Protein AF-A0A965RN92-F1 (afdb_monomer_lite)

Radius of gyration: 45.6 Å; chains: 1; bounding box: 106×62×120 Å

Foldseek 3Di:
DPQLAAADQCALFADPPDDPDGDSQPQFDDPFFPLCRSFFNYKAKEFAFVCVPPVVDDGFADDKFWFKKALSFDAAADDDDDDACDNIWTWMAGPVRHTGDTLSQFPDWDKDDPPQFKIWIWTHDPGMIMITITTSYDYPPDDDDTHHRMDGTPGGTGDPVRYDYDDDDDQWDDDDPDIDGDDDDDDAAAEQWDWDWDWDDDDPDIDIDIDIDRHAQPGNHHDDPPDPDDPQCQDDPNDGAPPVNHDDDADDDQKGKDQDWDFPDVVVTDTHRPVVVDPDPDDDVVCPPDWDPCVPVDCPTPPRDPDPPDDRMDIDGPDDPPDDPVVVVVVVVVVVVVVVVVVVVVVVVVVVVVVVVVVVVVVVLVVVVCQVAQWFWDWFDDAPPKIKIKIKGWAADQAKFFWKKKKKFKDKPDFWKDWDAQQKWKWAAQDPHPPGRDTDTDTDDWPDGPRMTMDTDGIHHHRTMIMMMIMIHTDCQAHPPDDPPDDLVPDDFIKMKMKIFMDTPNHFDWDQDDPPDPPNDTDGNMYMDMATHRVRDDPVSRDDDDRDCPPDPDPDDPDD

Sequence (560 aa):
MPSPDGIHPYGRVGINHAQPEVGIDYPLVGVPSSDIAQLLADLCLDYEDPADYDSTLSPYELPFHIHWIAGFGTGPATGSPSAPTHDADIVIYDANNTVVFNSNAATVLLNRAWGPRLWIYEWVSDTAHLTVIRHAAWSPAATPITYSYAFNPAHAVLHARTVRRLPKRLKQVSALLTTLVAVPFDLTAQYNMEIAAATTTRGARNITQITFNAIPGAGLGVYPDCEEELQVITKINNIAPTASGHFFISADDCYFVRQPVLVVSEDPRRTYPSVLMYPYNEIDESLLIGPDPLAGTTINATGWPDGKEYAHLYMGNDCVPCCDCADYVNAAQFIIREASEFKKLAKEAHAAAREYEAVRARFINDKDCRTRFPIRVALQPQACPTIDVLVQFCNQTDTCLTALVLNLELDANGGTGEELAGYTQVKGAHFGNPGNLKPLLERAQLNGAWPNYSMTWEYVPPHASVYFRARFSFDNCGGTQVDPLVPTSELEPYVITAIATATVNDQTLMLPPRENSNNEGEEQASASAVAALRCPATQEDVAPKNFCVIPVSLPDPIGG

Secondary structure (DSSP, 8-state):
---TTEE-TTTT----SS-S---TTTTEESS--TTTTTTEEEEEEEE--GGGT-TTSPPP-SPPEEEEEESS--BPP---SS--SSSSEEEEE-TTS-EEEEGGG-SEEEEEEETTTEEEEEEE-SSEEEEEEEE-EE-TTSPPPPPBSEE--SS-EEPTTSEEEPPP---EEEETTEEEESS-------EEEEEEEEEEEETTEEEEEEEEEEEEEEET-SPPPSS--------BTTBPPPTTSPPP----TTEEEE--EEEEEETTEEEEEGGG--TTSS--GGG-SPPPTTBTTBTTSBTB-SSS---S-EEEE-PPPSS-HHHHHHHHHHHHHHHHHHHHHHHHHHHHHHHHHHHHHHHHHHHHHHHH-SEEEEEEE-STTEEEEEEEEE--SSS-EEEEEEEEEEEESSS-EEE-TT--EEEETTSSSTT--S-EEEE---EEETTEEEEEEEEE-TT-EEEEEEEEEETTTT-TT--TTS-TTSSPPEEEEEEEEEEETTEE-EEPPPTT-S--SPEE-EEEEEEEE-SSPPGGGGSPPPS------PPP----

Structure (mmCIF, N/CA/C/O backbone):
data_AF-A0A965RN92-F1
#
_entry.id   AF-A0A965RN92-F1
#
loop_
_atom_site.group_PDB
_atom_site.id
_atom_site.type_symbol
_atom_site.label_atom_id
_atom_site.label_alt_id
_atom_site.label_comp_id
_atom_site.label_asym_id
_atom_site.label_entity_id
_atom_site.label_seq_id
_atom_site.pdbx_PDB_ins_code
_atom_site.Cartn_x
_atom_site.Cartn_y
_atom_site.Cartn_z
_atom_site.occupancy
_atom_site.B_iso_or_equiv
_atom_site.auth_seq_id
_atom_site.auth_comp_id
_atom_site.auth_asym_id
_atom_site.auth_atom_id
_atom_site.pdbx_PDB_model_num
ATOM 1 N N . MET A 1 1 ? 12.947 28.910 -0.923 1.00 45.41 1 MET A N 1
ATOM 2 C CA . MET A 1 1 ? 12.205 27.653 -0.679 1.00 45.41 1 MET A CA 1
ATOM 3 C C . MET A 1 1 ? 10.830 28.014 -0.130 1.00 45.41 1 MET A C 1
ATOM 5 O O . MET A 1 1 ? 10.781 28.945 0.669 1.00 45.41 1 MET A O 1
ATOM 9 N N . PRO A 1 2 ? 9.726 27.383 -0.568 1.00 40.59 2 PRO A N 1
ATOM 10 C CA . PRO A 1 2 ? 8.435 27.575 0.092 1.00 40.59 2 PRO A CA 1
ATOM 11 C C . PRO A 1 2 ? 8.543 27.136 1.560 1.00 40.59 2 PRO A C 1
ATOM 13 O O . PRO A 1 2 ? 9.303 26.218 1.867 1.00 40.59 2 PRO A O 1
ATOM 16 N N . SER A 1 3 ? 7.839 27.836 2.453 1.00 45.75 3 SER A N 1
ATOM 17 C CA . SER A 1 3 ? 7.838 27.555 3.894 1.00 45.75 3 SER A CA 1
ATOM 18 C C . SER A 1 3 ? 7.516 26.070 4.144 1.00 45.75 3 SER A C 1
ATOM 20 O O . SER A 1 3 ? 6.464 25.624 3.682 1.00 45.75 3 SER A O 1
ATOM 22 N N . PRO A 1 4 ? 8.382 25.304 4.833 1.00 53.31 4 PRO A N 1
ATOM 23 C CA . PRO A 1 4 ? 8.249 23.850 4.991 1.00 53.31 4 PRO A CA 1
ATOM 24 C C . PRO A 1 4 ? 7.098 23.391 5.904 1.00 53.31 4 PRO A C 1
ATOM 26 O O . PRO A 1 4 ? 6.978 22.202 6.184 1.00 53.31 4 PRO A O 1
ATOM 29 N N . ASP A 1 5 ? 6.218 24.305 6.313 1.00 61.31 5 ASP A N 1
ATOM 30 C CA . ASP A 1 5 ? 5.155 24.055 7.286 1.00 61.31 5 ASP A CA 1
ATOM 31 C C . ASP A 1 5 ? 3.784 24.526 6.780 1.00 61.31 5 ASP A C 1
ATOM 33 O O . ASP A 1 5 ? 2.965 25.070 7.521 1.00 61.31 5 ASP A O 1
ATOM 37 N N . GLY A 1 6 ? 3.517 24.339 5.485 1.00 72.75 6 GLY A N 1
ATOM 38 C CA . GLY A 1 6 ? 2.169 24.524 4.953 1.00 72.75 6 GLY A CA 1
ATOM 39 C C . GLY A 1 6 ? 1.184 23.552 5.609 1.00 72.75 6 GLY A C 1
ATOM 40 O O . GLY A 1 6 ? 1.502 22.382 5.825 1.00 72.75 6 GLY A O 1
ATOM 41 N N . ILE A 1 7 ? -0.032 24.010 5.906 1.00 82.44 7 ILE A N 1
ATOM 42 C CA . ILE A 1 7 ? -1.130 23.114 6.286 1.00 82.44 7 ILE A CA 1
ATOM 43 C C . ILE A 1 7 ? -1.761 22.583 4.998 1.00 82.44 7 ILE A C 1
ATOM 45 O O . ILE A 1 7 ? -2.173 23.354 4.132 1.00 82.44 7 ILE A O 1
ATOM 49 N N . HIS A 1 8 ? -1.849 21.263 4.863 1.00 87.12 8 HIS A N 1
ATOM 50 C CA . HIS A 1 8 ? -2.467 20.598 3.722 1.00 87.12 8 HIS A CA 1
ATOM 51 C C . HIS A 1 8 ? -3.327 19.427 4.208 1.00 87.12 8 HIS A C 1
ATOM 53 O O . HIS A 1 8 ? -2.828 18.639 5.005 1.00 87.12 8 HIS A O 1
ATOM 59 N N . PRO A 1 9 ? -4.562 19.217 3.709 1.00 84.81 9 PRO A N 1
ATOM 60 C CA . PRO A 1 9 ? -5.471 18.174 4.211 1.00 84.81 9 PRO A CA 1
ATOM 61 C C . PRO A 1 9 ? -4.861 16.769 4.299 1.00 84.81 9 PRO A C 1
ATOM 63 O O . PRO A 1 9 ? -5.208 15.992 5.179 1.00 84.81 9 PRO A O 1
ATOM 66 N N . TYR A 1 10 ? -3.911 16.468 3.413 1.00 81.62 10 TYR A N 1
ATOM 67 C CA . TYR A 1 10 ? -3.218 15.181 3.361 1.00 81.62 10 TYR A CA 1
ATOM 68 C C . TYR A 1 10 ? -1.776 15.203 3.902 1.00 81.62 10 TYR A C 1
ATOM 70 O O . TYR A 1 10 ? -1.010 14.291 3.609 1.00 81.62 10 TYR A O 1
ATOM 78 N N . GLY A 1 11 ? -1.343 16.253 4.603 1.00 80.12 11 GLY A N 1
ATOM 79 C CA . GLY A 1 11 ? 0.035 16.366 5.092 1.00 80.12 11 GLY A CA 1
ATOM 80 C C . GLY A 1 11 ? 0.471 15.145 5.911 1.00 80.12 11 GLY A C 1
ATOM 81 O O . GLY A 1 11 ? -0.281 14.660 6.750 1.00 80.12 11 GLY A O 1
ATOM 82 N N . ARG A 1 12 ? 1.667 14.625 5.613 1.00 79.50 12 ARG A N 1
ATOM 83 C CA . ARG A 1 12 ? 2.292 13.453 6.264 1.00 79.50 12 ARG A CA 1
ATOM 84 C C . ARG A 1 12 ? 1.478 12.152 6.321 1.00 79.50 12 ARG A C 1
ATOM 86 O O . ARG A 1 12 ? 1.724 11.299 7.162 1.00 79.50 12 ARG A O 1
ATOM 93 N N . VAL A 1 13 ? 0.530 11.975 5.400 1.00 80.56 13 VAL A N 1
ATOM 94 C CA . VAL A 1 13 ? -0.071 10.660 5.103 1.00 80.56 13 VAL A CA 1
ATOM 95 C C . VAL A 1 13 ? 0.859 9.891 4.148 1.00 80.56 13 VAL A C 1
ATOM 97 O O . VAL A 1 13 ? 1.550 10.524 3.351 1.00 80.56 13 VAL A O 1
ATOM 100 N N . GLY A 1 14 ? 0.873 8.557 4.153 1.00 75.31 14 GLY A N 1
ATOM 101 C CA . GLY A 1 14 ? 1.599 7.782 3.133 1.00 75.31 14 GLY A CA 1
ATOM 102 C C . GLY A 1 14 ? 1.149 8.133 1.704 1.00 75.31 14 GLY A C 1
ATOM 103 O O . GLY A 1 14 ? 0.011 8.570 1.483 1.00 75.31 14 GLY A O 1
ATOM 104 N N . ILE A 1 15 ? 2.041 7.995 0.719 1.00 78.44 15 ILE A N 1
ATOM 105 C CA . ILE A 1 15 ? 1.710 8.198 -0.700 1.00 78.44 15 ILE A CA 1
ATOM 106 C C . ILE A 1 15 ? 1.599 6.853 -1.414 1.00 78.44 15 ILE A C 1
ATOM 108 O O . ILE A 1 15 ? 2.529 6.061 -1.452 1.00 78.44 15 ILE A O 1
ATOM 112 N N . ASN A 1 16 ? 0.433 6.599 -2.001 1.00 63.34 16 ASN A N 1
ATOM 113 C CA . ASN A 1 16 ? 0.101 5.325 -2.638 1.00 63.34 16 ASN A CA 1
ATOM 114 C C . ASN A 1 16 ? 0.492 5.334 -4.129 1.00 63.34 16 ASN A C 1
ATOM 116 O O . ASN A 1 16 ? -0.335 5.073 -4.998 1.00 63.34 16 ASN A O 1
ATOM 120 N N . HIS A 1 17 ? 1.722 5.746 -4.459 1.00 54.78 17 HIS A N 1
ATOM 121 C CA . HIS A 1 17 ? 2.101 5.931 -5.866 1.00 54.78 17 HIS A CA 1
ATOM 122 C C . HIS A 1 17 ? 2.544 4.624 -6.549 1.00 54.78 17 HIS A C 1
ATOM 124 O O . HIS A 1 17 ? 2.346 4.487 -7.754 1.00 54.78 17 HIS A O 1
ATOM 130 N N . ALA A 1 18 ? 3.125 3.655 -5.826 1.00 44.56 18 ALA A N 1
ATOM 131 C CA . ALA A 1 18 ? 3.665 2.447 -6.467 1.00 44.56 18 ALA A CA 1
ATOM 132 C C . ALA A 1 18 ? 3.589 1.132 -5.666 1.00 44.56 18 ALA A C 1
ATOM 134 O O . ALA A 1 18 ? 3.952 0.097 -6.225 1.00 44.56 18 ALA A O 1
ATOM 135 N N . GLN A 1 19 ? 3.142 1.116 -4.400 1.00 51.78 19 GLN A N 1
ATOM 136 C CA . GLN A 1 19 ? 3.146 -0.115 -3.591 1.00 51.78 19 GLN A CA 1
ATOM 137 C C . GLN A 1 19 ? 1.869 -0.260 -2.733 1.00 51.78 19 GLN A C 1
ATOM 139 O O . GLN A 1 19 ? 1.511 0.683 -2.037 1.00 51.78 19 GLN A O 1
ATOM 144 N N . PRO A 1 20 ? 1.184 -1.424 -2.764 1.00 47.69 20 PRO A N 1
ATOM 145 C CA . PRO A 1 20 ? -0.155 -1.630 -2.186 1.00 47.69 20 PRO A CA 1
ATOM 146 C C . PRO A 1 20 ? -0.226 -1.702 -0.645 1.00 47.69 20 PRO A C 1
ATOM 148 O O . PRO A 1 20 ? -1.300 -1.939 -0.101 1.00 47.69 20 PRO A O 1
ATOM 151 N N . GLU A 1 21 ? 0.877 -1.494 0.080 1.00 56.00 21 GLU A N 1
ATOM 152 C CA . GLU A 1 21 ? 0.914 -1.532 1.550 1.00 56.00 21 GLU A CA 1
ATOM 153 C C . GLU A 1 21 ? 1.503 -0.225 2.095 1.00 56.00 21 GLU A C 1
ATOM 155 O O . GLU A 1 21 ? 2.698 -0.125 2.382 1.00 56.00 21 GLU A O 1
ATOM 160 N N . VAL A 1 22 ? 0.650 0.791 2.216 1.00 57.66 22 VAL A N 1
ATOM 161 C CA . VAL A 1 22 ? 0.972 2.078 2.842 1.00 57.66 22 VAL A CA 1
ATOM 162 C C . VAL A 1 22 ? 0.836 1.980 4.360 1.00 57.66 22 VAL A C 1
ATOM 164 O O . VAL A 1 22 ? -0.264 2.034 4.908 1.00 57.66 22 VAL A O 1
ATOM 167 N N . GLY A 1 23 ? 1.970 1.847 5.046 1.00 66.44 23 GLY A N 1
ATOM 168 C CA . GLY A 1 23 ? 2.077 2.124 6.479 1.00 66.44 23 GLY A CA 1
ATOM 169 C C . GLY A 1 23 ? 2.360 3.606 6.732 1.00 66.44 23 GLY A C 1
ATOM 170 O O . GLY A 1 23 ? 2.937 4.277 5.880 1.00 66.44 23 GLY A O 1
ATOM 171 N N . ILE A 1 24 ? 1.996 4.112 7.914 1.00 74.69 24 ILE A N 1
ATOM 172 C CA . ILE A 1 24 ? 2.352 5.476 8.361 1.00 74.69 24 ILE A CA 1
ATOM 173 C C . ILE A 1 24 ? 3.870 5.700 8.450 1.00 74.69 24 ILE A C 1
ATOM 175 O O . ILE A 1 24 ? 4.326 6.835 8.355 1.00 74.69 24 ILE A O 1
ATOM 179 N N . ASP A 1 25 ? 4.625 4.612 8.606 1.00 85.38 25 ASP A N 1
ATOM 180 C CA . ASP A 1 25 ? 6.076 4.626 8.779 1.00 85.38 25 ASP A CA 1
ATOM 181 C C . ASP A 1 25 ? 6.836 4.258 7.500 1.00 85.38 25 ASP A C 1
ATOM 183 O O . ASP A 1 25 ? 8.059 4.361 7.470 1.00 85.38 25 ASP A O 1
ATOM 187 N N . TYR A 1 26 ? 6.142 3.854 6.429 1.00 88.75 26 TYR A N 1
ATOM 188 C CA . TYR A 1 26 ? 6.784 3.591 5.141 1.00 88.75 26 TYR A CA 1
ATOM 189 C C . TYR A 1 26 ? 7.448 4.887 4.629 1.00 88.75 26 TYR A C 1
ATOM 191 O O . TYR A 1 26 ? 6.804 5.936 4.689 1.00 88.75 26 TYR A O 1
ATOM 199 N N . PRO A 1 27 ? 8.704 4.871 4.130 1.00 93.75 27 PRO A N 1
ATOM 200 C CA . PRO A 1 27 ? 9.513 3.736 3.649 1.00 93.75 27 PRO A CA 1
ATOM 201 C C . PRO A 1 27 ? 10.336 2.975 4.710 1.00 93.75 27 PRO A C 1
ATOM 203 O O . PRO A 1 27 ? 11.165 2.132 4.351 1.00 93.75 27 PRO A O 1
ATOM 206 N N . LEU A 1 28 ? 10.152 3.268 5.997 1.00 95.12 28 LEU A N 1
ATOM 207 C CA . LEU A 1 28 ? 10.897 2.673 7.108 1.00 95.12 28 LEU A CA 1
ATOM 208 C C . LEU A 1 28 ? 10.167 1.453 7.702 1.00 95.12 28 LEU A C 1
ATOM 210 O O . LEU A 1 28 ? 8.952 1.300 7.564 1.00 95.12 28 LEU A O 1
ATOM 214 N N . VAL A 1 29 ? 10.921 0.560 8.348 1.00 93.19 29 VAL A N 1
ATOM 215 C CA . VAL A 1 29 ? 10.415 -0.629 9.057 1.00 93.19 29 VAL A CA 1
ATOM 216 C C . VAL A 1 29 ? 10.941 -0.689 10.481 1.00 93.19 29 VAL A C 1
ATOM 218 O O . VAL A 1 29 ? 12.068 -0.282 10.752 1.00 93.19 29 VAL A O 1
ATOM 221 N N . GLY A 1 30 ? 10.123 -1.246 11.380 1.00 85.38 30 GLY A N 1
ATOM 222 C CA . GLY A 1 30 ? 10.339 -1.138 12.822 1.00 85.38 30 GLY A CA 1
ATOM 223 C C . GLY A 1 30 ? 10.161 0.317 13.255 1.00 85.38 30 GLY A C 1
ATOM 224 O O . GLY A 1 30 ? 10.738 1.206 12.643 1.00 85.38 30 GLY A O 1
ATOM 225 N N . VAL A 1 31 ? 9.318 0.560 14.261 1.00 91.19 31 VAL A N 1
ATOM 226 C CA . VAL A 1 31 ? 8.903 1.907 14.705 1.00 91.19 31 VAL A CA 1
ATOM 227 C C . VAL A 1 31 ? 10.063 2.916 14.572 1.00 91.19 31 VAL A C 1
ATOM 229 O O . VAL A 1 31 ? 11.051 2.784 15.301 1.00 91.19 31 VAL A O 1
ATOM 232 N N . PRO A 1 32 ? 10.019 3.848 13.596 1.00 94.88 32 PRO A N 1
ATOM 233 C CA . PRO A 1 32 ? 11.141 4.733 13.328 1.00 94.88 32 PRO A CA 1
ATOM 234 C C . PRO A 1 32 ? 11.344 5.683 14.503 1.00 94.88 32 PRO A C 1
ATOM 236 O O . PRO A 1 32 ? 10.402 6.025 15.223 1.00 94.88 32 PRO A O 1
ATOM 239 N N . SER A 1 33 ? 12.579 6.131 14.703 1.00 96.62 33 SER A N 1
ATOM 240 C CA . SER A 1 33 ? 12.862 7.122 15.735 1.00 96.62 33 SER A CA 1
ATOM 241 C C . SER A 1 33 ? 12.145 8.440 15.430 1.00 96.62 33 SER A C 1
ATOM 243 O O . SER A 1 33 ? 11.918 8.806 14.276 1.00 96.62 33 SER A O 1
ATOM 245 N N . SER A 1 34 ? 11.752 9.167 16.476 1.00 95.31 34 SER A N 1
ATOM 246 C CA . SER A 1 34 ? 10.928 10.379 16.353 1.00 95.31 34 SER A CA 1
ATOM 247 C C . SER A 1 34 ? 11.591 11.512 15.561 1.00 95.31 34 SER A C 1
ATOM 249 O O . SER A 1 34 ? 10.900 12.388 15.048 1.00 95.31 34 SER A O 1
ATOM 251 N N . ASP A 1 35 ? 12.915 11.484 15.434 1.00 95.31 35 ASP A N 1
ATOM 252 C CA . ASP A 1 35 ? 13.718 12.403 14.628 1.00 95.31 35 ASP A CA 1
ATOM 253 C C . ASP A 1 35 ? 13.610 12.156 13.114 1.00 95.31 35 ASP A C 1
ATOM 255 O O . ASP A 1 35 ? 14.014 13.015 12.342 1.00 95.31 35 ASP A O 1
ATOM 259 N N . ILE A 1 36 ? 13.039 11.037 12.661 1.00 95.69 36 ILE A N 1
ATOM 260 C CA . ILE A 1 36 ? 12.794 10.767 11.234 1.00 95.69 36 ILE A CA 1
ATOM 261 C C . ILE A 1 36 ? 11.368 10.292 10.938 1.00 95.69 36 ILE A C 1
ATOM 263 O O . ILE A 1 36 ? 10.921 10.359 9.790 1.00 95.69 36 ILE A O 1
ATOM 267 N N . ALA A 1 37 ? 10.628 9.844 11.954 1.00 93.44 37 ALA A N 1
ATOM 268 C CA . ALA A 1 37 ? 9.240 9.426 11.821 1.00 93.44 37 ALA A CA 1
ATOM 269 C C . ALA A 1 37 ? 8.425 10.499 11.087 1.00 93.44 37 ALA A C 1
ATOM 271 O O . ALA A 1 37 ? 8.519 11.683 11.409 1.00 93.44 37 ALA A O 1
ATOM 272 N N . GLN A 1 38 ? 7.639 10.087 10.088 1.00 91.56 38 GLN A N 1
ATOM 273 C CA . GLN A 1 38 ? 6.820 10.957 9.232 1.00 91.56 38 GLN A CA 1
ATOM 274 C C . GLN A 1 38 ? 7.597 11.950 8.345 1.00 91.56 38 GLN A C 1
ATOM 276 O O . GLN A 1 38 ? 6.970 12.773 7.677 1.00 91.56 38 GLN A O 1
ATOM 281 N N . LEU A 1 39 ? 8.934 11.940 8.310 1.00 94.31 39 LEU A N 1
ATOM 282 C CA . LEU A 1 39 ? 9.723 12.833 7.447 1.00 94.31 39 LEU A CA 1
ATOM 283 C C . LEU A 1 39 ? 9.646 12.441 5.974 1.00 94.31 39 LEU A C 1
ATOM 285 O O . LEU A 1 39 ? 9.468 13.292 5.094 1.00 94.31 39 LEU A O 1
ATOM 289 N N . LEU A 1 40 ? 9.772 11.144 5.724 1.00 94.94 40 LEU A N 1
ATOM 290 C CA . LEU A 1 40 ? 9.837 10.566 4.393 1.00 94.94 40 LEU A CA 1
ATOM 291 C C . LEU A 1 40 ? 8.466 10.018 4.006 1.00 94.94 40 LEU A C 1
ATOM 293 O O . LEU A 1 40 ? 7.815 9.351 4.799 1.00 94.94 40 LEU A O 1
ATOM 297 N N . ALA A 1 41 ? 8.046 10.327 2.786 1.00 92.88 41 ALA A N 1
ATOM 298 C CA . ALA A 1 41 ? 6.819 9.828 2.184 1.00 92.88 41 ALA A CA 1
ATOM 299 C C . ALA A 1 41 ? 7.074 8.550 1.367 1.00 92.88 41 ALA A C 1
ATOM 301 O O . ALA A 1 41 ? 6.206 7.685 1.291 1.00 92.88 41 ALA A O 1
ATOM 302 N N . ASP A 1 42 ? 8.243 8.468 0.722 1.00 93.69 42 ASP A N 1
ATOM 303 C CA . ASP A 1 42 ? 8.699 7.326 -0.076 1.00 93.69 42 ASP A CA 1
ATOM 304 C C . ASP A 1 42 ? 10.220 7.413 -0.302 1.00 93.69 42 ASP A C 1
ATOM 306 O O . ASP A 1 42 ? 10.825 8.485 -0.168 1.00 93.69 42 ASP A O 1
ATOM 310 N N . LEU A 1 43 ? 10.837 6.285 -0.647 1.00 95.50 43 LEU A N 1
ATOM 311 C CA . LEU A 1 43 ? 12.252 6.162 -0.977 1.00 95.50 43 LEU A CA 1
ATOM 312 C C . LEU A 1 43 ? 12.457 4.998 -1.955 1.00 95.50 43 LEU A C 1
ATOM 314 O O . LEU A 1 43 ? 11.890 3.923 -1.777 1.00 95.50 43 LEU A O 1
ATOM 318 N N . CYS A 1 44 ? 13.310 5.194 -2.958 1.00 96.81 44 CYS A N 1
ATOM 319 C CA . CYS A 1 44 ? 13.749 4.145 -3.873 1.00 96.81 44 CYS A CA 1
ATOM 320 C C . CYS A 1 44 ? 15.257 4.261 -4.124 1.00 96.81 44 CYS A C 1
ATOM 322 O O . CYS A 1 44 ? 15.716 5.272 -4.654 1.00 96.81 44 CYS A O 1
ATOM 324 N N . LEU A 1 45 ? 16.016 3.234 -3.750 1.00 98.00 45 LEU A N 1
ATOM 325 C CA . LEU A 1 45 ? 17.452 3.105 -3.966 1.00 98.00 45 LEU A CA 1
ATOM 326 C C . LEU A 1 45 ? 17.728 2.000 -4.984 1.00 98.00 45 LEU A C 1
ATOM 328 O O . LEU A 1 45 ? 17.583 0.815 -4.684 1.00 98.00 45 LEU A O 1
ATOM 332 N N . ASP A 1 46 ? 18.219 2.392 -6.149 1.00 97.62 46 ASP A N 1
ATOM 333 C CA . ASP A 1 46 ? 18.876 1.509 -7.099 1.00 97.62 46 ASP A CA 1
ATOM 334 C C . ASP A 1 46 ? 20.383 1.522 -6.835 1.00 97.62 46 ASP A C 1
ATOM 336 O O . ASP A 1 46 ? 20.999 2.584 -6.885 1.00 97.62 46 ASP A O 1
ATOM 340 N N . TYR A 1 47 ? 20.999 0.369 -6.579 1.00 97.25 47 TYR A N 1
ATOM 341 C CA . TYR A 1 47 ? 22.432 0.299 -6.265 1.00 97.25 47 TYR A CA 1
ATOM 342 C C . TYR A 1 47 ? 23.135 -0.856 -6.973 1.00 97.25 47 TYR A C 1
ATOM 344 O O . TYR A 1 47 ? 22.561 -1.916 -7.215 1.00 97.25 47 TYR A O 1
ATOM 352 N N . GLU A 1 48 ? 24.402 -0.656 -7.295 1.00 95.50 48 GLU A N 1
ATOM 353 C CA . GLU A 1 48 ? 25.316 -1.681 -7.774 1.00 95.50 48 GLU A CA 1
ATOM 354 C C . GLU A 1 48 ? 26.109 -2.270 -6.599 1.00 95.50 48 GLU A C 1
ATOM 356 O O . GLU A 1 48 ? 26.631 -1.527 -5.774 1.00 95.50 48 GLU A O 1
ATOM 361 N N . ASP A 1 49 ? 26.198 -3.600 -6.511 1.00 96.12 49 ASP A N 1
ATOM 362 C CA . ASP A 1 49 ? 26.970 -4.284 -5.467 1.00 96.12 49 ASP A CA 1
ATOM 363 C C . ASP A 1 49 ? 28.398 -4.568 -5.979 1.00 96.12 49 ASP A C 1
ATOM 365 O O . ASP A 1 49 ? 28.550 -5.322 -6.944 1.00 96.12 49 ASP A O 1
ATOM 369 N N . PRO A 1 50 ? 29.457 -3.999 -5.374 1.00 94.25 50 PRO A N 1
ATOM 370 C CA . PRO A 1 50 ? 30.839 -4.223 -5.801 1.00 94.25 50 PRO A CA 1
ATOM 371 C C . PRO A 1 50 ? 31.259 -5.698 -5.821 1.00 94.25 50 PRO A C 1
ATOM 373 O O . PRO A 1 50 ? 32.034 -6.100 -6.694 1.00 94.25 50 PRO A O 1
ATOM 376 N N . ALA A 1 51 ? 30.702 -6.527 -4.931 1.00 94.62 51 ALA A N 1
ATOM 377 C CA . ALA A 1 51 ? 30.984 -7.961 -4.889 1.00 94.62 51 ALA A CA 1
ATOM 378 C C . ALA A 1 51 ? 30.487 -8.703 -6.143 1.00 94.62 51 ALA A C 1
ATOM 380 O O . ALA A 1 51 ? 30.862 -9.850 -6.392 1.00 94.62 51 ALA A O 1
ATOM 381 N N . ASP A 1 52 ? 29.660 -8.063 -6.984 1.00 90.75 52 ASP A N 1
ATOM 382 C CA . ASP A 1 52 ? 29.304 -8.615 -8.289 1.00 90.75 52 ASP A CA 1
ATOM 383 C C . ASP A 1 52 ? 30.463 -8.671 -9.280 1.00 90.75 52 ASP A C 1
ATOM 385 O O . ASP A 1 52 ? 30.373 -9.470 -10.225 1.00 90.75 52 ASP A O 1
ATOM 389 N N . TYR A 1 53 ? 31.497 -7.853 -9.070 1.00 88.12 53 TYR A N 1
ATOM 390 C CA . TYR A 1 53 ? 32.640 -7.677 -9.969 1.00 88.12 53 TYR A CA 1
ATOM 391 C C . TYR A 1 53 ? 33.972 -8.058 -9.334 1.00 88.12 53 TYR A C 1
ATOM 393 O O . TYR A 1 53 ? 34.905 -8.387 -10.062 1.00 88.12 53 TYR A O 1
ATOM 401 N N . ASP A 1 54 ? 34.054 -8.041 -8.006 1.00 90.38 54 ASP A N 1
ATOM 402 C CA . ASP A 1 54 ? 35.248 -8.411 -7.260 1.00 90.38 54 ASP A CA 1
ATOM 403 C C . ASP A 1 54 ? 34.896 -9.427 -6.169 1.00 90.38 54 ASP A C 1
ATOM 405 O O . ASP A 1 54 ? 34.271 -9.100 -5.163 1.00 90.38 54 ASP A O 1
ATOM 409 N N . SER A 1 55 ? 35.324 -10.676 -6.358 1.00 92.19 55 SER A N 1
ATOM 410 C CA . SER A 1 55 ? 35.071 -11.765 -5.409 1.00 92.19 55 SER A CA 1
ATOM 411 C C . SER A 1 55 ? 35.821 -11.627 -4.080 1.00 92.19 55 SER A C 1
ATOM 413 O O . SER A 1 55 ? 35.627 -12.458 -3.196 1.00 92.19 55 SER A O 1
ATOM 415 N N . THR A 1 56 ? 36.720 -10.647 -3.945 1.00 96.19 56 THR A N 1
ATOM 416 C CA . THR A 1 56 ? 37.399 -10.343 -2.677 1.00 96.19 56 THR A CA 1
ATOM 417 C C . THR A 1 56 ? 36.570 -9.439 -1.765 1.00 96.19 56 THR A C 1
ATOM 419 O O . THR A 1 56 ? 36.861 -9.353 -0.572 1.00 96.19 56 THR A O 1
ATOM 422 N N . LEU A 1 57 ? 35.527 -8.797 -2.302 1.00 95.56 57 LEU A N 1
ATOM 423 C CA . LEU A 1 57 ? 34.600 -7.962 -1.548 1.00 95.56 57 LEU A CA 1
ATOM 424 C C . LEU A 1 57 ? 33.395 -8.786 -1.084 1.00 95.56 57 LEU A C 1
ATOM 426 O O . LEU A 1 57 ? 32.886 -9.645 -1.806 1.00 95.56 57 LEU A O 1
ATOM 430 N N . SER A 1 58 ? 32.920 -8.507 0.127 1.00 96.38 58 SER A N 1
ATOM 431 C CA . SER A 1 58 ? 31.678 -9.091 0.635 1.00 96.38 58 SER A CA 1
ATOM 432 C C . SER A 1 58 ? 30.468 -8.401 -0.005 1.00 96.38 58 SER A C 1
ATOM 434 O O . SER A 1 58 ? 30.475 -7.172 -0.104 1.00 96.38 58 SER A O 1
ATOM 436 N N . PRO A 1 59 ? 29.423 -9.149 -0.411 1.00 97.06 59 PRO A N 1
ATOM 437 C CA . PRO A 1 59 ? 28.158 -8.557 -0.837 1.00 97.06 59 PRO A CA 1
ATOM 438 C C . PRO A 1 59 ? 27.545 -7.691 0.263 1.00 97.06 59 PRO A C 1
ATOM 440 O O . PRO A 1 59 ? 27.692 -8.011 1.445 1.00 97.06 59 PRO A O 1
ATOM 443 N N . TYR A 1 60 ? 26.813 -6.646 -0.124 1.00 98.00 60 TYR A N 1
ATOM 444 C CA . TYR A 1 60 ? 26.082 -5.822 0.840 1.00 98.00 60 TYR A CA 1
ATOM 445 C C . TYR A 1 60 ? 25.027 -6.643 1.591 1.00 98.00 60 TYR A C 1
ATOM 447 O O . TYR A 1 60 ? 24.292 -7.431 0.985 1.00 98.00 60 TYR A O 1
ATOM 455 N N . GLU A 1 61 ? 24.911 -6.426 2.902 1.00 98.06 61 GLU A N 1
ATOM 456 C CA . GLU A 1 61 ? 24.022 -7.207 3.767 1.00 98.06 61 GLU A CA 1
ATOM 457 C C . GLU A 1 61 ? 22.765 -6.424 4.184 1.00 98.06 61 GLU A C 1
ATOM 459 O O . GLU A 1 61 ? 22.826 -5.290 4.655 1.00 98.06 61 GLU A O 1
ATOM 464 N N . LEU A 1 62 ? 21.588 -7.028 4.010 1.00 96.69 62 LEU A N 1
ATOM 465 C CA . LEU A 1 62 ? 20.317 -6.442 4.448 1.00 96.69 62 LEU A CA 1
ATOM 466 C C . LEU A 1 62 ? 20.111 -6.629 5.969 1.00 96.69 62 LEU A C 1
ATOM 468 O O . LEU A 1 62 ? 20.566 -7.629 6.519 1.00 96.69 62 LEU A O 1
ATOM 472 N N . PRO A 1 63 ? 19.346 -5.748 6.643 1.00 97.75 63 PRO A N 1
ATOM 473 C CA . PRO A 1 63 ? 18.636 -4.603 6.081 1.00 97.75 63 PRO A CA 1
ATOM 474 C C . PRO A 1 63 ? 19.525 -3.361 5.941 1.00 97.75 63 PRO A C 1
ATOM 476 O O . PRO A 1 63 ? 20.471 -3.154 6.696 1.00 97.75 63 PRO A O 1
ATOM 479 N N . PHE A 1 64 ? 19.177 -2.502 4.985 1.00 98.50 64 PHE A N 1
ATOM 480 C CA . PHE A 1 64 ? 19.811 -1.191 4.855 1.00 98.50 64 PHE A CA 1
ATOM 481 C C . PHE A 1 64 ? 19.158 -0.187 5.799 1.00 98.50 64 PHE A C 1
ATOM 483 O O . PHE A 1 64 ? 17.980 -0.318 6.134 1.00 98.50 64 PHE A O 1
ATOM 490 N N . HIS A 1 65 ? 19.896 0.837 6.208 1.00 98.19 65 HIS A N 1
ATOM 491 C CA . HIS A 1 65 ? 19.389 1.883 7.087 1.00 98.19 65 HIS A CA 1
ATOM 492 C C . HIS A 1 65 ? 19.972 3.252 6.738 1.00 98.19 65 HIS A C 1
ATOM 494 O O . HIS A 1 65 ? 21.079 3.368 6.207 1.00 98.19 65 HIS A O 1
ATOM 500 N N . ILE A 1 66 ? 19.212 4.306 7.034 1.00 97.88 66 ILE A N 1
ATOM 501 C CA . ILE A 1 66 ? 19.669 5.687 6.863 1.00 97.88 66 ILE A CA 1
ATOM 502 C C . ILE A 1 66 ? 20.590 6.022 8.032 1.00 97.88 66 ILE A C 1
ATOM 504 O O . ILE A 1 66 ? 20.145 6.113 9.173 1.00 97.88 66 ILE A O 1
ATOM 508 N N . HIS A 1 67 ? 21.872 6.209 7.740 1.00 97.19 67 HIS A N 1
ATOM 509 C CA . HIS A 1 67 ? 22.879 6.525 8.746 1.00 97.19 67 HIS A CA 1
ATOM 510 C C . HIS A 1 67 ? 22.937 8.027 9.050 1.00 97.19 67 HIS A C 1
ATOM 512 O O . HIS A 1 67 ? 23.146 8.432 10.194 1.00 97.19 67 HIS A O 1
ATOM 518 N N . TRP A 1 68 ? 22.761 8.862 8.026 1.00 96.81 68 TRP A N 1
ATOM 519 C CA . TRP A 1 68 ? 22.831 10.318 8.139 1.00 96.81 68 TRP A CA 1
ATOM 520 C C . TRP A 1 68 ? 21.979 10.989 7.065 1.00 96.81 68 TRP A C 1
ATOM 522 O O . TRP A 1 68 ? 21.856 10.470 5.953 1.00 96.81 68 TRP A O 1
ATOM 532 N N . ILE A 1 69 ? 21.402 12.141 7.399 1.00 96.56 69 ILE A N 1
ATOM 533 C CA . ILE A 1 69 ? 20.559 12.929 6.502 1.00 96.56 69 ILE A CA 1
ATOM 534 C C . ILE A 1 69 ? 20.741 14.431 6.772 1.00 96.56 69 ILE A C 1
ATOM 536 O O . ILE A 1 69 ? 20.894 14.843 7.924 1.00 96.56 69 ILE A O 1
ATOM 540 N N . ALA A 1 70 ? 20.719 15.254 5.723 1.00 96.00 70 ALA A N 1
ATOM 541 C CA . ALA A 1 70 ? 20.850 16.709 5.788 1.00 96.00 70 ALA A CA 1
ATOM 542 C C . ALA A 1 70 ? 19.983 17.422 4.739 1.00 96.00 70 ALA A C 1
ATOM 544 O O . ALA A 1 70 ? 19.768 16.897 3.652 1.00 96.00 70 ALA A O 1
ATOM 545 N N . GLY A 1 71 ? 19.481 18.621 5.049 1.00 94.50 71 GLY A N 1
ATOM 546 C CA . GLY A 1 71 ? 18.673 19.445 4.133 1.00 94.50 71 GLY A CA 1
ATOM 547 C C . GLY A 1 71 ? 17.168 19.145 4.125 1.00 94.50 71 GLY A C 1
ATOM 548 O O . GLY A 1 71 ? 16.401 19.747 3.368 1.00 94.50 71 GLY A O 1
ATOM 549 N N . PHE A 1 72 ? 16.715 18.229 4.987 1.00 94.50 72 PHE A N 1
ATOM 550 C CA . PHE A 1 72 ? 15.308 17.821 5.070 1.00 94.50 72 PHE A CA 1
ATOM 551 C C . PHE A 1 72 ? 14.523 18.556 6.161 1.00 94.50 72 PHE A C 1
ATOM 553 O O . PHE A 1 72 ? 13.308 18.694 6.026 1.00 94.50 72 PHE A O 1
ATOM 560 N N . GLY A 1 73 ? 15.207 19.039 7.202 1.00 93.00 73 GLY A N 1
ATOM 561 C CA . GLY A 1 73 ? 14.640 19.832 8.293 1.00 93.00 73 GLY A CA 1
ATOM 562 C C . GLY A 1 73 ? 15.084 21.297 8.273 1.00 93.00 73 GLY A C 1
ATOM 563 O O . GLY A 1 73 ? 15.881 21.716 7.435 1.00 93.00 73 GLY A O 1
ATOM 564 N N . THR A 1 74 ? 14.571 22.080 9.220 1.00 92.50 74 THR A N 1
ATOM 565 C CA . THR A 1 74 ? 14.883 23.514 9.394 1.00 92.50 74 THR A CA 1
ATOM 566 C C . THR A 1 74 ? 15.469 23.854 10.760 1.00 92.50 74 THR A C 1
ATOM 568 O O . THR A 1 74 ? 15.941 24.971 10.963 1.00 92.50 74 THR A O 1
ATOM 571 N N . GLY A 1 75 ? 15.439 22.913 11.704 1.00 92.06 75 GLY A N 1
ATOM 572 C CA . GLY A 1 75 ? 16.025 23.080 13.026 1.00 92.06 75 GLY A CA 1
ATOM 573 C C . GLY A 1 75 ? 17.557 23.116 12.988 1.00 92.06 75 GLY A C 1
ATOM 574 O O . GLY A 1 75 ? 18.170 22.811 11.963 1.00 92.06 75 GLY A O 1
ATOM 575 N N . PRO A 1 76 ? 18.213 23.440 14.112 1.00 92.69 76 PRO A N 1
ATOM 576 C CA . PRO A 1 76 ? 19.666 23.364 14.207 1.00 92.69 76 PRO A CA 1
ATOM 577 C C . PRO A 1 76 ? 20.157 21.936 13.929 1.00 92.69 76 PRO A C 1
ATOM 579 O O . PRO A 1 76 ? 19.501 20.959 14.302 1.00 92.69 76 PRO A O 1
ATOM 582 N N . ALA A 1 77 ? 21.307 21.812 13.264 1.00 91.88 77 ALA A N 1
ATOM 583 C CA . ALA A 1 77 ? 21.956 20.524 13.046 1.00 91.88 77 ALA A CA 1
ATOM 584 C C . ALA A 1 77 ? 22.392 19.905 14.386 1.00 91.88 77 ALA A C 1
ATOM 586 O O . ALA A 1 77 ? 22.945 20.598 15.241 1.00 91.88 77 ALA A O 1
ATOM 587 N N . THR A 1 78 ? 22.139 18.611 14.564 1.00 89.50 78 THR A N 1
ATOM 588 C CA . THR A 1 78 ? 22.397 17.858 15.806 1.00 89.50 78 THR A CA 1
ATOM 589 C C . THR A 1 78 ? 23.328 16.659 15.599 1.00 89.50 78 THR A C 1
ATOM 591 O O . THR A 1 78 ? 23.711 16.021 16.575 1.00 89.50 78 THR A O 1
ATOM 594 N N . GLY A 1 79 ? 23.759 16.388 14.361 1.00 70.94 79 GLY A N 1
ATOM 595 C CA . GLY A 1 79 ? 24.744 15.354 14.020 1.00 70.94 79 GLY A CA 1
ATOM 596 C C . GLY A 1 79 ? 25.713 15.804 12.921 1.00 70.94 79 GLY A C 1
ATOM 597 O O . GLY A 1 79 ? 25.417 16.722 12.156 1.00 70.94 79 GLY A O 1
ATOM 598 N N . SER A 1 80 ? 26.887 15.173 12.849 1.00 67.12 80 SER A N 1
ATOM 599 C CA . SER A 1 80 ? 27.890 15.375 11.792 1.00 67.12 80 SER A CA 1
ATOM 600 C C . SER A 1 80 ? 28.671 14.078 11.565 1.00 67.12 80 SER A C 1
ATOM 602 O O . SER A 1 80 ? 28.893 13.325 12.518 1.00 67.12 80 SER A O 1
ATOM 604 N N . PRO A 1 81 ? 29.154 13.847 10.334 1.00 55.34 81 PRO A N 1
ATOM 605 C CA . PRO A 1 81 ? 30.607 13.982 10.220 1.00 55.34 81 PRO A CA 1
ATOM 606 C C . PRO A 1 81 ? 31.095 14.896 9.082 1.00 55.34 81 PRO A C 1
ATOM 608 O O . PRO A 1 81 ? 32.266 15.267 9.083 1.00 55.34 81 PRO A O 1
ATOM 611 N N . SER A 1 82 ? 30.242 15.316 8.145 1.00 66.44 82 SER A N 1
ATOM 612 C CA . SER A 1 82 ? 30.639 16.137 6.991 1.00 66.44 82 SER A CA 1
ATOM 613 C C . SER A 1 82 ? 29.585 17.188 6.655 1.00 66.44 82 SER A C 1
ATOM 615 O O . SER A 1 82 ? 28.387 16.921 6.742 1.00 66.44 82 SER A O 1
ATOM 617 N N . ALA A 1 83 ? 30.026 18.385 6.260 1.00 83.50 83 ALA A N 1
ATOM 618 C CA . ALA A 1 83 ? 29.124 19.385 5.699 1.00 83.50 83 ALA A CA 1
ATOM 619 C C . ALA A 1 83 ? 28.438 18.799 4.448 1.00 83.50 83 ALA A C 1
ATOM 621 O O . ALA A 1 83 ? 29.132 18.156 3.655 1.00 83.50 83 ALA A O 1
ATOM 622 N N . PRO A 1 84 ? 27.114 18.978 4.277 1.00 92.19 84 PRO A N 1
ATOM 623 C CA . PRO A 1 84 ? 26.433 18.534 3.068 1.00 92.19 84 PRO A CA 1
ATOM 624 C C . PRO A 1 84 ? 27.060 19.210 1.849 1.00 92.19 84 PRO A C 1
ATOM 626 O O . PRO A 1 84 ? 27.413 20.392 1.889 1.00 92.19 84 PRO A O 1
ATOM 629 N N . THR A 1 85 ? 27.223 18.438 0.783 1.00 95.06 85 THR A N 1
ATOM 630 C CA . THR A 1 85 ? 27.764 18.911 -0.497 1.00 95.06 85 THR A CA 1
ATOM 631 C C . THR A 1 85 ? 26.671 19.570 -1.337 1.00 95.06 85 THR A C 1
ATOM 633 O O . THR A 1 85 ? 26.952 20.461 -2.138 1.00 95.06 85 THR A O 1
ATOM 636 N N . HIS A 1 86 ? 25.418 19.173 -1.120 1.00 95.00 86 HIS A N 1
ATOM 637 C CA . HIS A 1 86 ? 24.248 19.654 -1.835 1.00 95.00 86 HIS A CA 1
ATOM 638 C C . HIS A 1 86 ? 23.205 20.275 -0.888 1.00 95.00 86 HIS A C 1
ATOM 640 O O . HIS A 1 86 ? 23.325 20.231 0.335 1.00 95.00 86 HIS A O 1
ATOM 646 N N . ASP A 1 87 ? 22.124 20.819 -1.460 1.00 93.88 87 ASP A N 1
ATOM 647 C CA . ASP A 1 87 ? 20.981 21.355 -0.696 1.00 93.88 87 ASP A CA 1
ATOM 648 C C . ASP A 1 87 ? 20.296 20.303 0.190 1.00 93.88 87 ASP A C 1
ATOM 650 O O . ASP A 1 87 ? 19.608 20.643 1.153 1.00 93.88 87 ASP A O 1
ATOM 654 N N . ALA A 1 88 ? 20.439 19.029 -0.169 1.00 96.06 88 ALA A N 1
ATOM 655 C CA . ALA A 1 88 ? 20.061 17.898 0.652 1.00 96.06 88 ALA A CA 1
ATOM 656 C C . ALA A 1 88 ? 21.008 16.732 0.376 1.00 96.06 88 ALA A C 1
ATOM 658 O O . ALA A 1 88 ? 21.390 16.497 -0.771 1.00 96.06 88 ALA A O 1
ATOM 659 N N . ASP A 1 89 ? 21.329 15.978 1.419 1.00 97.25 89 ASP A N 1
ATOM 660 C CA . ASP A 1 89 ? 22.194 14.811 1.341 1.00 97.25 89 ASP A CA 1
ATOM 661 C C . ASP A 1 89 ? 21.727 13.701 2.291 1.00 97.25 89 ASP A C 1
ATOM 663 O O . ASP A 1 89 ? 21.025 13.937 3.275 1.00 97.25 89 ASP A O 1
ATOM 667 N N . ILE A 1 90 ? 22.100 12.465 1.976 1.00 97.44 90 ILE A N 1
ATOM 668 C CA . ILE A 1 90 ? 21.733 11.248 2.686 1.00 97.44 90 ILE A CA 1
ATOM 669 C C . ILE A 1 90 ? 22.817 10.180 2.501 1.00 97.44 90 ILE A C 1
ATOM 671 O O . ILE A 1 90 ? 23.396 10.012 1.424 1.00 97.44 90 ILE A O 1
ATOM 675 N N . VAL A 1 91 ? 23.081 9.438 3.573 1.00 97.44 91 VAL A N 1
ATOM 676 C CA . VAL A 1 91 ? 24.021 8.315 3.597 1.00 97.44 91 VAL A CA 1
ATOM 677 C C . VAL A 1 91 ? 23.288 7.067 4.080 1.00 97.44 91 VAL A C 1
ATOM 679 O O . VAL A 1 91 ? 22.641 7.089 5.129 1.00 97.44 91 VAL A O 1
ATOM 682 N N . ILE A 1 92 ? 23.391 5.982 3.312 1.00 98.25 92 ILE A N 1
ATOM 683 C CA . ILE A 1 92 ? 22.725 4.699 3.566 1.00 98.25 92 ILE A CA 1
ATOM 684 C C . ILE A 1 92 ? 23.784 3.624 3.788 1.00 98.25 92 ILE A C 1
ATOM 686 O O . ILE A 1 92 ? 24.686 3.453 2.962 1.00 98.25 92 ILE A O 1
ATOM 690 N N . TYR A 1 93 ? 23.659 2.910 4.904 1.00 98.25 93 TYR A N 1
ATOM 691 C CA . TYR A 1 93 ? 24.542 1.818 5.304 1.00 98.25 93 TYR A CA 1
ATOM 692 C C . TYR A 1 93 ? 23.823 0.473 5.207 1.00 98.25 93 TYR A C 1
ATOM 694 O O . TYR A 1 93 ? 22.594 0.400 5.293 1.00 98.25 93 TYR A O 1
ATOM 702 N N . ASP A 1 94 ? 24.605 -0.586 5.039 1.00 98.50 94 ASP A N 1
ATOM 703 C CA . ASP A 1 94 ? 24.151 -1.969 5.148 1.00 98.50 94 ASP A CA 1
ATOM 704 C C . ASP A 1 94 ? 24.185 -2.464 6.612 1.00 98.50 94 ASP A C 1
ATOM 706 O O . ASP A 1 94 ? 24.537 -1.714 7.529 1.00 98.50 94 ASP A O 1
ATOM 710 N N . ALA A 1 95 ? 23.810 -3.722 6.858 1.00 97.69 95 ALA A N 1
ATOM 711 C CA . ALA A 1 95 ? 23.792 -4.306 8.204 1.00 97.69 95 ALA A CA 1
ATOM 712 C C . ALA A 1 95 ? 25.188 -4.412 8.855 1.00 97.69 95 ALA A C 1
ATOM 714 O O . ALA A 1 95 ? 25.293 -4.463 10.081 1.00 97.69 95 ALA A O 1
ATOM 715 N N . ASN A 1 96 ? 26.256 -4.384 8.053 1.00 97.88 96 ASN A N 1
ATOM 716 C CA . ASN A 1 96 ? 27.649 -4.420 8.496 1.00 97.88 96 ASN A CA 1
ATOM 717 C C . ASN A 1 96 ? 28.282 -3.024 8.611 1.00 97.88 96 ASN A C 1
ATOM 719 O O . ASN A 1 96 ? 29.489 -2.915 8.831 1.00 97.88 96 ASN A O 1
ATOM 723 N N . ASN A 1 97 ? 27.487 -1.952 8.508 1.00 97.06 97 ASN A N 1
ATOM 724 C CA . ASN A 1 97 ? 27.943 -0.557 8.489 1.00 97.06 97 ASN A CA 1
ATOM 725 C C . ASN A 1 97 ? 28.850 -0.210 7.297 1.00 97.06 97 ASN A C 1
ATOM 727 O O . ASN A 1 97 ? 29.682 0.697 7.375 1.00 97.06 97 ASN A O 1
ATOM 731 N N . THR A 1 98 ? 28.685 -0.916 6.183 1.00 97.44 98 THR A N 1
ATOM 732 C CA . THR A 1 98 ? 29.321 -0.581 4.912 1.00 97.44 98 THR A CA 1
ATOM 733 C C . THR A 1 98 ? 28.472 0.455 4.188 1.00 97.44 98 THR A C 1
ATOM 735 O O . THR A 1 98 ? 27.249 0.334 4.115 1.00 97.44 98 THR A O 1
ATOM 738 N N . VAL A 1 99 ? 29.113 1.477 3.618 1.00 97.31 99 VAL A N 1
ATOM 739 C CA . VAL A 1 99 ? 28.415 2.496 2.827 1.00 97.31 99 VAL A CA 1
ATOM 740 C C . VAL A 1 99 ? 27.875 1.871 1.541 1.00 97.31 99 VAL A C 1
ATOM 742 O O . VAL A 1 99 ? 28.648 1.452 0.678 1.00 97.31 99 VAL A O 1
ATOM 745 N N . VAL A 1 100 ? 26.550 1.846 1.402 1.00 97.62 100 VAL A N 1
ATOM 746 C CA . VAL A 1 100 ? 25.863 1.436 0.166 1.00 97.62 100 VAL A CA 1
ATOM 747 C C . VAL A 1 100 ? 25.690 2.638 -0.752 1.00 97.62 100 VAL A C 1
ATOM 749 O O . VAL A 1 100 ? 25.907 2.556 -1.957 1.00 97.62 100 VAL A O 1
ATOM 752 N N . PHE A 1 101 ? 25.308 3.777 -0.175 1.00 97.88 101 PHE A N 1
ATOM 753 C CA . PHE A 1 101 ? 25.099 5.015 -0.910 1.00 97.88 101 PHE A CA 1
ATOM 754 C C . PHE A 1 101 ? 25.532 6.226 -0.085 1.00 97.88 101 PHE A C 1
ATOM 756 O O . PHE A 1 101 ? 25.213 6.325 1.099 1.00 97.88 101 PHE A O 1
ATOM 763 N N . ASN A 1 102 ? 26.226 7.165 -0.726 1.00 97.06 102 ASN A N 1
ATOM 764 C CA . ASN A 1 102 ? 26.601 8.448 -0.141 1.00 97.06 102 ASN A CA 1
ATOM 765 C C . ASN A 1 102 ? 26.335 9.555 -1.157 1.00 97.06 102 ASN A C 1
ATOM 767 O O . ASN A 1 102 ? 27.068 9.691 -2.140 1.00 97.06 102 ASN A O 1
ATOM 771 N N . SER A 1 103 ? 25.304 10.358 -0.910 1.00 97.12 103 SER A N 1
ATOM 772 C CA . SER A 1 103 ? 24.923 11.432 -1.822 1.00 97.12 103 SER A CA 1
ATOM 773 C C . SER A 1 103 ? 25.970 12.541 -1.936 1.00 97.12 103 SER A C 1
ATOM 775 O O . SER A 1 103 ? 25.981 13.227 -2.948 1.00 97.12 103 SER A O 1
ATOM 777 N N . ASN A 1 104 ? 26.891 12.692 -0.973 1.00 95.31 104 ASN A N 1
ATOM 778 C CA . ASN A 1 104 ? 27.985 13.667 -1.087 1.00 95.31 104 ASN A CA 1
ATOM 779 C C . ASN A 1 104 ? 28.916 13.355 -2.269 1.00 95.31 104 ASN A C 1
ATOM 781 O O . ASN A 1 104 ? 29.599 14.240 -2.771 1.00 95.31 104 ASN A O 1
ATOM 785 N N . ALA A 1 105 ? 28.954 12.091 -2.702 1.00 95.19 105 ALA A N 1
ATOM 786 C CA . ALA A 1 105 ? 29.711 11.644 -3.866 1.00 95.19 105 ALA A CA 1
ATOM 787 C C . ALA A 1 105 ? 28.850 11.552 -5.141 1.00 95.19 105 ALA A C 1
ATOM 789 O O . ALA A 1 105 ? 29.340 11.100 -6.176 1.00 95.19 105 ALA A O 1
ATOM 790 N N . ALA A 1 106 ? 27.569 11.932 -5.081 1.00 96.38 106 ALA A N 1
ATOM 791 C CA . ALA A 1 106 ? 26.713 11.972 -6.259 1.00 96.38 106 ALA A CA 1
ATOM 792 C C . ALA A 1 106 ? 27.162 13.096 -7.201 1.00 96.38 106 ALA A C 1
ATOM 794 O O . ALA A 1 106 ? 27.551 14.176 -6.764 1.00 96.38 106 ALA A O 1
ATOM 795 N N . THR A 1 107 ? 27.097 12.841 -8.505 1.00 95.88 107 THR A N 1
ATOM 796 C CA . THR A 1 107 ? 27.481 13.816 -9.534 1.00 95.88 107 THR A CA 1
ATOM 797 C C . THR A 1 107 ? 26.334 14.753 -9.891 1.00 95.88 107 THR A C 1
ATOM 799 O O . THR A 1 107 ? 26.564 15.855 -10.388 1.00 95.88 107 THR A O 1
ATOM 802 N N . VAL A 1 108 ? 25.095 14.326 -9.640 1.00 95.94 108 VAL A N 1
ATOM 803 C CA . VAL A 1 108 ? 23.884 15.091 -9.935 1.00 95.94 108 VAL A CA 1
ATOM 804 C C . VAL A 1 108 ? 22.935 15.021 -8.746 1.00 95.94 108 VAL A C 1
ATOM 806 O O . VAL A 1 108 ? 22.596 13.926 -8.297 1.00 95.94 108 VAL A O 1
ATOM 809 N N . LEU A 1 109 ? 22.450 16.186 -8.308 1.00 97.31 109 LEU A N 1
ATOM 810 C CA . LEU A 1 109 ? 21.231 16.326 -7.515 1.00 97.31 109 LEU A CA 1
ATOM 811 C C . LEU A 1 109 ? 20.166 17.032 -8.362 1.00 97.31 109 LEU A C 1
ATOM 813 O O . LEU A 1 109 ? 20.362 18.164 -8.805 1.00 97.31 109 LEU A O 1
ATOM 817 N N . LEU A 1 110 ? 19.008 16.398 -8.517 1.00 97.25 110 LEU A N 1
ATOM 818 C CA . LEU A 1 110 ? 17.787 17.043 -8.983 1.00 97.25 110 LEU A CA 1
ATOM 819 C C . LEU A 1 110 ? 16.829 17.172 -7.808 1.00 97.25 110 LEU A C 1
ATOM 821 O O . LEU A 1 110 ? 16.623 16.232 -7.043 1.00 97.25 110 LEU A O 1
ATOM 825 N N . ASN A 1 111 ? 16.212 18.338 -7.664 1.00 95.94 111 ASN A N 1
ATOM 826 C CA . ASN A 1 111 ? 15.169 18.527 -6.673 1.00 95.94 111 ASN A CA 1
ATOM 827 C C . ASN A 1 111 ? 14.005 19.325 -7.267 1.00 95.94 111 ASN A C 1
ATOM 829 O O . ASN A 1 111 ? 14.199 20.219 -8.092 1.00 95.94 111 ASN A O 1
ATOM 833 N N . ARG A 1 112 ? 12.774 18.951 -6.910 1.00 96.12 112 ARG A N 1
ATOM 834 C CA . ARG A 1 112 ? 11.564 19.625 -7.396 1.00 96.12 112 ARG A CA 1
ATOM 835 C C . ARG A 1 112 ? 10.405 19.483 -6.423 1.00 96.12 112 ARG A C 1
ATOM 837 O O . ARG A 1 112 ? 10.225 18.444 -5.788 1.00 96.12 112 ARG A O 1
ATOM 844 N N . ALA A 1 113 ? 9.575 20.519 -6.359 1.00 94.88 113 ALA A N 1
ATOM 845 C CA . ALA A 1 113 ? 8.288 20.436 -5.682 1.00 94.88 113 ALA A CA 1
ATOM 846 C C . ALA A 1 113 ? 7.366 19.461 -6.426 1.00 94.88 113 ALA A C 1
ATOM 848 O O . ALA A 1 113 ? 7.280 19.494 -7.656 1.00 94.88 113 ALA A O 1
ATOM 849 N N . TRP A 1 114 ? 6.626 18.641 -5.684 1.00 93.00 114 TRP A N 1
ATOM 850 C CA . TRP A 1 114 ? 5.549 17.818 -6.220 1.00 93.00 114 TRP A CA 1
ATOM 851 C C . TRP A 1 114 ? 4.233 18.219 -5.560 1.00 93.00 114 TRP A C 1
ATOM 853 O O . TRP A 1 114 ? 3.747 17.628 -4.594 1.00 93.00 114 TRP A O 1
ATOM 863 N N . GLY A 1 115 ? 3.687 19.317 -6.079 1.00 91.81 115 GLY A N 1
ATOM 864 C CA . GLY A 1 115 ? 2.575 20.014 -5.449 1.00 91.81 115 GLY A CA 1
ATOM 865 C C . GLY A 1 115 ? 2.976 20.689 -4.127 1.00 91.81 115 GLY A C 1
ATOM 866 O O . GLY A 1 115 ? 4.161 20.839 -3.832 1.00 91.81 115 GLY A O 1
ATOM 867 N N . PRO A 1 116 ? 1.992 21.118 -3.319 1.00 89.12 116 PRO A N 1
ATOM 868 C CA . PRO A 1 116 ? 2.238 21.852 -2.074 1.00 89.12 116 PRO A CA 1
ATOM 869 C C . PRO A 1 116 ? 2.643 20.955 -0.893 1.00 89.12 116 PRO A C 1
ATOM 871 O O . PRO A 1 116 ? 3.040 21.459 0.150 1.00 89.12 116 PRO A O 1
ATOM 874 N N . ARG A 1 117 ? 2.499 19.631 -1.027 1.00 90.44 117 ARG A N 1
ATOM 875 C CA . ARG A 1 117 ? 2.656 18.667 0.074 1.00 90.44 117 ARG A CA 1
ATOM 876 C C . ARG A 1 117 ? 3.979 17.913 0.048 1.00 90.44 117 ARG A C 1
ATOM 878 O O . ARG A 1 117 ? 4.395 17.421 1.094 1.00 90.44 117 ARG A O 1
ATOM 885 N N . LEU A 1 118 ? 4.586 17.738 -1.121 1.00 93.81 118 LEU A N 1
ATOM 886 C CA . LEU A 1 118 ? 5.697 16.810 -1.313 1.00 93.81 118 LEU A CA 1
ATOM 887 C C . LEU A 1 118 ? 6.855 17.499 -2.018 1.00 93.81 118 LEU A C 1
ATOM 889 O O . LEU A 1 118 ? 6.672 18.420 -2.815 1.00 93.81 118 LEU A O 1
ATOM 893 N N . TRP A 1 119 ? 8.053 17.003 -1.750 1.00 95.25 119 TRP A N 1
ATOM 894 C CA . TRP A 1 119 ? 9.260 17.416 -2.444 1.00 95.25 119 TRP A CA 1
ATOM 895 C C . TRP A 1 119 ? 10.061 16.184 -2.830 1.00 95.25 119 TRP A C 1
ATOM 897 O O . TRP A 1 119 ? 10.221 15.276 -2.015 1.00 95.25 119 TRP A O 1
ATOM 907 N N . ILE A 1 120 ? 10.541 16.159 -4.066 1.00 96.62 120 ILE A N 1
ATOM 908 C CA . ILE A 1 120 ? 11.305 15.050 -4.624 1.00 96.62 120 ILE A CA 1
ATOM 909 C C . ILE A 1 120 ? 12.770 15.462 -4.678 1.00 96.62 120 ILE A C 1
ATOM 911 O O . ILE A 1 120 ? 13.084 16.565 -5.136 1.00 96.62 120 ILE A O 1
ATOM 915 N N . TYR A 1 121 ? 13.635 14.557 -4.241 1.00 98.00 121 TYR A N 1
ATOM 916 C CA . TYR A 1 121 ? 15.076 14.613 -4.422 1.00 98.00 121 TYR A CA 1
ATOM 917 C C . TYR A 1 121 ? 15.543 13.371 -5.172 1.00 98.00 121 TYR A C 1
ATOM 919 O O . TYR A 1 121 ? 15.132 12.260 -4.842 1.00 98.00 121 TYR A O 1
ATOM 927 N N . GLU A 1 122 ? 16.392 13.560 -6.171 1.00 98.25 122 GLU A N 1
ATOM 928 C CA . GLU A 1 122 ? 16.973 12.504 -6.995 1.00 98.25 122 GLU A CA 1
ATOM 929 C C . GLU A 1 122 ? 18.492 12.718 -7.033 1.00 98.25 122 GLU A C 1
ATOM 931 O O . GLU A 1 122 ? 18.956 13.763 -7.491 1.00 98.25 122 GLU A O 1
ATOM 936 N N . TRP A 1 123 ? 19.264 11.743 -6.554 1.00 98.44 123 TRP A N 1
ATOM 937 C CA . TRP A 1 123 ? 20.724 11.735 -6.643 1.00 98.44 123 TRP A CA 1
ATOM 938 C C . TRP A 1 123 ? 21.185 10.638 -7.588 1.00 98.44 123 TRP A C 1
ATOM 940 O O . TRP A 1 123 ? 20.755 9.489 -7.467 1.00 98.44 123 TRP A O 1
ATOM 950 N N . VAL A 1 124 ? 22.104 10.979 -8.486 1.00 96.94 124 VAL A N 1
ATOM 951 C CA . VAL A 1 124 ? 22.709 10.036 -9.432 1.00 96.94 124 VAL A CA 1
ATOM 952 C C . VAL A 1 124 ? 24.213 9.974 -9.190 1.00 96.94 124 VAL A C 1
ATOM 954 O O . VAL A 1 124 ? 24.883 11.005 -9.124 1.00 96.94 124 VAL A O 1
ATOM 957 N N . SER A 1 125 ? 24.743 8.761 -9.074 1.00 94.88 125 SER A N 1
ATOM 958 C CA . SER A 1 125 ? 26.173 8.457 -9.120 1.00 94.88 125 SER A CA 1
ATOM 959 C C . SER A 1 125 ? 26.455 7.413 -10.206 1.00 94.88 125 SER A C 1
ATOM 961 O O . SER A 1 125 ? 25.539 6.890 -10.844 1.00 94.88 125 SER A O 1
ATOM 963 N N . ASP A 1 126 ? 27.728 7.073 -10.404 1.00 89.88 126 ASP A N 1
ATOM 964 C CA . ASP A 1 126 ? 28.132 6.054 -11.383 1.00 89.88 126 ASP A CA 1
ATOM 965 C C . ASP A 1 126 ? 27.608 4.647 -11.041 1.00 89.88 126 ASP A C 1
ATOM 967 O O . ASP A 1 126 ? 27.449 3.797 -11.924 1.00 89.88 126 ASP A O 1
ATOM 971 N N . THR A 1 127 ? 27.344 4.396 -9.757 1.00 93.00 127 THR A N 1
ATOM 972 C CA . THR A 1 127 ? 26.999 3.076 -9.211 1.00 93.00 127 THR A CA 1
ATOM 973 C C . THR A 1 127 ? 25.593 3.009 -8.621 1.00 93.00 127 THR A C 1
ATOM 975 O O . THR A 1 127 ? 25.117 1.917 -8.315 1.00 93.00 127 THR A O 1
ATOM 978 N N . ALA A 1 128 ? 24.900 4.136 -8.455 1.00 96.25 128 ALA A N 1
ATOM 979 C CA . ALA A 1 128 ? 23.608 4.157 -7.785 1.00 96.25 128 ALA A CA 1
ATOM 980 C C . ALA A 1 128 ? 22.718 5.329 -8.215 1.00 96.25 128 ALA A C 1
ATOM 982 O O . ALA A 1 128 ? 23.179 6.379 -8.662 1.00 96.25 128 ALA A O 1
ATOM 983 N N . HIS A 1 129 ? 21.415 5.143 -8.038 1.00 97.62 129 HIS A N 1
ATOM 984 C CA . HIS A 1 129 ? 20.399 6.170 -8.200 1.00 97.62 129 HIS A CA 1
ATOM 985 C C . HIS A 1 129 ? 19.458 6.116 -6.998 1.00 97.62 129 HIS A C 1
ATOM 987 O O . HIS A 1 129 ? 18.873 5.075 -6.704 1.00 97.62 129 HIS A O 1
ATOM 993 N N . LEU A 1 130 ? 19.326 7.235 -6.293 1.00 98.25 130 LEU A N 1
ATOM 994 C CA . LEU A 1 130 ? 18.465 7.350 -5.125 1.00 98.25 130 LEU A CA 1
ATOM 995 C C . LEU A 1 130 ? 17.393 8.404 -5.378 1.00 98.25 130 LEU A C 1
ATOM 997 O O . LEU A 1 130 ? 17.708 9.557 -5.655 1.00 98.25 130 LEU A O 1
ATOM 1001 N N . THR A 1 131 ? 16.134 8.028 -5.195 1.00 98.06 131 THR A N 1
ATOM 1002 C CA . THR A 1 131 ? 15.000 8.951 -5.154 1.00 98.06 131 THR A CA 1
ATOM 1003 C C . THR A 1 131 ? 14.417 8.973 -3.747 1.00 98.06 131 THR A C 1
ATOM 1005 O O . THR A 1 131 ? 14.089 7.926 -3.191 1.00 98.06 131 THR A O 1
ATOM 1008 N N . VAL A 1 132 ? 14.252 10.161 -3.171 1.00 97.25 132 VAL A N 1
ATOM 1009 C CA . VAL A 1 132 ? 13.609 10.364 -1.867 1.00 97.25 132 VAL A CA 1
ATOM 1010 C C . VAL A 1 132 ? 12.482 11.369 -2.013 1.00 97.25 132 VAL A C 1
ATOM 1012 O O . VAL A 1 132 ? 12.656 12.449 -2.580 1.00 97.25 132 VAL A O 1
ATOM 1015 N N . ILE A 1 133 ? 11.323 11.033 -1.457 1.00 95.81 133 ILE A N 1
ATOM 1016 C CA . ILE A 1 133 ? 10.171 11.924 -1.407 1.00 95.81 133 ILE A CA 1
ATOM 1017 C C . ILE A 1 133 ? 9.972 12.332 0.043 1.00 95.81 133 ILE A C 1
ATOM 1019 O O . ILE A 1 133 ? 9.692 11.492 0.894 1.00 95.81 133 ILE A O 1
ATOM 1023 N N . ARG A 1 134 ? 10.105 13.626 0.339 1.00 94.38 134 ARG A N 1
ATOM 1024 C CA . ARG A 1 134 ? 9.826 14.167 1.675 1.00 94.38 134 ARG A CA 1
ATOM 1025 C C . ARG A 1 134 ? 8.437 14.772 1.751 1.00 94.38 134 ARG A C 1
ATOM 1027 O O . ARG A 1 134 ? 7.923 15.326 0.772 1.00 94.38 134 ARG A O 1
ATOM 1034 N N . HIS A 1 135 ? 7.877 14.761 2.950 1.00 93.12 135 HIS A N 1
ATOM 1035 C CA . HIS A 1 135 ? 6.747 15.617 3.264 1.00 93.12 135 HIS A CA 1
ATOM 1036 C C . HIS A 1 135 ? 7.188 17.072 3.471 1.00 93.12 135 HIS A C 1
ATOM 1038 O O . HIS A 1 135 ? 8.178 17.348 4.140 1.00 93.12 135 HIS A O 1
ATOM 1044 N N . ALA A 1 136 ? 6.421 17.998 2.900 1.00 92.31 136 ALA A N 1
ATOM 1045 C CA . ALA A 1 136 ? 6.605 19.449 2.974 1.00 92.31 136 ALA A CA 1
ATOM 1046 C C . ALA A 1 136 ? 5.393 20.179 3.594 1.00 92.31 136 ALA A C 1
ATOM 1048 O O . ALA A 1 136 ? 5.349 21.405 3.602 1.00 92.31 136 ALA A O 1
ATOM 1049 N N . ALA A 1 137 ? 4.390 19.434 4.071 1.00 91.06 137 ALA A N 1
ATOM 1050 C CA . ALA A 1 137 ? 3.188 19.984 4.687 1.00 91.06 137 ALA A CA 1
ATOM 1051 C C . ALA A 1 137 ? 2.637 19.063 5.783 1.00 91.06 137 ALA A C 1
ATOM 1053 O O . ALA A 1 137 ? 2.741 17.835 5.680 1.00 91.06 137 ALA A O 1
ATOM 1054 N N . TRP A 1 138 ? 1.991 19.663 6.782 1.00 89.44 138 TRP A N 1
ATOM 1055 C CA . TRP A 1 138 ? 1.321 18.993 7.901 1.00 89.44 138 TRP A CA 1
ATOM 1056 C C . TRP A 1 138 ? -0.182 18.884 7.669 1.00 89.44 138 TRP A C 1
ATOM 1058 O O . TRP A 1 138 ? -0.776 19.743 7.013 1.00 89.44 138 TRP A O 1
ATOM 1068 N N . SER A 1 139 ? -0.809 17.822 8.181 1.00 87.50 139 SER A N 1
ATOM 1069 C CA . SER A 1 139 ? -2.271 17.759 8.189 1.00 87.50 139 SER A CA 1
ATOM 1070 C C . SER A 1 139 ? -2.835 18.770 9.195 1.00 87.50 139 SER A C 1
ATOM 1072 O O . SER A 1 139 ? -2.173 19.057 10.192 1.00 87.50 139 SER A O 1
ATOM 1074 N N . PRO A 1 140 ? -4.056 19.301 8.987 1.00 86.31 140 PRO A N 1
ATOM 1075 C CA . PRO A 1 140 ? -4.665 20.245 9.928 1.00 86.31 140 PRO A CA 1
ATOM 1076 C C . PRO A 1 140 ? -4.818 19.694 11.354 1.00 86.31 140 PRO A C 1
ATOM 1078 O O . PRO A 1 140 ? -4.929 20.466 12.298 1.00 86.31 140 PRO A O 1
ATOM 1081 N N . ALA A 1 141 ? -4.854 18.366 11.499 1.00 85.19 141 ALA A N 1
ATOM 1082 C CA . ALA A 1 141 ? -5.027 17.678 12.773 1.00 85.19 141 ALA A CA 1
ATOM 1083 C C . ALA A 1 141 ? -3.700 17.268 13.440 1.00 85.19 141 ALA A C 1
ATOM 1085 O O . ALA A 1 141 ? -3.716 16.821 14.584 1.00 85.19 141 ALA A O 1
ATOM 1086 N N . ALA A 1 142 ? -2.565 17.375 12.741 1.00 84.50 142 ALA A N 1
ATOM 1087 C CA . ALA A 1 142 ? -1.265 16.974 13.267 1.00 84.50 142 ALA A CA 1
ATOM 1088 C C . ALA A 1 142 ? -0.528 18.161 13.894 1.00 84.50 142 ALA A C 1
ATOM 1090 O O . ALA A 1 142 ? -0.510 19.258 13.339 1.00 84.50 142 ALA A O 1
ATOM 1091 N N . THR A 1 143 ? 0.140 17.919 15.022 1.00 87.12 143 THR A N 1
ATOM 1092 C CA . THR A 1 143 ? 1.078 18.878 15.616 1.00 87.12 143 THR A CA 1
ATOM 1093 C C . THR A 1 143 ? 2.365 18.903 14.787 1.00 87.12 143 THR A C 1
ATOM 1095 O O . THR A 1 143 ? 3.012 17.858 14.686 1.00 87.12 143 THR A O 1
ATOM 1098 N N . PRO A 1 144 ? 2.770 20.054 14.213 1.00 88.94 144 PRO A N 1
ATOM 1099 C CA . PRO A 1 144 ? 4.010 20.141 13.455 1.00 88.94 144 PRO A CA 1
ATOM 1100 C C . PRO A 1 144 ? 5.242 19.785 14.292 1.00 88.94 144 PRO A C 1
ATOM 1102 O O . PRO A 1 144 ? 5.441 20.317 15.383 1.00 88.94 144 PRO A O 1
ATOM 1105 N N . ILE A 1 145 ? 6.078 18.899 13.757 1.00 89.69 145 ILE A N 1
ATOM 1106 C CA . ILE A 1 145 ? 7.389 18.531 14.299 1.00 89.69 145 ILE A CA 1
ATOM 1107 C C . ILE A 1 145 ? 8.472 19.261 13.504 1.00 89.69 145 ILE A C 1
ATOM 1109 O O . ILE A 1 145 ? 8.546 19.161 12.278 1.00 89.69 145 ILE A O 1
ATOM 1113 N N . THR A 1 146 ? 9.358 19.961 14.203 1.00 91.88 146 THR A N 1
ATOM 1114 C CA . THR A 1 146 ? 10.543 20.559 13.584 1.00 91.88 146 THR A CA 1
ATOM 1115 C C . THR A 1 146 ? 11.687 19.555 13.593 1.00 91.88 146 THR A C 1
ATOM 1117 O O . THR A 1 146 ? 12.177 19.175 14.653 1.00 91.88 146 THR A O 1
ATOM 1120 N N . TYR A 1 147 ? 12.144 19.159 12.408 1.00 93.94 147 TYR A N 1
ATOM 1121 C CA . TYR A 1 147 ? 13.308 18.288 12.248 1.00 93.94 147 TYR A CA 1
ATOM 1122 C C . TYR A 1 147 ? 14.593 19.110 12.205 1.00 93.94 147 TYR A C 1
ATOM 1124 O O . TYR A 1 147 ? 14.615 20.202 11.628 1.00 93.94 147 TYR A O 1
ATOM 1132 N N . SER A 1 148 ? 15.674 18.576 12.770 1.00 95.50 148 SER A N 1
ATOM 1133 C CA . SER A 1 148 ? 17.015 19.146 12.622 1.00 95.50 148 SER A CA 1
ATOM 1134 C C . SER A 1 148 ? 17.431 19.205 11.152 1.00 95.50 148 SER A C 1
ATOM 1136 O O . SER A 1 148 ? 17.092 18.325 10.364 1.00 95.50 148 SER A O 1
ATOM 1138 N N . TYR A 1 149 ? 18.182 20.241 10.773 1.00 94.56 149 TYR A N 1
ATOM 1139 C CA . TYR A 1 149 ? 18.681 20.396 9.406 1.00 94.56 149 TYR A CA 1
ATOM 1140 C C . TYR A 1 149 ? 19.564 19.219 8.986 1.00 94.56 149 TYR A C 1
ATOM 1142 O O . TYR A 1 149 ? 19.423 18.742 7.865 1.00 94.56 149 TYR A O 1
ATOM 1150 N N . ALA A 1 150 ? 20.433 18.746 9.885 1.00 95.44 150 ALA A N 1
ATOM 1151 C CA . ALA A 1 150 ? 21.270 17.566 9.693 1.00 95.44 150 ALA A CA 1
ATOM 1152 C C . ALA A 1 150 ? 21.367 16.747 10.987 1.00 95.44 150 ALA A C 1
ATOM 1154 O O . ALA A 1 150 ? 21.542 17.326 12.064 1.00 95.44 150 ALA A O 1
ATOM 1155 N N . PHE A 1 151 ? 21.232 15.424 10.886 1.00 95.88 151 PHE A N 1
ATOM 1156 C CA . PHE A 1 151 ? 21.229 14.505 12.028 1.00 95.88 151 PHE A CA 1
ATOM 1157 C C . PHE A 1 151 ? 21.469 13.044 11.602 1.00 95.88 151 PHE A C 1
ATOM 1159 O O . PHE A 1 151 ? 21.410 12.700 10.420 1.00 95.88 151 PHE A O 1
ATOM 1166 N N . ASN A 1 152 ? 21.743 12.189 12.589 1.00 96.44 152 ASN A N 1
ATOM 1167 C CA . ASN A 1 152 ? 21.874 10.741 12.442 1.00 96.44 152 ASN A CA 1
ATOM 1168 C C . ASN A 1 152 ? 20.649 10.086 13.097 1.00 96.44 152 ASN A C 1
ATOM 1170 O O . ASN A 1 152 ? 20.567 10.121 14.326 1.00 96.44 152 ASN A O 1
ATOM 1174 N N . PRO A 1 153 ? 19.698 9.535 12.320 1.00 96.19 153 PRO A N 1
ATOM 1175 C CA . PRO A 1 153 ? 18.499 8.927 12.884 1.00 96.19 153 PRO A CA 1
ATOM 1176 C C . PRO A 1 153 ? 18.844 7.796 13.856 1.00 96.19 153 PRO A C 1
ATOM 1178 O O . PRO A 1 153 ? 19.646 6.923 13.524 1.00 96.19 153 PRO A O 1
ATOM 1181 N N . ALA A 1 154 ? 18.216 7.767 15.033 1.00 96.38 154 ALA A N 1
ATOM 1182 C CA . ALA A 1 154 ? 18.455 6.685 15.994 1.00 96.38 154 ALA A CA 1
ATOM 1183 C C . ALA A 1 154 ? 17.942 5.316 15.496 1.00 96.38 154 ALA A C 1
ATOM 1185 O O . ALA A 1 154 ? 18.528 4.284 15.818 1.00 96.38 154 ALA A O 1
ATOM 1186 N N . HIS A 1 155 ? 16.856 5.294 14.715 1.00 97.25 155 HIS A N 1
ATOM 1187 C CA . HIS A 1 155 ? 16.282 4.087 14.123 1.00 97.25 155 HIS A CA 1
ATOM 1188 C C . HIS A 1 155 ? 15.583 4.399 12.785 1.00 97.25 155 HIS A C 1
ATOM 1190 O O . HIS A 1 155 ? 14.472 4.929 12.757 1.00 97.25 155 HIS A O 1
ATOM 1196 N N . ALA A 1 156 ? 16.232 4.052 11.667 1.00 97.50 156 ALA A N 1
ATOM 1197 C CA . ALA A 1 156 ? 15.753 4.329 10.306 1.00 97.50 156 ALA A CA 1
ATOM 1198 C C . ALA A 1 156 ? 16.049 3.178 9.329 1.00 97.50 156 ALA A C 1
ATOM 1200 O O . ALA A 1 156 ? 16.726 3.357 8.313 1.00 97.50 156 ALA A O 1
ATOM 1201 N N . VAL A 1 157 ? 15.569 1.978 9.653 1.00 98.12 157 VAL A N 1
ATOM 1202 C CA . VAL A 1 157 ? 15.749 0.790 8.808 1.00 98.12 157 VAL A CA 1
ATOM 1203 C C . VAL A 1 157 ? 14.829 0.877 7.592 1.00 98.12 157 VAL A C 1
ATOM 1205 O O . VAL A 1 157 ? 13.634 1.126 7.729 1.00 98.12 157 VAL A O 1
ATOM 1208 N N . LEU A 1 158 ? 15.376 0.676 6.396 1.00 97.06 158 LEU A N 1
ATOM 1209 C CA . LEU A 1 158 ? 14.639 0.727 5.138 1.00 97.06 158 LEU A CA 1
ATOM 1210 C C . LEU A 1 158 ? 13.850 -0.563 4.909 1.00 97.06 158 LEU A C 1
ATOM 1212 O O . LEU A 1 158 ? 14.340 -1.672 5.134 1.00 97.06 158 LEU A O 1
ATOM 1216 N N . HIS A 1 159 ? 12.637 -0.429 4.381 1.00 95.31 159 HIS A N 1
ATOM 1217 C CA . HIS A 1 159 ? 11.873 -1.578 3.916 1.00 95.31 159 HIS A CA 1
ATOM 1218 C C . HIS A 1 159 ? 12.586 -2.268 2.744 1.00 95.31 159 HIS A C 1
ATOM 1220 O O . HIS A 1 159 ? 12.996 -1.620 1.792 1.00 95.31 159 HIS A O 1
ATOM 1226 N N . ALA A 1 160 ? 12.611 -3.603 2.693 1.00 93.25 160 ALA A N 1
ATOM 1227 C CA . ALA A 1 160 ? 13.254 -4.349 1.597 1.00 93.25 160 ALA A CA 1
ATOM 1228 C C . ALA A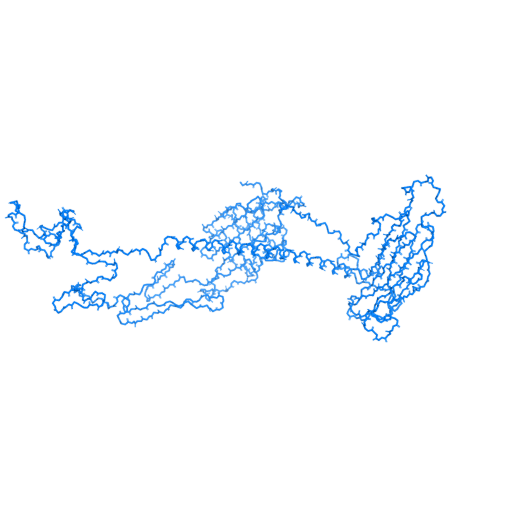 1 160 ? 12.717 -4.047 0.174 1.00 93.25 160 ALA A C 1
ATOM 1230 O O . ALA A 1 160 ? 13.307 -4.475 -0.810 1.00 93.25 160 ALA A O 1
ATOM 1231 N N . ARG A 1 161 ? 11.592 -3.327 0.053 1.00 91.25 161 ARG A N 1
ATOM 1232 C CA . ARG A 1 161 ? 10.968 -2.956 -1.228 1.00 91.25 161 ARG A CA 1
ATOM 1233 C C . ARG A 1 161 ? 11.433 -1.601 -1.754 1.00 91.25 161 ARG A C 1
ATOM 1235 O O . ARG A 1 161 ? 11.136 -1.272 -2.897 1.00 91.25 161 ARG A O 1
ATOM 1242 N N . THR A 1 162 ? 12.111 -0.817 -0.921 1.00 93.38 162 THR A N 1
ATOM 1243 C CA . THR A 1 162 ? 12.645 0.501 -1.279 1.00 93.38 162 THR A CA 1
ATOM 1244 C C . THR A 1 162 ? 14.049 0.380 -1.859 1.00 93.38 162 THR A C 1
ATOM 1246 O O . THR A 1 162 ? 14.621 1.375 -2.280 1.00 93.38 162 THR A O 1
ATOM 1249 N N . VAL A 1 163 ? 14.620 -0.827 -1.890 1.00 96.06 163 VAL A N 1
ATOM 1250 C CA . VAL A 1 163 ? 15.981 -1.087 -2.353 1.00 96.06 163 VAL A CA 1
ATOM 1251 C C . VAL A 1 163 ? 15.955 -2.100 -3.492 1.00 96.06 163 VAL A C 1
ATOM 1253 O O . VAL A 1 163 ? 15.296 -3.138 -3.416 1.00 96.06 163 VAL A O 1
ATOM 1256 N N . ARG A 1 164 ? 16.684 -1.813 -4.567 1.00 96.06 164 ARG A N 1
ATOM 1257 C CA . ARG A 1 164 ? 16.807 -2.676 -5.738 1.00 96.06 164 ARG A CA 1
ATOM 1258 C C . ARG A 1 164 ? 18.268 -2.752 -6.164 1.00 96.06 164 ARG A C 1
ATOM 1260 O O . ARG A 1 164 ? 18.872 -1.772 -6.588 1.00 96.06 164 ARG A O 1
ATOM 1267 N N . ARG A 1 165 ? 18.830 -3.958 -6.094 1.00 95.31 165 ARG A N 1
ATOM 1268 C CA . ARG A 1 165 ? 20.146 -4.250 -6.669 1.00 95.31 165 ARG A CA 1
ATOM 1269 C C . ARG A 1 165 ? 20.042 -4.200 -8.192 1.00 95.31 165 ARG A C 1
ATOM 1271 O O . ARG A 1 165 ? 19.226 -4.907 -8.787 1.00 95.31 165 ARG A O 1
ATOM 1278 N N . LEU A 1 166 ? 20.859 -3.369 -8.821 1.00 91.75 166 LEU A N 1
ATOM 1279 C CA . LEU A 1 166 ? 20.966 -3.266 -10.267 1.00 91.75 166 LEU A CA 1
ATOM 1280 C C . LEU A 1 166 ? 21.571 -4.556 -10.844 1.00 91.75 166 LEU A C 1
ATOM 1282 O O . LEU A 1 166 ? 22.439 -5.173 -10.226 1.00 91.75 166 LEU A O 1
ATOM 1286 N N . PRO A 1 167 ? 21.136 -4.990 -12.038 1.00 85.75 167 PRO A N 1
ATOM 1287 C CA . PRO A 1 167 ? 21.743 -6.136 -12.698 1.00 85.75 167 PRO A CA 1
ATOM 1288 C C . PRO A 1 167 ? 23.202 -5.841 -13.060 1.00 85.75 167 PRO A C 1
ATOM 1290 O O . PRO A 1 167 ? 23.544 -4.703 -13.386 1.00 85.75 167 PRO A O 1
ATOM 1293 N N . LYS A 1 168 ? 24.033 -6.892 -13.080 1.00 84.50 168 LYS A N 1
ATOM 1294 C CA . LYS A 1 168 ? 25.442 -6.795 -13.484 1.00 84.50 168 LYS A CA 1
ATOM 1295 C C . LYS A 1 168 ? 25.578 -6.125 -14.851 1.00 84.50 168 LYS A C 1
ATOM 1297 O O . LYS A 1 168 ? 24.916 -6.531 -15.809 1.00 84.50 168 LYS A O 1
ATOM 1302 N N . ARG A 1 169 ? 26.472 -5.148 -14.944 1.00 78.31 169 ARG A N 1
ATOM 1303 C CA . ARG A 1 169 ? 26.804 -4.395 -16.154 1.00 78.31 169 ARG A CA 1
ATOM 1304 C C . ARG A 1 169 ? 28.206 -4.758 -16.615 1.00 78.31 169 ARG A C 1
ATOM 1306 O O . ARG A 1 169 ? 29.076 -5.085 -15.816 1.00 78.31 169 ARG A O 1
ATOM 1313 N N . LEU A 1 170 ? 28.441 -4.692 -17.916 1.00 79.00 170 LEU A N 1
ATOM 1314 C CA . LEU A 1 170 ? 29.778 -4.888 -18.454 1.00 79.00 170 LEU A CA 1
ATOM 1315 C C . LEU A 1 170 ? 30.629 -3.646 -18.162 1.00 79.00 170 LEU A C 1
ATOM 1317 O O . LEU A 1 170 ? 30.309 -2.562 -18.642 1.00 79.00 170 LEU A O 1
ATOM 1321 N N . LYS A 1 171 ? 31.684 -3.797 -17.354 1.00 78.19 171 LYS A N 1
ATOM 1322 C CA . LYS A 1 171 ? 32.580 -2.690 -16.967 1.00 78.19 171 LYS A CA 1
ATOM 1323 C C . LYS A 1 171 ? 33.796 -2.560 -17.879 1.00 78.19 171 LYS A C 1
ATOM 1325 O O . LYS A 1 171 ? 34.266 -1.454 -18.137 1.00 78.19 171 LYS A O 1
ATOM 1330 N N . GLN A 1 172 ? 34.287 -3.698 -18.359 1.00 80.50 172 GLN A N 1
ATOM 1331 C CA . GLN A 1 172 ? 35.524 -3.795 -19.113 1.00 80.50 172 GLN A CA 1
ATOM 1332 C C . GLN A 1 172 ? 35.461 -4.982 -20.072 1.00 80.50 172 GLN A C 1
ATOM 1334 O O . GLN A 1 172 ? 34.936 -6.042 -19.725 1.00 80.50 172 GLN A O 1
ATOM 1339 N N . VAL A 1 173 ? 36.040 -4.808 -21.256 1.00 77.19 173 VAL A N 1
ATOM 1340 C CA . VAL A 1 173 ? 36.348 -5.895 -22.190 1.00 77.19 173 VAL A CA 1
ATOM 1341 C C . VAL A 1 173 ? 37.840 -5.859 -22.473 1.00 77.19 173 VAL A C 1
ATOM 1343 O O . VAL A 1 173 ? 38.379 -4.819 -22.843 1.00 77.19 173 VAL A O 1
ATOM 1346 N N . SER A 1 174 ? 38.510 -6.996 -22.318 1.00 79.75 174 SER A N 1
ATOM 1347 C CA . SER A 1 174 ? 39.926 -7.137 -22.656 1.00 79.75 174 SER A CA 1
ATOM 1348 C C . SER A 1 174 ? 40.083 -8.190 -23.744 1.00 79.75 174 SER A C 1
ATOM 1350 O O . SER A 1 174 ? 39.565 -9.299 -23.621 1.00 79.75 174 SER A O 1
ATOM 1352 N N . ALA A 1 175 ? 40.803 -7.837 -24.805 1.00 74.38 175 ALA A N 1
ATOM 1353 C CA . ALA A 1 175 ? 41.150 -8.722 -25.906 1.00 74.38 175 ALA A CA 1
ATOM 1354 C C . ALA A 1 175 ? 42.640 -8.552 -26.236 1.00 74.38 175 ALA A C 1
ATOM 1356 O O . ALA A 1 175 ? 43.086 -7.465 -26.603 1.00 74.38 175 ALA A O 1
ATOM 1357 N N . LEU A 1 176 ? 43.412 -9.638 -26.107 1.00 82.06 176 LEU A N 1
ATOM 1358 C CA . LEU A 1 176 ? 44.873 -9.640 -26.260 1.00 82.06 176 LEU A CA 1
ATOM 1359 C C . LEU A 1 176 ? 45.549 -8.569 -25.381 1.00 82.06 176 LEU A C 1
ATOM 1361 O O . LEU A 1 176 ? 45.560 -8.695 -24.160 1.00 82.06 176 LEU A O 1
ATOM 1365 N N . LEU A 1 177 ? 46.117 -7.533 -26.005 1.00 84.69 177 LEU A N 1
ATOM 1366 C CA . LEU A 1 177 ? 46.840 -6.438 -25.354 1.00 84.69 177 LEU A CA 1
ATOM 1367 C C . LEU A 1 177 ? 45.981 -5.176 -25.189 1.00 84.69 177 LEU A C 1
ATOM 1369 O O . LEU A 1 177 ? 46.444 -4.189 -24.620 1.00 84.69 177 LEU A O 1
ATOM 1373 N N . THR A 1 178 ? 44.745 -5.188 -25.690 1.00 75.69 178 THR A N 1
ATOM 1374 C CA . THR A 1 178 ? 43.838 -4.045 -25.629 1.00 75.69 178 THR A CA 1
ATOM 1375 C C . THR A 1 178 ? 42.799 -4.274 -24.548 1.00 75.69 178 THR A C 1
ATOM 1377 O O . THR A 1 178 ? 42.113 -5.295 -24.512 1.00 75.69 178 THR A O 1
ATOM 1380 N N . THR A 1 179 ? 42.663 -3.285 -23.676 1.00 80.88 179 THR A N 1
ATOM 1381 C CA . THR A 1 179 ? 41.620 -3.239 -22.660 1.00 80.88 179 THR A CA 1
ATOM 1382 C C . THR A 1 179 ? 40.759 -2.017 -22.924 1.00 80.88 179 THR A C 1
ATOM 1384 O O . THR A 1 179 ? 41.257 -0.894 -22.923 1.00 80.88 179 THR A O 1
ATOM 1387 N N . LEU A 1 180 ? 39.472 -2.249 -23.154 1.00 76.88 180 LEU A N 1
ATOM 1388 C CA . LEU A 1 180 ? 38.455 -1.218 -23.288 1.00 76.88 180 LEU A CA 1
ATOM 1389 C C . LEU A 1 180 ? 37.743 -1.078 -21.940 1.00 76.88 180 LEU A C 1
ATOM 1391 O O . LEU A 1 180 ? 37.115 -2.026 -21.462 1.00 76.88 180 LEU A O 1
ATOM 1395 N N . VAL A 1 181 ? 37.872 0.096 -21.325 1.00 77.31 181 VAL A N 1
ATOM 1396 C CA . VAL A 1 181 ? 37.199 0.478 -20.075 1.00 77.31 181 VAL A CA 1
ATOM 1397 C C . VAL A 1 181 ? 36.179 1.566 -20.407 1.00 77.31 181 VAL A C 1
ATOM 1399 O O . VAL A 1 181 ? 36.515 2.494 -21.135 1.00 77.31 181 VAL A O 1
ATOM 1402 N N . ALA A 1 182 ? 34.977 1.458 -19.831 1.00 57.09 182 ALA A N 1
ATOM 1403 C CA . ALA A 1 182 ? 33.820 2.345 -20.023 1.00 57.09 182 ALA A CA 1
ATOM 1404 C C . ALA A 1 182 ? 33.065 2.190 -21.368 1.00 57.09 182 ALA A C 1
ATOM 1406 O O . ALA A 1 182 ? 33.640 2.120 -22.448 1.00 57.09 182 ALA A O 1
ATOM 1407 N N . VAL A 1 183 ? 31.735 2.098 -21.257 1.00 59.16 183 VAL A N 1
ATOM 1408 C CA . VAL A 1 183 ? 30.727 1.831 -22.308 1.00 59.16 183 VAL A CA 1
ATOM 1409 C C . VAL A 1 183 ? 29.983 3.133 -22.664 1.00 59.16 183 VAL A C 1
ATOM 1411 O O . VAL A 1 183 ? 29.914 4.016 -21.806 1.00 59.16 183 VAL A O 1
ATOM 1414 N N . PRO A 1 184 ? 29.351 3.254 -23.852 1.00 61.56 184 PRO A N 1
ATOM 1415 C CA . PRO A 1 184 ? 29.061 2.198 -24.834 1.00 61.56 184 PRO A CA 1
ATOM 1416 C C . PRO A 1 184 ? 30.231 1.874 -25.784 1.00 61.56 184 PRO A C 1
ATOM 1418 O O . PRO A 1 184 ? 31.015 2.753 -26.124 1.00 61.56 184 PRO A O 1
ATOM 1421 N N . PHE A 1 185 ? 30.324 0.616 -26.234 1.00 68.44 185 PHE A N 1
ATOM 1422 C CA . PHE A 1 185 ? 31.195 0.195 -27.338 1.00 68.44 185 PHE A CA 1
ATOM 1423 C C . PHE A 1 185 ? 30.378 -0.585 -28.371 1.00 68.44 185 PHE A C 1
ATOM 1425 O O . PHE A 1 185 ? 29.488 -1.357 -28.006 1.00 68.44 185 PHE A O 1
ATOM 1432 N N . ASP A 1 186 ? 30.718 -0.411 -29.646 1.00 73.88 186 ASP A N 1
ATOM 1433 C CA . ASP A 1 186 ? 30.090 -1.129 -30.750 1.00 73.88 186 ASP A CA 1
ATOM 1434 C C . ASP A 1 186 ? 30.942 -2.333 -31.151 1.00 73.88 186 ASP A C 1
ATOM 1436 O O . ASP A 1 186 ? 32.137 -2.216 -31.433 1.00 73.88 186 ASP A O 1
ATOM 1440 N N . LEU A 1 187 ? 30.318 -3.509 -31.193 1.00 78.81 187 LEU A N 1
ATOM 1441 C CA . LEU A 1 187 ? 30.933 -4.706 -31.755 1.00 78.81 187 LEU A CA 1
ATOM 1442 C C . LEU A 1 187 ? 30.587 -4.781 -33.236 1.00 78.81 187 LEU A C 1
ATOM 1444 O O . LEU A 1 187 ? 29.434 -5.006 -33.599 1.00 78.81 187 LEU A O 1
ATOM 1448 N N . THR A 1 188 ? 31.595 -4.622 -34.089 1.00 81.00 188 THR A N 1
ATOM 1449 C CA . THR A 1 188 ? 31.443 -4.768 -35.538 1.00 81.00 188 THR A CA 1
ATOM 1450 C C . THR A 1 188 ? 32.170 -6.016 -36.018 1.00 81.00 188 THR A C 1
ATOM 1452 O O . THR A 1 188 ? 33.330 -6.255 -35.680 1.00 81.00 188 THR A O 1
ATOM 1455 N N . ALA A 1 189 ? 31.469 -6.840 -36.797 1.00 83.38 189 ALA A N 1
ATOM 1456 C CA . ALA A 1 189 ? 32.071 -7.984 -37.463 1.00 83.38 189 ALA A CA 1
ATOM 1457 C C . ALA A 1 189 ? 32.938 -7.471 -38.622 1.00 83.38 189 ALA A C 1
ATOM 1459 O O . ALA A 1 189 ? 32.426 -6.860 -39.558 1.00 83.38 189 ALA A O 1
ATOM 1460 N N . GLN A 1 190 ? 34.250 -7.677 -38.529 1.00 83.56 190 GLN A N 1
ATOM 1461 C CA . GLN A 1 190 ? 35.208 -7.310 -39.575 1.00 83.56 190 GLN A CA 1
ATOM 1462 C C . GLN A 1 190 ? 35.452 -8.515 -40.503 1.00 83.56 190 GLN A C 1
ATOM 1464 O O . GLN A 1 190 ? 34.566 -9.341 -40.701 1.00 83.56 190 GLN A O 1
ATOM 1469 N N . TYR A 1 191 ? 36.624 -8.621 -41.119 1.00 82.38 191 TYR A N 1
ATOM 1470 C CA . TYR A 1 191 ? 36.949 -9.696 -42.059 1.00 82.38 191 TYR A CA 1
ATOM 1471 C C . TYR A 1 191 ? 36.890 -11.093 -41.429 1.00 82.38 191 TYR A C 1
ATOM 1473 O O . TYR A 1 191 ? 37.403 -11.304 -40.332 1.00 82.38 191 TYR A O 1
ATOM 1481 N N . ASN A 1 192 ? 36.320 -12.053 -42.162 1.00 82.88 192 ASN A N 1
ATOM 1482 C CA . ASN A 1 192 ? 36.195 -13.468 -41.797 1.00 82.88 192 ASN A CA 1
ATOM 1483 C C . ASN A 1 192 ? 35.493 -13.735 -40.454 1.00 82.88 192 ASN A C 1
ATOM 1485 O O . ASN A 1 192 ? 35.720 -14.775 -39.832 1.00 82.88 192 ASN A O 1
ATOM 1489 N N . MET A 1 193 ? 34.648 -12.808 -39.999 1.00 86.12 193 MET A N 1
ATOM 1490 C CA . MET A 1 193 ? 33.934 -12.916 -38.731 1.00 86.12 193 MET A CA 1
ATOM 1491 C C . MET A 1 193 ? 32.437 -12.707 -38.938 1.00 86.12 193 MET A C 1
ATOM 1493 O O . MET A 1 193 ? 32.011 -11.827 -39.678 1.00 86.12 193 MET A O 1
ATOM 1497 N N . GLU A 1 194 ? 31.632 -13.475 -38.219 1.00 88.81 194 GLU A N 1
ATOM 1498 C CA . GLU A 1 194 ? 30.214 -13.217 -37.997 1.00 88.81 194 GLU A CA 1
ATOM 1499 C C . GLU A 1 194 ? 29.997 -13.005 -36.496 1.00 88.81 194 GLU A C 1
ATOM 1501 O O . GLU A 1 194 ? 30.528 -13.750 -35.665 1.00 88.81 194 GLU A O 1
ATOM 1506 N N . ILE A 1 195 ? 29.226 -11.976 -36.147 1.00 88.50 195 ILE A N 1
ATOM 1507 C CA . ILE A 1 195 ? 28.800 -11.720 -34.771 1.00 88.50 195 ILE A CA 1
ATOM 1508 C C . ILE A 1 195 ? 27.289 -11.899 -34.724 1.00 88.50 195 ILE A C 1
ATOM 1510 O O . ILE A 1 195 ? 26.553 -11.174 -35.389 1.00 88.50 195 ILE A O 1
ATOM 1514 N N . ALA A 1 196 ? 26.835 -12.847 -33.914 1.00 88.56 196 ALA A N 1
ATOM 1515 C CA . ALA A 1 196 ? 25.423 -13.067 -33.644 1.00 88.56 196 ALA A CA 1
ATOM 1516 C C . ALA A 1 196 ? 25.128 -12.756 -32.175 1.00 88.56 196 ALA A C 1
ATOM 1518 O O . ALA A 1 196 ? 25.899 -13.124 -31.288 1.00 88.56 196 ALA A O 1
ATOM 1519 N N . ALA A 1 197 ? 24.001 -12.100 -31.906 1.00 87.25 197 ALA A N 1
ATOM 1520 C CA . ALA A 1 197 ? 23.516 -11.864 -30.553 1.00 87.25 197 ALA A CA 1
ATOM 1521 C C . ALA A 1 197 ? 22.152 -12.534 -30.373 1.00 87.25 197 ALA A C 1
ATOM 1523 O O . ALA A 1 197 ? 21.239 -12.328 -31.170 1.00 87.25 197 ALA A O 1
ATOM 1524 N N . ALA A 1 198 ? 22.010 -13.324 -29.314 1.00 87.69 198 ALA A N 1
ATOM 1525 C CA . ALA A 1 198 ? 20.762 -13.971 -28.942 1.00 87.69 198 ALA A CA 1
ATOM 1526 C C . ALA A 1 198 ? 20.424 -13.626 -27.492 1.00 87.69 198 ALA A C 1
ATOM 1528 O O . ALA A 1 198 ? 21.176 -13.940 -26.568 1.00 87.69 198 ALA A O 1
ATOM 1529 N N . THR A 1 199 ? 19.278 -12.984 -27.279 1.00 83.94 199 THR A N 1
ATOM 1530 C CA . THR A 1 199 ? 18.783 -12.695 -25.932 1.00 83.94 199 THR A CA 1
ATOM 1531 C C . THR A 1 199 ? 17.904 -13.844 -25.469 1.00 83.94 199 THR A C 1
ATOM 1533 O O . THR A 1 199 ? 16.911 -14.177 -26.110 1.00 83.94 199 THR A O 1
ATOM 1536 N N . THR A 1 200 ? 18.253 -14.440 -24.335 1.00 81.69 200 THR A N 1
ATOM 1537 C CA . THR A 1 200 ? 17.426 -15.439 -23.658 1.00 81.69 200 THR A CA 1
ATOM 1538 C C . THR A 1 200 ? 17.001 -14.909 -22.298 1.00 81.69 200 THR A C 1
ATOM 1540 O O . THR A 1 200 ? 17.764 -14.237 -21.602 1.00 81.69 200 THR A O 1
ATOM 1543 N N . THR A 1 201 ? 15.768 -15.200 -21.904 1.00 73.94 201 THR A N 1
ATOM 1544 C CA . THR A 1 201 ? 15.248 -14.826 -20.588 1.00 73.94 201 THR A CA 1
ATOM 1545 C C . THR A 1 201 ? 15.298 -16.057 -19.691 1.00 73.94 201 THR A C 1
ATOM 1547 O O . THR A 1 201 ? 14.626 -17.053 -19.957 1.00 73.94 201 THR A O 1
ATOM 1550 N N . ARG A 1 202 ? 16.117 -16.021 -18.633 1.00 61.03 202 ARG A N 1
ATOM 1551 C CA . ARG A 1 202 ? 16.193 -17.095 -17.631 1.00 61.03 202 ARG A CA 1
ATOM 1552 C C . ARG A 1 202 ? 15.727 -16.544 -16.287 1.00 61.03 202 ARG A C 1
ATOM 1554 O O . ARG A 1 202 ? 16.466 -15.835 -15.606 1.00 61.03 202 ARG A O 1
ATOM 1561 N N . GLY A 1 203 ? 14.481 -16.842 -15.923 1.00 75.88 203 GLY A N 1
ATOM 1562 C CA . GLY A 1 203 ? 13.814 -16.191 -14.790 1.00 75.88 203 GLY A CA 1
ATOM 1563 C C . GLY A 1 203 ? 13.528 -14.715 -15.093 1.00 75.88 203 GLY A C 1
ATOM 1564 O O . GLY A 1 203 ? 13.063 -14.400 -16.181 1.00 75.88 203 GLY A O 1
ATOM 1565 N N . ALA A 1 204 ? 13.838 -13.808 -14.161 1.00 55.34 204 ALA A N 1
ATOM 1566 C CA . ALA A 1 204 ? 13.688 -12.356 -14.350 1.00 55.34 204 ALA A CA 1
ATOM 1567 C C . ALA A 1 204 ? 14.899 -11.681 -15.035 1.00 55.34 204 ALA A C 1
ATOM 1569 O O . ALA A 1 204 ? 14.932 -10.459 -15.173 1.00 55.34 204 ALA A O 1
ATOM 1570 N N . ARG A 1 205 ? 15.923 -12.452 -15.432 1.00 59.56 205 ARG A N 1
ATOM 1571 C CA . ARG A 1 205 ? 17.175 -11.925 -15.988 1.00 59.56 205 ARG A CA 1
ATOM 1572 C C . ARG A 1 205 ? 17.241 -12.150 -17.495 1.00 59.56 205 ARG A C 1
ATOM 1574 O O . ARG A 1 205 ? 17.211 -13.292 -17.957 1.00 59.56 205 ARG A O 1
ATOM 1581 N N . ASN A 1 206 ? 17.421 -11.061 -18.239 1.00 69.69 206 ASN A N 1
ATOM 1582 C CA . ASN A 1 206 ? 17.823 -11.125 -19.640 1.00 69.69 206 ASN A CA 1
ATOM 1583 C C . ASN A 1 206 ? 19.317 -11.443 -19.718 1.00 69.69 206 ASN A C 1
ATOM 1585 O O . ASN A 1 206 ? 20.143 -10.790 -19.076 1.00 69.69 206 ASN A O 1
ATOM 1589 N N . ILE A 1 207 ? 19.651 -12.472 -20.483 1.00 77.19 207 ILE A N 1
ATOM 1590 C CA . ILE A 1 207 ? 21.014 -12.891 -20.777 1.00 77.19 207 ILE A CA 1
ATOM 1591 C C . ILE A 1 207 ? 21.199 -12.732 -22.280 1.00 77.19 207 ILE A C 1
ATOM 1593 O O . ILE A 1 207 ? 20.587 -13.459 -23.061 1.00 77.19 207 ILE A O 1
ATOM 1597 N N . THR A 1 208 ? 22.043 -11.787 -22.682 1.00 79.19 208 THR A N 1
ATOM 1598 C CA . THR A 1 208 ? 22.452 -11.641 -24.080 1.00 79.19 208 THR A CA 1
ATOM 1599 C C . THR A 1 208 ? 23.689 -12.492 -24.309 1.00 79.19 208 THR A C 1
ATOM 1601 O O . THR A 1 208 ? 24.769 -12.182 -23.810 1.00 79.19 208 THR A O 1
ATOM 1604 N N . GLN A 1 209 ? 23.528 -13.588 -25.040 1.00 82.62 209 GLN A N 1
ATOM 1605 C CA . GLN A 1 209 ? 24.640 -14.382 -25.534 1.00 82.62 209 GLN A CA 1
ATOM 1606 C C . GLN A 1 209 ? 25.158 -13.739 -26.820 1.00 82.62 209 GLN A C 1
ATOM 1608 O O . GLN A 1 209 ? 24.392 -13.540 -27.758 1.00 82.62 209 GLN A O 1
ATOM 1613 N N . ILE A 1 210 ? 26.451 -13.423 -26.856 1.00 83.50 210 ILE A N 1
ATOM 1614 C CA . ILE A 1 210 ? 27.137 -12.944 -28.058 1.00 83.50 210 ILE A CA 1
ATOM 1615 C C . ILE A 1 210 ? 28.039 -14.073 -28.549 1.00 83.50 210 ILE A C 1
ATOM 1617 O O . ILE A 1 210 ? 28.877 -14.573 -27.796 1.00 83.50 210 ILE A O 1
ATOM 1621 N N . THR A 1 211 ? 27.853 -14.484 -29.796 1.00 86.50 211 THR A N 1
ATOM 1622 C CA . THR A 1 211 ? 28.626 -15.535 -30.453 1.00 86.50 211 THR A CA 1
ATOM 1623 C C . THR A 1 211 ? 29.497 -14.913 -31.534 1.00 86.50 211 THR A C 1
ATOM 1625 O O . THR A 1 211 ? 28.998 -14.203 -32.404 1.00 86.50 211 THR A O 1
ATOM 1628 N N . PHE A 1 212 ? 30.795 -15.208 -31.475 1.00 85.94 212 PHE A N 1
ATOM 1629 C CA . PHE A 1 212 ? 31.778 -14.827 -32.484 1.00 85.94 212 PHE A CA 1
ATOM 1630 C C . PHE A 1 212 ? 32.141 -16.072 -33.293 1.00 85.94 212 PHE A C 1
ATOM 1632 O O . PHE A 1 212 ? 32.739 -17.000 -32.747 1.00 85.94 212 PHE A O 1
ATOM 1639 N N . ASN A 1 213 ? 31.789 -16.096 -34.576 1.00 86.94 213 ASN A N 1
ATOM 1640 C CA . ASN A 1 213 ? 32.127 -17.194 -35.475 1.00 86.94 213 ASN A CA 1
ATOM 1641 C C . ASN A 1 213 ? 33.183 -16.726 -36.476 1.00 86.94 213 ASN A C 1
ATOM 1643 O O . ASN A 1 213 ? 32.959 -15.765 -37.207 1.00 86.94 213 ASN A O 1
ATOM 1647 N N . ALA A 1 214 ? 34.314 -17.427 -36.539 1.00 86.44 214 ALA A N 1
ATOM 1648 C CA . ALA A 1 214 ? 35.285 -17.238 -37.609 1.00 86.44 214 ALA A CA 1
ATOM 1649 C C . ALA A 1 214 ? 34.810 -18.014 -38.846 1.00 86.44 214 ALA A C 1
ATOM 1651 O O . ALA A 1 214 ? 34.999 -19.229 -38.936 1.00 86.44 214 ALA A O 1
ATOM 1652 N N . ILE A 1 215 ? 34.139 -17.326 -39.769 1.00 85.94 215 ILE A N 1
ATOM 1653 C CA . ILE A 1 215 ? 33.584 -17.915 -40.992 1.00 85.94 215 ILE A CA 1
ATOM 1654 C C . ILE A 1 215 ? 34.325 -17.299 -42.182 1.00 85.94 215 ILE A C 1
ATOM 1656 O O . ILE A 1 215 ? 34.211 -16.090 -42.399 1.00 85.94 215 ILE A O 1
ATOM 1660 N N . PRO A 1 216 ? 35.078 -18.094 -42.966 1.00 82.12 216 PRO A N 1
ATOM 1661 C CA . PRO A 1 216 ? 35.763 -17.594 -44.153 1.00 82.12 216 PRO A CA 1
ATOM 1662 C C . PRO A 1 216 ? 34.799 -16.860 -45.092 1.00 82.12 216 PRO A C 1
ATOM 1664 O O . PRO A 1 216 ? 33.779 -17.415 -45.498 1.00 82.12 216 PRO A O 1
ATOM 1667 N N . GLY A 1 217 ? 35.118 -15.609 -45.426 1.00 77.62 217 GLY A N 1
ATOM 1668 C CA . GLY A 1 217 ? 34.291 -14.763 -46.290 1.00 77.62 217 GLY A CA 1
ATOM 1669 C C . GLY A 1 217 ? 33.086 -14.086 -45.619 1.00 77.62 217 GLY A C 1
ATOM 1670 O O . GLY A 1 217 ? 32.379 -13.352 -46.303 1.00 77.62 217 GLY A O 1
ATOM 1671 N N . ALA A 1 218 ? 32.847 -14.283 -44.317 1.00 79.25 218 ALA A N 1
ATOM 1672 C CA . ALA A 1 218 ? 31.842 -13.523 -43.567 1.00 79.25 218 ALA A CA 1
ATOM 1673 C C . ALA A 1 218 ? 32.334 -12.112 -43.182 1.00 79.25 218 ALA A C 1
ATOM 1675 O O . ALA A 1 218 ? 33.513 -11.776 -43.334 1.00 79.25 218 ALA A O 1
ATOM 1676 N N . GLY A 1 219 ? 31.415 -11.281 -42.682 1.00 81.44 219 GLY A N 1
ATOM 1677 C CA . GLY A 1 219 ? 31.691 -9.895 -42.298 1.00 81.44 219 GLY A CA 1
ATOM 1678 C C . GLY A 1 219 ? 32.077 -9.040 -43.505 1.00 81.44 219 GLY A C 1
ATOM 1679 O O . GLY A 1 219 ? 31.349 -9.021 -44.495 1.00 81.44 219 GLY A O 1
ATOM 1680 N N . LEU A 1 220 ? 33.225 -8.354 -43.452 1.00 76.12 220 LEU A N 1
ATOM 1681 C CA . LEU A 1 220 ? 33.752 -7.591 -44.600 1.00 76.12 220 LEU A CA 1
ATOM 1682 C C . LEU A 1 220 ? 34.453 -8.465 -45.663 1.00 76.12 220 LEU A C 1
ATOM 1684 O O . LEU A 1 220 ? 34.977 -7.939 -46.642 1.00 76.12 220 LEU A O 1
ATOM 1688 N N . GLY A 1 221 ? 34.459 -9.793 -45.500 1.00 74.38 221 GLY A N 1
ATOM 1689 C CA . GLY A 1 221 ? 35.062 -10.732 -46.448 1.00 74.38 221 GLY A CA 1
ATOM 1690 C C . GLY A 1 221 ? 36.498 -11.115 -46.087 1.00 74.38 221 GLY A C 1
ATOM 1691 O O . GLY A 1 221 ? 36.825 -11.279 -44.913 1.00 74.38 221 GLY A O 1
ATOM 1692 N N . VAL A 1 222 ? 37.354 -11.290 -47.096 1.00 69.38 222 VAL A N 1
ATOM 1693 C CA . VAL A 1 222 ? 38.770 -11.663 -46.925 1.00 69.38 222 VAL A CA 1
ATOM 1694 C C . VAL A 1 222 ? 39.595 -10.417 -46.595 1.00 69.38 222 VAL A C 1
ATOM 1696 O O . VAL A 1 222 ? 39.401 -9.375 -47.216 1.00 69.38 222 VAL A O 1
ATOM 1699 N N . TYR A 1 223 ? 40.498 -10.522 -45.616 1.00 65.00 223 TYR A N 1
ATOM 1700 C CA . TYR A 1 223 ? 41.421 -9.440 -45.265 1.00 65.00 223 TYR A CA 1
ATOM 1701 C C . TYR A 1 223 ? 42.268 -9.072 -46.498 1.00 65.00 223 TYR A C 1
ATOM 1703 O O . TYR A 1 223 ? 42.837 -9.986 -47.096 1.00 65.00 223 TYR A O 1
ATOM 1711 N N . PRO A 1 224 ? 42.340 -7.793 -46.907 1.00 60.41 224 PRO A N 1
ATOM 1712 C CA . PRO A 1 224 ? 43.168 -7.399 -48.040 1.00 60.41 224 PRO A CA 1
ATOM 1713 C C . PRO A 1 224 ? 44.641 -7.658 -47.702 1.00 60.41 224 PRO A C 1
ATOM 1715 O O . PRO A 1 224 ? 45.128 -7.192 -46.670 1.00 60.41 224 PRO A O 1
ATOM 1718 N N . ASP A 1 225 ? 45.330 -8.436 -48.538 1.00 55.81 225 ASP A N 1
ATOM 1719 C CA . ASP A 1 225 ? 46.773 -8.651 -48.406 1.00 55.81 225 ASP A CA 1
ATOM 1720 C C . ASP A 1 225 ? 47.524 -7.313 -48.521 1.00 55.81 225 ASP A C 1
ATOM 1722 O O . ASP A 1 225 ? 47.047 -6.365 -49.141 1.00 55.81 225 ASP A O 1
ATOM 1726 N N . CYS A 1 226 ? 48.708 -7.225 -47.908 1.00 56.41 226 CYS A N 1
ATOM 1727 C CA . CYS A 1 226 ? 49.518 -6.000 -47.815 1.00 56.41 226 CYS A CA 1
ATOM 1728 C C . CYS A 1 226 ? 50.074 -5.467 -49.156 1.00 56.41 226 CYS A C 1
ATOM 1730 O O . CYS A 1 226 ? 50.934 -4.586 -49.135 1.00 56.41 226 CYS A O 1
ATOM 1732 N N . GLU A 1 227 ? 49.633 -5.982 -50.302 1.00 57.56 227 GLU A N 1
ATOM 1733 C CA . GLU A 1 227 ? 49.984 -5.433 -51.611 1.00 57.56 227 GLU A CA 1
ATOM 1734 C C . GLU A 1 227 ? 48.840 -4.560 -52.133 1.00 57.56 227 GLU A C 1
ATOM 1736 O O . GLU A 1 227 ? 47.672 -4.944 -52.082 1.00 57.56 227 GLU A O 1
ATOM 1741 N N . GLU A 1 228 ? 49.178 -3.361 -52.621 1.00 54.09 228 GLU A N 1
ATOM 1742 C CA . GLU A 1 228 ? 48.250 -2.456 -53.307 1.00 54.09 228 GLU A CA 1
ATOM 1743 C C . GLU A 1 228 ? 47.795 -3.079 -54.637 1.00 54.09 228 GLU A C 1
ATOM 1745 O O . GLU A 1 228 ? 48.209 -2.668 -55.722 1.00 54.09 228 GLU A O 1
ATOM 1750 N N . GLU A 1 229 ? 46.937 -4.094 -54.584 1.00 53.94 229 GLU A N 1
ATOM 1751 C CA . GLU A 1 229 ? 46.215 -4.529 -55.767 1.00 53.94 229 GLU A CA 1
ATOM 1752 C C . GLU A 1 229 ? 45.096 -3.531 -56.061 1.00 53.94 229 GLU A C 1
ATOM 1754 O O . GLU A 1 229 ? 44.285 -3.170 -55.202 1.00 53.94 229 GLU A O 1
ATOM 1759 N N . LEU A 1 230 ? 45.074 -3.073 -57.315 1.00 51.38 230 LEU A N 1
ATOM 1760 C CA . LEU A 1 230 ? 44.004 -2.265 -57.885 1.00 51.38 230 LEU A CA 1
ATOM 1761 C C . LEU A 1 230 ? 42.661 -2.877 -57.482 1.00 51.38 230 LEU A C 1
ATOM 1763 O O . LEU A 1 230 ? 42.354 -4.001 -57.881 1.00 51.38 230 LEU A O 1
ATOM 1767 N N . GLN A 1 231 ? 41.860 -2.139 -56.708 1.00 49.09 231 GLN A N 1
ATOM 1768 C CA . GLN A 1 231 ? 40.501 -2.552 -56.373 1.00 49.09 231 GLN A CA 1
ATOM 1769 C C . GLN A 1 231 ? 39.660 -2.605 -57.651 1.00 49.09 231 GLN A C 1
ATOM 1771 O O . GLN A 1 231 ? 39.009 -1.641 -58.050 1.00 49.09 231 GLN A O 1
ATOM 1776 N N . VAL A 1 232 ? 39.693 -3.752 -58.320 1.00 66.69 232 VAL A N 1
ATOM 1777 C CA . VAL A 1 232 ? 38.823 -4.061 -59.442 1.00 66.69 232 VAL A CA 1
ATOM 1778 C C . VAL A 1 232 ? 37.510 -4.582 -58.881 1.00 66.69 232 VAL A C 1
ATOM 1780 O O . VAL A 1 232 ? 37.469 -5.519 -58.084 1.00 66.69 232 VAL A O 1
ATOM 1783 N N . ILE A 1 233 ? 36.406 -3.960 -59.285 1.00 68.44 233 ILE A N 1
ATOM 1784 C CA . ILE A 1 233 ? 35.070 -4.444 -58.942 1.00 68.44 233 ILE A CA 1
ATOM 1785 C C . ILE A 1 233 ? 34.888 -5.795 -59.643 1.00 68.44 233 ILE A C 1
ATOM 1787 O O . ILE A 1 233 ? 34.671 -5.855 -60.851 1.00 68.44 233 ILE A O 1
ATOM 1791 N N . THR A 1 234 ? 35.003 -6.892 -58.892 1.00 74.75 234 THR A N 1
ATOM 1792 C CA . THR A 1 234 ? 34.873 -8.255 -59.435 1.00 74.75 234 THR A CA 1
ATOM 1793 C C . THR A 1 234 ? 33.429 -8.740 -59.464 1.00 74.75 234 THR A C 1
ATOM 1795 O O . THR A 1 234 ? 33.106 -9.642 -60.237 1.00 74.75 234 THR A O 1
ATOM 1798 N N . LYS A 1 235 ? 32.549 -8.151 -58.641 1.00 74.62 235 LYS A N 1
ATOM 1799 C CA . LYS A 1 235 ? 31.110 -8.445 -58.588 1.00 74.62 235 LYS A CA 1
ATOM 1800 C C . LYS A 1 235 ? 30.308 -7.220 -58.146 1.00 74.62 235 LYS A C 1
ATOM 1802 O O . LYS A 1 235 ? 30.772 -6.444 -57.317 1.00 74.62 235 LYS A O 1
ATOM 1807 N N . ILE A 1 236 ? 29.071 -7.114 -58.627 1.00 77.25 236 ILE A N 1
ATOM 1808 C CA . ILE A 1 236 ? 28.039 -6.206 -58.104 1.00 77.25 236 ILE A CA 1
ATOM 1809 C C . ILE A 1 236 ? 26.817 -7.069 -57.787 1.00 77.25 236 ILE A C 1
ATOM 1811 O O . ILE A 1 236 ? 26.348 -7.805 -58.652 1.00 77.25 236 ILE A O 1
ATOM 1815 N N . ASN A 1 237 ? 26.336 -7.033 -56.540 1.00 73.00 237 ASN A N 1
ATOM 1816 C CA . ASN A 1 237 ? 25.230 -7.879 -56.063 1.00 73.00 237 ASN A CA 1
ATOM 1817 C C . ASN A 1 237 ? 25.414 -9.380 -56.403 1.00 73.00 237 ASN A C 1
ATOM 1819 O O . ASN A 1 237 ? 24.513 -10.037 -56.916 1.00 73.00 237 ASN A O 1
ATOM 1823 N N . ASN A 1 238 ? 26.623 -9.910 -56.179 1.00 74.94 238 ASN A N 1
ATOM 1824 C CA . ASN A 1 238 ? 27.044 -11.280 -56.519 1.00 74.94 238 ASN A CA 1
ATOM 1825 C C . ASN A 1 238 ? 27.038 -11.668 -58.010 1.00 74.94 238 ASN A C 1
ATOM 1827 O O . ASN A 1 238 ? 27.427 -12.793 -58.333 1.00 74.94 238 ASN A O 1
ATOM 1831 N N . ILE A 1 239 ? 26.696 -10.760 -58.923 1.00 74.31 239 ILE A N 1
ATOM 1832 C CA . ILE A 1 239 ? 26.779 -10.997 -60.365 1.00 74.31 239 ILE A CA 1
ATOM 1833 C C . ILE A 1 239 ? 28.183 -10.616 -60.839 1.00 74.31 239 ILE A C 1
ATOM 1835 O O . ILE A 1 239 ? 28.657 -9.514 -60.566 1.00 74.31 239 ILE A O 1
ATOM 1839 N N . ALA A 1 240 ? 28.861 -11.547 -61.512 1.00 79.44 240 ALA A N 1
ATOM 1840 C CA . ALA A 1 240 ? 30.170 -11.313 -62.119 1.00 79.44 240 ALA A CA 1
ATOM 1841 C C . ALA A 1 240 ? 30.026 -10.534 -63.440 1.00 79.44 240 ALA A C 1
ATOM 1843 O O . ALA A 1 240 ? 28.999 -10.669 -64.114 1.00 79.44 240 ALA A O 1
ATOM 1844 N N . PRO A 1 241 ? 31.036 -9.744 -63.845 1.00 80.25 241 PRO A N 1
ATOM 1845 C CA . PRO A 1 241 ? 31.027 -9.122 -65.156 1.00 80.25 241 PRO A CA 1
ATOM 1846 C C . PRO A 1 241 ? 31.113 -10.191 -66.253 1.00 80.25 241 PRO A C 1
ATOM 1848 O O . PRO A 1 241 ? 31.468 -11.349 -66.025 1.00 80.25 241 PRO A O 1
ATOM 1851 N N . THR A 1 242 ? 30.819 -9.785 -67.481 1.00 74.56 242 THR A N 1
ATOM 1852 C CA . THR A 1 242 ? 31.124 -10.589 -68.671 1.00 74.56 242 THR A CA 1
ATOM 1853 C C . THR A 1 242 ? 32.619 -10.908 -68.774 1.00 74.56 242 THR A C 1
ATOM 1855 O O . THR A 1 242 ? 33.451 -10.259 -68.143 1.00 74.56 242 THR A O 1
ATOM 1858 N N . ALA A 1 243 ? 32.985 -11.853 -69.649 1.00 71.19 243 ALA A N 1
ATOM 1859 C CA . ALA A 1 243 ? 34.386 -12.185 -69.935 1.00 71.19 243 ALA A CA 1
ATOM 1860 C C . ALA A 1 243 ? 35.236 -10.979 -70.402 1.00 71.19 243 ALA A C 1
ATOM 1862 O O . ALA A 1 243 ? 36.459 -11.029 -70.329 1.00 71.19 243 ALA A O 1
ATOM 1863 N N . SER A 1 244 ? 34.595 -9.897 -70.859 1.00 68.31 244 SER A N 1
ATOM 1864 C CA . SER A 1 244 ? 35.237 -8.637 -71.260 1.00 68.31 244 SER A CA 1
ATOM 1865 C C . SER A 1 244 ? 35.222 -7.554 -70.169 1.00 68.31 244 SER A C 1
ATOM 1867 O O . SER A 1 244 ? 35.648 -6.435 -70.428 1.00 68.31 244 SER A O 1
ATOM 1869 N N . GLY A 1 245 ? 34.728 -7.848 -68.961 1.00 71.62 245 GLY A N 1
ATOM 1870 C CA . GLY A 1 245 ? 34.718 -6.915 -67.826 1.00 71.62 245 GLY A CA 1
ATOM 1871 C C . GLY A 1 245 ? 33.484 -6.008 -67.719 1.00 71.62 245 GLY A C 1
ATOM 1872 O O . GLY A 1 245 ? 33.432 -5.159 -66.835 1.00 71.62 245 GLY A O 1
ATOM 1873 N N . HIS A 1 246 ? 32.466 -6.171 -68.572 1.00 75.25 246 HIS A N 1
ATOM 1874 C CA . HIS A 1 246 ? 31.246 -5.349 -68.517 1.00 75.25 246 HIS A CA 1
ATOM 1875 C C . HIS A 1 246 ? 30.217 -5.882 -67.513 1.00 75.25 246 HIS A C 1
ATOM 1877 O O . HIS A 1 246 ? 29.927 -7.081 -67.520 1.00 75.25 246 HIS A O 1
ATOM 1883 N N . PHE A 1 247 ? 29.607 -4.988 -66.729 1.00 79.62 247 PHE A N 1
ATOM 1884 C CA . PHE A 1 247 ? 28.431 -5.271 -65.900 1.00 79.62 247 PHE A CA 1
ATOM 1885 C C . PHE A 1 247 ? 27.145 -4.851 -66.615 1.00 79.62 247 PHE A C 1
ATOM 1887 O O . PHE A 1 247 ? 27.066 -3.752 -67.163 1.00 79.62 247 PHE A O 1
ATOM 1894 N N . PHE A 1 248 ? 26.121 -5.701 -66.551 1.00 76.81 248 PHE A N 1
ATOM 1895 C CA . PHE A 1 248 ? 24.756 -5.335 -66.922 1.00 76.81 248 PHE A CA 1
ATOM 1896 C C . PHE A 1 248 ? 23.966 -5.071 -65.647 1.00 76.81 248 PHE A C 1
ATOM 1898 O O . PHE A 1 248 ? 23.822 -5.961 -64.812 1.00 76.81 248 PHE A O 1
ATOM 1905 N N . ILE A 1 249 ? 23.480 -3.843 -65.494 1.00 79.81 249 ILE A N 1
ATOM 1906 C CA . ILE A 1 249 ? 22.689 -3.428 -64.338 1.00 79.81 249 ILE A CA 1
ATOM 1907 C C . ILE A 1 249 ? 21.280 -3.128 -64.841 1.00 79.81 249 ILE A C 1
ATOM 1909 O O . ILE A 1 249 ? 21.102 -2.284 -65.718 1.00 79.81 249 ILE A O 1
ATOM 1913 N N . SER A 1 250 ? 20.293 -3.818 -64.279 1.00 80.81 250 SER A N 1
ATOM 1914 C CA . SER A 1 250 ? 18.874 -3.512 -64.448 1.00 80.81 250 SER A CA 1
ATOM 1915 C C . SER A 1 250 ? 18.276 -3.338 -63.066 1.00 80.81 250 SER A C 1
ATOM 1917 O O . SER A 1 250 ? 18.583 -4.114 -62.161 1.00 80.81 250 SER A O 1
ATOM 1919 N N . ALA A 1 251 ? 17.453 -2.312 -62.909 1.00 79.31 251 ALA A N 1
ATOM 1920 C CA . ALA A 1 251 ? 16.606 -2.191 -61.737 1.00 79.31 251 ALA A CA 1
ATOM 1921 C C . ALA A 1 251 ? 15.321 -3.007 -61.931 1.00 79.31 251 ALA A C 1
ATOM 1923 O O . ALA A 1 251 ? 14.954 -3.319 -63.067 1.00 79.31 251 ALA A O 1
ATOM 1924 N N . ASP A 1 252 ? 14.694 -3.371 -60.816 1.00 73.81 252 ASP A N 1
ATOM 1925 C CA . ASP A 1 252 ? 13.408 -4.067 -60.773 1.00 73.81 252 ASP A CA 1
ATOM 1926 C C . ASP A 1 252 ? 12.301 -3.119 -60.281 1.00 73.81 252 ASP A C 1
ATOM 1928 O O . ASP A 1 252 ? 12.581 -2.101 -59.634 1.00 73.81 252 ASP A O 1
ATOM 1932 N N . ASP A 1 253 ? 11.051 -3.457 -60.587 1.00 77.75 253 ASP A N 1
ATOM 1933 C CA . ASP A 1 253 ? 9.848 -2.695 -60.231 1.00 77.75 253 ASP A CA 1
ATOM 1934 C C . ASP A 1 253 ? 9.895 -1.204 -60.645 1.00 77.75 253 ASP A C 1
ATOM 1936 O O . ASP A 1 253 ? 9.926 -0.857 -61.826 1.00 77.75 253 ASP A O 1
ATOM 1940 N N . CYS A 1 254 ? 9.838 -0.309 -59.658 1.00 73.00 254 CYS A N 1
ATOM 1941 C CA . CYS A 1 254 ? 9.793 1.148 -59.784 1.00 73.00 254 CYS A CA 1
ATOM 1942 C C . CYS A 1 254 ? 11.149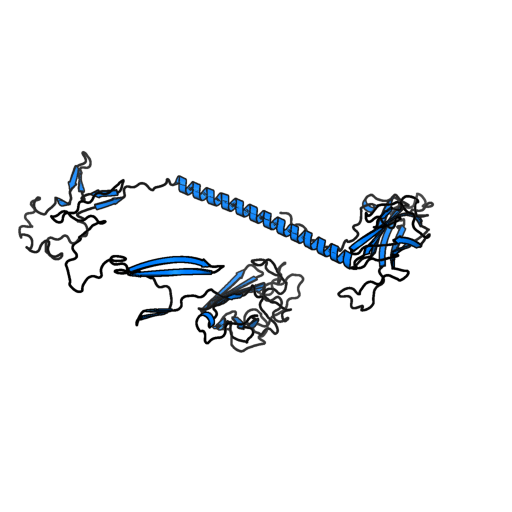 1.808 -59.505 1.00 73.00 254 CYS A C 1
ATOM 1944 O O . CYS A 1 254 ? 11.261 3.036 -59.499 1.00 73.00 254 CYS A O 1
ATOM 1946 N N . TYR A 1 255 ? 12.195 1.012 -59.291 1.00 78.69 255 TYR A N 1
ATOM 1947 C CA . TYR A 1 255 ? 13.557 1.516 -59.299 1.00 78.69 255 TYR A CA 1
ATOM 1948 C C . TYR A 1 255 ? 14.033 1.641 -60.742 1.00 78.69 255 TYR A C 1
ATOM 1950 O O . TYR A 1 255 ? 13.674 0.848 -61.610 1.00 78.69 255 TYR A O 1
ATOM 1958 N N . PHE A 1 256 ? 14.875 2.632 -61.016 1.00 79.75 256 PHE A N 1
ATOM 1959 C CA . PHE A 1 256 ? 15.407 2.829 -62.358 1.00 79.75 256 PHE A CA 1
ATOM 1960 C C . PHE A 1 256 ? 16.917 3.012 -62.345 1.00 79.75 256 PHE A C 1
ATOM 1962 O O . PHE A 1 256 ? 17.485 3.638 -61.451 1.00 79.75 256 PHE A O 1
ATOM 1969 N N . VAL A 1 257 ? 17.558 2.480 -63.385 1.00 80.31 257 VAL A N 1
ATOM 1970 C CA . VAL A 1 257 ? 18.978 2.653 -63.698 1.00 80.31 257 VAL A CA 1
ATOM 1971 C C . VAL A 1 257 ? 19.034 3.185 -65.125 1.00 80.31 257 VAL A C 1
ATOM 1973 O O . VAL A 1 257 ? 18.706 2.470 -66.070 1.00 80.31 257 VAL A O 1
ATOM 1976 N N . ARG A 1 258 ? 19.385 4.462 -65.301 1.00 77.62 258 ARG A N 1
ATOM 1977 C CA . ARG A 1 258 ? 19.423 5.110 -66.623 1.00 77.62 258 ARG A CA 1
ATOM 1978 C C . ARG A 1 258 ? 20.665 5.968 -66.794 1.00 77.62 258 ARG A C 1
ATOM 1980 O O . ARG A 1 258 ? 21.201 6.491 -65.820 1.00 77.62 258 ARG A O 1
ATOM 1987 N N . GLN A 1 259 ? 21.110 6.146 -68.034 1.00 72.88 259 GLN A N 1
ATOM 1988 C CA . GLN A 1 259 ? 22.088 7.190 -68.335 1.00 72.88 259 GLN A CA 1
ATOM 1989 C C . GLN A 1 259 ? 21.443 8.561 -68.088 1.00 72.88 259 GLN A C 1
ATOM 1991 O O . GLN A 1 259 ? 20.249 8.723 -68.374 1.00 72.88 259 GLN A O 1
ATOM 1996 N N . PRO A 1 260 ? 22.181 9.548 -67.558 1.00 70.06 260 PRO A N 1
ATOM 1997 C CA . PRO A 1 260 ? 21.650 10.894 -67.485 1.00 70.06 260 PRO A CA 1
ATOM 1998 C C . PRO A 1 260 ? 21.377 11.405 -68.898 1.00 70.06 260 PRO A C 1
ATOM 2000 O O . PRO A 1 260 ? 22.134 11.170 -69.842 1.00 70.06 260 PRO A O 1
ATOM 2003 N N . VAL A 1 261 ? 20.241 12.074 -69.044 1.00 74.56 261 VAL A N 1
ATOM 2004 C CA . VAL A 1 261 ? 19.799 12.654 -70.305 1.00 74.56 261 VAL A CA 1
ATOM 2005 C C . VAL A 1 261 ? 19.496 14.126 -70.081 1.00 74.56 261 VAL A C 1
ATOM 2007 O O . VAL A 1 261 ? 18.861 14.489 -69.091 1.00 74.56 261 VAL A O 1
ATOM 2010 N N . LEU A 1 262 ? 19.931 14.971 -71.006 1.00 72.06 262 LEU A N 1
ATOM 2011 C CA . LEU A 1 262 ? 19.517 16.361 -71.077 1.00 72.06 262 LEU A CA 1
ATOM 2012 C C . LEU A 1 262 ? 18.222 16.434 -71.886 1.00 72.06 262 LEU A C 1
ATOM 2014 O O . LEU A 1 262 ? 18.140 15.884 -72.987 1.00 72.06 262 LEU A O 1
ATOM 2018 N N . VAL A 1 263 ? 17.197 17.095 -71.353 1.00 75.38 263 VAL A N 1
ATOM 2019 C CA . VAL A 1 263 ? 15.982 17.394 -72.121 1.00 75.38 263 VAL A CA 1
ATOM 2020 C C . VAL A 1 263 ? 16.287 18.596 -73.013 1.00 75.38 263 VAL A C 1
ATOM 2022 O O . VAL A 1 263 ? 16.575 19.677 -72.518 1.00 75.38 263 VAL A O 1
ATOM 2025 N N . VAL A 1 264 ? 16.266 18.388 -74.328 1.00 79.94 264 VAL A N 1
ATOM 2026 C CA . VAL A 1 264 ? 16.687 19.378 -75.340 1.00 79.94 264 VAL A CA 1
ATOM 2027 C C . VAL A 1 264 ? 15.486 20.047 -76.009 1.00 79.94 264 VAL A C 1
ATOM 2029 O O . VAL A 1 264 ? 15.594 21.125 -76.579 1.00 79.94 264 VAL A O 1
ATOM 2032 N N . SER A 1 265 ? 14.323 19.403 -75.936 1.00 72.44 265 SER A N 1
ATOM 2033 C CA . SER A 1 265 ? 13.021 19.978 -76.265 1.00 72.44 265 SER A CA 1
ATOM 2034 C C . SER A 1 265 ? 11.981 19.307 -75.381 1.00 72.44 265 SER A C 1
ATOM 2036 O O . SER A 1 265 ? 12.071 18.096 -75.166 1.00 72.44 265 SER A O 1
ATOM 2038 N N . GLU A 1 266 ? 11.001 20.052 -74.877 1.00 77.00 266 GLU A N 1
ATOM 2039 C CA . GLU A 1 266 ? 9.872 19.474 -74.138 1.00 77.00 266 GLU A CA 1
ATOM 2040 C C . GLU A 1 266 ? 8.708 19.089 -75.058 1.00 77.00 266 GLU A C 1
ATOM 2042 O O . GLU A 1 266 ? 7.964 18.168 -74.724 1.00 77.00 266 GLU A O 1
ATOM 2047 N N . ASP A 1 267 ? 8.604 19.698 -76.247 1.00 72.19 267 ASP A N 1
ATOM 2048 C CA . ASP A 1 267 ? 7.539 19.400 -77.207 1.00 72.19 267 ASP A CA 1
ATOM 2049 C C . ASP A 1 267 ? 7.999 19.523 -78.682 1.00 72.19 267 ASP A C 1
ATOM 2051 O O . ASP A 1 267 ? 8.325 20.619 -79.141 1.00 72.19 267 ASP A O 1
ATOM 2055 N N . PRO A 1 268 ? 8.079 18.415 -79.447 1.00 70.31 268 PRO A N 1
ATOM 2056 C CA . PRO A 1 268 ? 8.020 17.040 -78.955 1.00 70.31 268 PRO A CA 1
ATOM 2057 C C . PRO A 1 268 ? 9.201 16.767 -78.014 1.00 70.31 268 PRO A C 1
ATOM 2059 O O . PRO A 1 268 ? 10.312 17.253 -78.265 1.00 70.31 268 PRO A O 1
ATOM 2062 N N . ARG A 1 269 ? 8.981 15.977 -76.949 1.00 69.62 269 ARG A N 1
ATOM 2063 C CA . ARG A 1 269 ? 10.032 15.699 -75.960 1.00 69.62 269 ARG A CA 1
ATOM 2064 C C . ARG A 1 269 ? 11.218 15.002 -76.625 1.00 69.62 269 ARG A C 1
ATOM 2066 O O . ARG A 1 269 ? 11.109 13.862 -77.074 1.00 69.62 269 ARG A O 1
ATOM 2073 N N . ARG A 1 270 ? 12.359 15.688 -76.677 1.00 74.44 270 ARG A N 1
ATOM 2074 C CA . ARG A 1 270 ? 13.634 15.164 -77.175 1.00 74.44 270 ARG A CA 1
ATOM 2075 C C . ARG A 1 270 ? 14.641 15.187 -76.047 1.00 74.44 270 ARG A C 1
ATOM 2077 O O . ARG A 1 270 ? 14.859 16.221 -75.423 1.00 74.44 270 ARG A O 1
ATOM 2084 N N . THR A 1 271 ? 15.266 14.048 -75.806 1.00 71.19 271 THR A N 1
ATOM 2085 C CA . THR A 1 271 ? 16.300 13.895 -74.788 1.00 71.19 271 THR A CA 1
ATOM 2086 C C . THR A 1 271 ? 17.586 13.420 -75.442 1.00 71.19 271 THR A C 1
ATOM 2088 O O . THR A 1 271 ? 17.537 12.539 -76.298 1.00 71.19 271 THR A O 1
ATOM 2091 N N . TYR A 1 272 ? 18.722 13.975 -75.035 1.00 68.69 272 TYR A N 1
ATOM 2092 C CA . TYR A 1 272 ? 20.045 13.545 -75.481 1.00 68.69 272 TYR A CA 1
ATOM 2093 C C . TYR A 1 272 ? 20.814 12.939 -74.304 1.00 68.69 272 TYR A C 1
ATOM 2095 O O . TYR A 1 272 ? 20.836 13.551 -73.237 1.00 68.69 272 TYR A O 1
ATOM 2103 N N . PRO A 1 273 ? 21.444 11.759 -74.450 1.00 66.81 273 PRO A N 1
ATOM 2104 C CA . PRO A 1 273 ? 22.325 11.211 -73.421 1.00 66.81 273 PRO A CA 1
ATOM 2105 C C . PRO A 1 273 ? 23.469 12.185 -73.139 1.00 66.81 273 PRO A C 1
ATOM 2107 O O . PRO A 1 273 ? 24.205 12.541 -74.059 1.00 66.81 273 PRO A O 1
ATOM 2110 N N . SER A 1 274 ? 23.649 12.595 -71.882 1.00 61.34 274 SER A N 1
ATOM 2111 C CA . SER A 1 274 ? 24.740 13.508 -71.502 1.00 61.34 274 SER A CA 1
ATOM 2112 C C . SER A 1 274 ? 26.119 12.886 -71.748 1.00 61.34 274 SER A C 1
ATOM 2114 O O . SER A 1 274 ? 27.093 13.587 -71.980 1.00 61.34 274 SER A O 1
ATOM 2116 N N . VAL A 1 275 ? 26.185 11.553 -71.786 1.00 55.19 275 VAL A N 1
ATOM 2117 C CA . VAL A 1 275 ? 27.401 10.767 -72.039 1.00 55.19 275 VAL A CA 1
ATOM 2118 C C . VAL A 1 275 ? 27.861 10.783 -73.504 1.00 55.19 275 VAL A C 1
ATOM 2120 O O . VAL A 1 275 ? 28.990 10.394 -73.781 1.00 55.19 275 VAL A O 1
ATOM 2123 N N . LEU A 1 276 ? 27.015 11.215 -74.450 1.00 49.09 276 LEU A N 1
ATOM 2124 C CA . LEU A 1 276 ? 27.392 11.386 -75.864 1.00 49.09 276 LEU A CA 1
ATOM 2125 C C . LEU A 1 276 ? 27.948 12.786 -76.170 1.00 49.09 276 LEU A C 1
ATOM 2127 O O . LEU A 1 276 ? 28.437 13.013 -77.276 1.00 49.09 276 LEU A O 1
ATOM 2131 N N . MET A 1 277 ? 27.940 13.698 -75.194 1.00 48.28 277 MET A N 1
ATOM 2132 C CA . MET A 1 277 ? 28.696 14.950 -75.242 1.00 48.28 277 MET A CA 1
ATOM 2133 C C . MET A 1 277 ? 30.152 14.692 -74.812 1.00 48.28 277 MET A C 1
ATOM 2135 O O . MET A 1 277 ? 30.622 15.187 -73.796 1.00 48.28 277 MET A O 1
ATOM 2139 N N . TYR A 1 278 ? 30.868 13.863 -75.579 1.00 43.97 278 TYR A N 1
ATOM 2140 C CA . TYR A 1 278 ? 32.338 13.861 -75.584 1.00 43.97 278 TYR A CA 1
ATOM 2141 C C . TYR A 1 278 ? 32.837 15.073 -76.409 1.00 43.97 278 TYR A C 1
ATOM 2143 O O . TYR A 1 278 ? 32.106 15.534 -77.289 1.00 43.97 278 TYR A O 1
ATOM 2151 N N . PRO A 1 279 ? 34.058 15.595 -76.173 1.00 42.69 279 PRO A N 1
ATOM 2152 C CA . PRO A 1 279 ? 34.494 16.946 -76.566 1.00 42.69 279 PRO A CA 1
ATOM 2153 C C . PRO A 1 279 ? 34.806 17.141 -78.066 1.00 42.69 279 PRO A C 1
ATOM 2155 O O . PRO A 1 279 ? 35.752 17.833 -78.418 1.00 42.69 279 PRO A O 1
ATOM 2158 N N . TYR A 1 280 ? 34.034 16.547 -78.978 1.00 43.50 280 TYR A N 1
ATOM 2159 C CA . TYR A 1 280 ? 34.342 16.561 -80.414 1.00 43.50 280 TYR A CA 1
ATOM 2160 C C . TYR A 1 280 ? 33.216 17.009 -81.349 1.00 43.50 280 TYR A C 1
ATOM 2162 O O . TYR A 1 280 ? 33.429 16.977 -82.555 1.00 43.50 280 TYR A O 1
ATOM 2170 N N . ASN A 1 281 ? 32.052 17.453 -80.860 1.00 44.03 281 ASN A N 1
ATOM 2171 C CA . ASN A 1 281 ? 30.921 17.754 -81.756 1.00 44.03 281 ASN A CA 1
ATOM 2172 C C . ASN A 1 281 ? 30.284 19.148 -81.628 1.00 44.03 281 ASN A C 1
ATOM 2174 O O . ASN A 1 281 ? 29.245 19.378 -82.241 1.00 44.03 281 ASN A O 1
ATOM 2178 N N . GLU A 1 282 ? 30.933 20.107 -80.965 1.00 44.28 282 GLU A N 1
ATOM 2179 C CA . GLU A 1 282 ? 30.669 21.534 -81.202 1.00 44.28 282 GLU A CA 1
ATOM 2180 C C . GLU A 1 282 ? 32.003 22.256 -81.433 1.00 44.28 282 GLU A C 1
ATOM 2182 O O . GLU A 1 282 ? 32.962 22.066 -80.687 1.00 44.28 282 GLU A O 1
ATOM 2187 N N . ILE A 1 283 ? 32.097 23.008 -82.535 1.00 39.59 283 ILE A N 1
ATOM 2188 C CA . ILE A 1 283 ? 33.315 23.709 -82.961 1.00 39.59 283 ILE A CA 1
ATOM 2189 C C . ILE A 1 283 ? 33.485 24.938 -82.063 1.00 39.59 283 ILE A C 1
ATOM 2191 O O . ILE A 1 283 ? 32.967 26.009 -82.369 1.00 39.59 283 ILE A O 1
ATOM 2195 N N . ASP A 1 284 ? 34.203 24.777 -80.954 1.00 41.56 284 ASP A N 1
ATOM 2196 C CA . ASP A 1 284 ? 34.851 25.889 -80.264 1.00 41.56 284 ASP A CA 1
ATOM 2197 C C . ASP A 1 284 ? 36.307 25.962 -80.747 1.00 41.56 284 ASP A C 1
ATOM 2199 O O . ASP A 1 284 ? 37.144 25.117 -80.418 1.00 41.56 284 ASP A O 1
ATOM 2203 N N . GLU A 1 285 ? 36.610 26.962 -81.578 1.00 45.62 285 GLU A N 1
ATOM 2204 C CA . GLU A 1 285 ? 37.948 27.190 -82.143 1.00 45.62 285 GLU A CA 1
ATOM 2205 C C . GLU A 1 285 ? 39.014 27.498 -81.068 1.00 45.62 285 GLU A C 1
ATOM 2207 O O . GLU A 1 285 ? 40.207 27.511 -81.376 1.00 45.62 285 GLU A O 1
ATOM 2212 N N . SER A 1 286 ? 38.629 27.701 -79.801 1.00 46.84 286 SER A N 1
ATOM 2213 C CA . SER A 1 286 ? 39.560 27.988 -78.702 1.00 46.84 286 SER A CA 1
ATOM 2214 C C . SER A 1 286 ? 40.209 26.754 -78.048 1.00 46.84 286 SER A C 1
ATOM 2216 O O . SER A 1 286 ? 41.173 26.910 -77.299 1.00 46.84 286 SER A O 1
ATOM 2218 N N . LEU A 1 287 ? 39.774 25.527 -78.376 1.00 46.00 287 LEU A N 1
ATOM 2219 C CA . LEU A 1 287 ? 40.297 24.266 -77.808 1.00 46.00 287 LEU A CA 1
ATOM 2220 C C . LEU A 1 287 ? 41.325 23.535 -78.704 1.00 46.00 287 LEU A C 1
ATOM 2222 O O . LEU A 1 287 ? 41.571 22.341 -78.550 1.00 46.00 287 LEU A O 1
ATOM 2226 N N . LEU A 1 288 ? 41.990 24.249 -79.621 1.00 42.25 288 LEU A N 1
ATOM 2227 C CA . LEU A 1 288 ? 43.003 23.715 -80.555 1.00 42.25 288 LEU A CA 1
ATOM 2228 C C . LEU A 1 288 ? 44.360 23.312 -79.928 1.00 42.25 288 LEU A C 1
ATOM 2230 O O . LEU A 1 288 ? 45.331 23.080 -80.649 1.00 42.25 288 LEU A O 1
ATOM 2234 N N . ILE A 1 289 ? 44.445 23.175 -78.605 1.00 49.41 289 ILE A N 1
ATOM 2235 C CA . ILE A 1 289 ? 45.545 22.466 -77.943 1.00 49.41 289 ILE A CA 1
ATOM 2236 C C . ILE A 1 289 ? 44.938 21.158 -77.444 1.00 49.41 289 ILE A C 1
ATOM 2238 O O . ILE A 1 289 ? 44.149 21.164 -76.504 1.00 49.41 289 ILE A O 1
ATOM 2242 N N . GLY A 1 290 ? 45.240 20.059 -78.141 1.00 48.09 290 GLY A N 1
ATOM 2243 C CA . GLY A 1 290 ? 44.661 18.744 -77.859 1.00 48.09 290 GLY A CA 1
ATOM 2244 C C . GLY A 1 290 ? 44.808 18.325 -76.388 1.00 48.09 290 GLY A C 1
ATOM 2245 O O . GLY A 1 290 ? 45.713 18.810 -75.703 1.00 48.09 290 GLY A O 1
ATOM 2246 N N . PRO A 1 291 ? 43.928 17.434 -75.894 1.00 48.62 291 PRO A N 1
ATOM 2247 C CA . PRO A 1 291 ? 43.927 17.035 -74.494 1.00 48.62 291 PRO A CA 1
ATOM 2248 C C . PRO A 1 291 ? 45.268 16.421 -74.089 1.00 48.62 291 PRO A C 1
ATOM 2250 O O . PRO A 1 291 ? 45.937 15.761 -74.891 1.00 48.62 291 PRO A O 1
ATOM 2253 N N . ASP A 1 292 ? 45.631 16.628 -72.823 1.00 52.12 292 ASP A N 1
ATOM 2254 C CA . ASP A 1 292 ? 46.772 15.971 -72.195 1.00 52.12 292 ASP A CA 1
ATOM 2255 C C . ASP A 1 292 ? 46.663 14.446 -72.425 1.00 52.12 292 ASP A C 1
ATOM 2257 O O . ASP A 1 292 ? 45.596 13.874 -72.173 1.00 52.12 292 ASP A O 1
ATOM 2261 N N . PRO A 1 293 ? 47.717 13.760 -72.906 1.00 55.72 293 PRO A N 1
ATOM 2262 C CA . PRO A 1 293 ? 47.708 12.309 -73.117 1.00 55.72 293 PRO A CA 1
ATOM 2263 C C . PRO A 1 293 ? 47.397 11.485 -71.852 1.00 55.72 293 PRO A C 1
ATOM 2265 O O . PRO A 1 293 ? 47.162 10.283 -71.960 1.00 55.72 293 PRO A O 1
ATOM 2268 N N . LEU A 1 294 ? 47.370 12.107 -70.670 1.00 50.06 294 LEU A N 1
ATOM 2269 C CA . LEU A 1 294 ? 46.958 11.517 -69.395 1.00 50.06 294 LEU A CA 1
ATOM 2270 C C . LEU A 1 294 ? 45.471 11.745 -69.047 1.00 50.06 294 LEU A C 1
ATOM 2272 O O . LEU A 1 294 ? 45.026 11.400 -67.945 1.00 50.06 294 LEU A O 1
ATOM 2276 N N . ALA A 1 295 ? 44.671 12.312 -69.954 1.00 50.12 295 ALA A N 1
ATOM 2277 C CA . ALA A 1 295 ? 43.230 12.458 -69.768 1.00 50.12 295 ALA A CA 1
ATOM 2278 C C . ALA A 1 295 ? 42.556 11.075 -69.644 1.00 50.12 295 ALA A C 1
ATOM 2280 O O . ALA A 1 295 ? 42.466 10.315 -70.606 1.00 50.12 295 ALA A O 1
ATOM 2281 N N . GLY A 1 296 ? 42.088 10.748 -68.432 1.00 50.06 296 GLY A N 1
ATOM 2282 C CA . GLY A 1 296 ? 41.480 9.453 -68.087 1.00 50.06 296 GLY A CA 1
ATOM 2283 C C . GLY A 1 296 ? 42.329 8.564 -67.171 1.00 50.06 296 GLY A C 1
ATOM 2284 O O . GLY A 1 296 ? 41.815 7.575 -66.657 1.00 50.06 296 GLY A O 1
ATOM 2285 N N . THR A 1 297 ? 43.590 8.923 -66.906 1.00 48.38 297 THR A N 1
ATOM 2286 C CA . THR A 1 297 ? 44.452 8.205 -65.945 1.00 48.38 297 THR A CA 1
ATOM 2287 C C . THR A 1 297 ? 44.659 8.966 -64.637 1.00 48.38 297 THR A C 1
ATOM 2289 O O . THR A 1 297 ? 45.122 8.389 -63.658 1.00 48.38 297 THR A O 1
ATOM 2292 N N . THR A 1 298 ? 44.334 10.261 -64.596 1.00 54.53 298 THR A N 1
ATOM 2293 C CA . THR A 1 298 ? 44.415 11.089 -63.382 1.00 54.53 298 THR A CA 1
ATOM 2294 C C . THR A 1 298 ? 43.334 12.174 -63.405 1.00 54.53 298 THR A C 1
ATOM 2296 O O . THR A 1 298 ? 43.037 12.727 -64.463 1.00 54.53 298 THR A O 1
ATOM 2299 N N . ILE A 1 299 ? 42.786 12.509 -62.233 1.00 50.03 299 ILE A N 1
ATOM 2300 C CA . ILE A 1 299 ? 41.767 13.561 -62.050 1.00 50.03 299 ILE A CA 1
ATOM 2301 C C . ILE A 1 299 ? 42.314 14.992 -62.195 1.00 50.03 299 ILE A C 1
ATOM 2303 O O . ILE A 1 299 ? 41.539 15.938 -62.216 1.00 50.03 299 ILE A O 1
ATOM 2307 N N . ASN A 1 300 ? 43.636 15.154 -62.303 1.00 56.53 300 ASN A N 1
ATOM 2308 C CA . ASN A 1 300 ? 44.302 16.457 -62.395 1.00 56.53 300 ASN A CA 1
ATOM 2309 C C . ASN A 1 300 ? 44.658 16.850 -63.844 1.00 56.53 300 ASN A C 1
ATOM 2311 O O . ASN A 1 300 ? 45.347 17.847 -64.054 1.00 56.53 300 ASN A O 1
ATOM 2315 N N . ALA A 1 301 ? 44.255 16.057 -64.845 1.00 58.19 301 ALA A N 1
ATOM 2316 C CA . ALA A 1 301 ? 44.540 16.343 -66.250 1.00 58.19 301 ALA A CA 1
ATOM 2317 C C . ALA A 1 301 ? 43.655 17.488 -66.775 1.00 58.19 301 ALA A C 1
ATOM 2319 O O . ALA A 1 301 ? 42.444 17.515 -66.545 1.00 58.19 301 ALA A O 1
ATOM 2320 N N . THR A 1 302 ? 44.253 18.425 -67.514 1.00 52.31 302 THR A N 1
ATOM 2321 C CA . THR A 1 302 ? 43.547 19.574 -68.097 1.00 52.31 302 THR A CA 1
ATOM 2322 C C . THR A 1 302 ? 42.483 19.092 -69.093 1.00 52.31 302 THR A C 1
ATOM 2324 O O . THR A 1 302 ? 42.811 18.430 -70.076 1.00 52.31 302 THR A O 1
ATOM 2327 N N . GLY A 1 303 ? 41.208 19.394 -68.816 1.00 53.06 303 GLY A N 1
ATOM 2328 C CA . GLY A 1 303 ? 40.044 18.915 -69.580 1.00 53.06 303 GLY A CA 1
ATOM 2329 C C . GLY A 1 303 ? 39.034 18.098 -68.762 1.00 53.06 303 GLY A C 1
ATOM 2330 O O . GLY A 1 303 ? 37.930 17.853 -69.245 1.00 53.06 303 GLY A O 1
ATOM 2331 N N . TRP A 1 304 ? 39.366 17.711 -67.524 1.00 44.41 304 TRP A N 1
ATOM 2332 C CA . TRP A 1 304 ? 38.374 17.215 -66.566 1.00 44.41 304 TRP A CA 1
ATOM 2333 C C . TRP A 1 304 ? 37.582 18.385 -65.954 1.00 44.41 304 TRP A C 1
ATOM 2335 O O . TRP A 1 304 ? 38.186 19.375 -65.548 1.00 44.41 304 TRP A O 1
ATOM 2345 N N . PRO A 1 305 ? 36.242 18.315 -65.895 1.00 50.06 305 PRO A N 1
ATOM 2346 C CA . PRO A 1 305 ? 35.430 19.379 -65.316 1.00 50.06 305 PRO A CA 1
ATOM 2347 C C . PRO A 1 305 ? 35.548 19.397 -63.783 1.00 50.06 305 PRO A C 1
ATOM 2349 O O . PRO A 1 305 ? 35.359 18.374 -63.130 1.00 50.06 305 PRO A O 1
ATOM 2352 N N . ASP A 1 306 ? 35.776 20.579 -63.205 1.00 51.41 306 ASP A N 1
ATOM 2353 C CA . ASP A 1 306 ? 35.975 20.814 -61.759 1.00 51.41 306 ASP A CA 1
ATOM 2354 C C . ASP A 1 306 ? 34.707 20.603 -60.883 1.00 51.41 306 ASP A C 1
ATOM 2356 O O . ASP A 1 306 ? 34.686 20.947 -59.699 1.00 51.41 306 ASP A O 1
ATOM 2360 N N . GLY A 1 307 ? 33.627 20.028 -61.429 1.00 54.16 307 GLY A N 1
ATOM 2361 C CA . GLY A 1 307 ? 32.326 19.864 -60.766 1.00 54.16 307 GLY A CA 1
ATOM 2362 C C . GLY A 1 307 ? 31.753 18.445 -60.865 1.00 54.16 307 GLY A C 1
ATOM 2363 O O . GLY A 1 307 ? 31.888 17.772 -61.884 1.00 54.16 307 GLY A O 1
ATOM 2364 N N . LYS A 1 308 ? 31.058 17.996 -59.806 1.00 44.56 308 LYS A N 1
ATOM 2365 C CA . LYS A 1 308 ? 30.465 16.646 -59.615 1.00 44.56 308 LYS A CA 1
ATOM 2366 C C . LYS A 1 308 ? 29.302 16.287 -60.567 1.00 44.56 308 LYS A C 1
ATOM 2368 O O . LYS A 1 308 ? 28.479 15.437 -60.239 1.00 44.56 308 LYS A O 1
ATOM 2373 N N . GLU A 1 309 ? 29.193 16.927 -61.722 1.00 47.09 309 GLU A N 1
ATOM 2374 C CA . GLU A 1 309 ? 27.969 16.913 -62.537 1.00 47.09 309 GLU A CA 1
ATOM 2375 C C . GLU A 1 309 ? 27.945 15.828 -63.628 1.00 47.09 309 GLU A C 1
ATOM 2377 O O . GLU A 1 309 ? 26.945 15.670 -64.324 1.00 47.09 309 GLU A O 1
ATOM 2382 N N . TYR A 1 310 ? 28.985 14.997 -63.723 1.00 50.56 310 TYR A N 1
ATOM 2383 C CA . TYR A 1 310 ? 29.074 13.923 -64.717 1.00 50.56 310 TYR A CA 1
ATOM 2384 C C . TYR A 1 310 ? 28.945 12.541 -64.065 1.00 50.56 310 TYR A C 1
ATOM 2386 O O . TYR A 1 310 ? 29.909 11.791 -63.933 1.00 50.56 310 TYR A O 1
ATOM 2394 N N . ALA A 1 311 ? 27.732 12.180 -63.639 1.00 53.62 311 ALA A N 1
ATOM 2395 C CA . ALA A 1 311 ? 27.429 10.784 -63.331 1.00 53.62 311 ALA A CA 1
ATOM 2396 C C . ALA A 1 311 ? 27.262 10.012 -64.650 1.00 53.62 311 ALA A C 1
ATOM 2398 O O . ALA A 1 311 ? 26.448 10.393 -65.478 1.00 53.62 311 ALA A O 1
ATOM 2399 N N . HIS A 1 312 ? 27.982 8.911 -64.868 1.00 62.19 312 HIS A N 1
ATOM 2400 C CA . HIS A 1 312 ? 27.764 8.065 -66.058 1.00 62.19 312 HIS A CA 1
ATOM 2401 C C . HIS A 1 312 ? 26.516 7.168 -65.932 1.00 62.19 312 HIS A C 1
ATOM 2403 O O . HIS A 1 312 ? 26.075 6.560 -66.909 1.00 62.19 312 HIS A O 1
ATOM 2409 N N . LEU A 1 313 ? 25.934 7.100 -64.730 1.00 68.81 313 LEU A N 1
ATOM 2410 C CA . LEU A 1 313 ? 24.786 6.272 -64.385 1.00 68.81 313 LEU A CA 1
ATOM 2411 C C . LEU A 1 313 ? 23.966 6.956 -63.284 1.00 68.81 313 LEU A C 1
ATOM 2413 O O . LEU A 1 313 ? 24.527 7.369 -62.272 1.00 68.81 313 LEU A O 1
ATOM 2417 N N . TYR A 1 314 ? 22.651 7.062 -63.466 1.00 71.44 314 TYR A N 1
ATOM 2418 C CA . TYR A 1 314 ? 21.720 7.573 -62.463 1.00 71.44 314 TYR A CA 1
ATOM 2419 C C . TYR A 1 314 ? 20.835 6.432 -61.960 1.00 71.44 314 TYR A C 1
ATOM 2421 O O . TYR A 1 314 ? 20.182 5.754 -62.758 1.00 71.44 314 TYR A O 1
ATOM 2429 N N . MET A 1 315 ? 20.818 6.236 -60.642 1.00 77.25 315 MET A N 1
ATOM 2430 C CA . MET A 1 315 ? 19.960 5.268 -59.961 1.00 77.25 315 MET A CA 1
ATOM 2431 C C . MET A 1 315 ? 18.944 6.020 -59.104 1.00 77.25 315 MET A C 1
ATOM 2433 O O . MET A 1 315 ? 19.324 6.939 -58.379 1.00 77.25 315 MET A O 1
ATOM 2437 N N . GLY A 1 316 ? 17.668 5.654 -59.189 1.00 79.19 316 GLY A N 1
ATOM 2438 C CA . GLY A 1 316 ? 16.601 6.336 -58.460 1.00 79.19 316 GLY A CA 1
ATOM 2439 C C . GLY A 1 316 ? 15.440 5.422 -58.090 1.00 79.19 316 GLY A C 1
ATOM 2440 O O . GLY A 1 316 ? 15.396 4.255 -58.482 1.00 79.19 316 GLY A O 1
ATOM 2441 N N . ASN A 1 317 ? 14.521 5.973 -57.299 1.00 78.44 317 ASN A N 1
ATOM 2442 C CA . ASN A 1 317 ? 13.349 5.291 -56.771 1.00 78.44 317 ASN A CA 1
ATOM 2443 C C . ASN A 1 317 ? 12.088 6.081 -57.147 1.00 78.44 317 ASN A C 1
ATOM 2445 O O . ASN A 1 317 ? 11.846 7.136 -56.562 1.00 78.44 317 ASN A O 1
ATOM 2449 N N . ASP A 1 318 ? 11.303 5.560 -58.088 1.00 75.19 318 ASP A N 1
ATOM 2450 C CA . ASP A 1 318 ? 9.986 6.098 -58.451 1.00 75.19 318 ASP A CA 1
ATOM 2451 C C . ASP A 1 318 ? 8.843 5.346 -57.728 1.00 75.19 318 ASP A C 1
ATOM 2453 O O . ASP A 1 318 ? 7.675 5.465 -58.101 1.00 75.19 318 ASP A O 1
ATOM 2457 N N . CYS A 1 319 ? 9.144 4.548 -56.694 1.00 70.75 319 CYS A N 1
ATOM 2458 C CA . CYS A 1 319 ? 8.134 3.811 -55.942 1.00 70.75 319 CYS A CA 1
ATOM 2459 C C . CYS A 1 319 ? 7.252 4.748 -55.108 1.00 70.75 319 CYS A C 1
ATOM 2461 O O . CYS A 1 319 ? 7.732 5.564 -54.318 1.00 70.75 319 CYS A O 1
ATOM 2463 N N . VAL A 1 320 ? 5.937 4.577 -55.249 1.00 63.81 320 VAL A N 1
ATOM 2464 C CA . VAL A 1 320 ? 4.926 5.184 -54.374 1.00 63.81 320 VAL A CA 1
ATOM 2465 C C . VAL A 1 320 ? 5.034 4.518 -52.988 1.00 63.81 320 VAL A C 1
ATOM 2467 O O . VAL A 1 320 ? 5.289 3.312 -52.934 1.00 63.81 320 VAL A O 1
ATOM 2470 N N . PRO A 1 321 ? 4.897 5.249 -51.861 1.00 66.50 321 PRO A N 1
ATOM 2471 C CA . PRO A 1 321 ? 4.940 4.649 -50.526 1.00 66.50 321 PRO A CA 1
ATOM 2472 C C . PRO A 1 321 ? 3.985 3.454 -50.404 1.00 66.50 321 PRO A C 1
ATOM 2474 O O . PRO A 1 321 ? 2.881 3.475 -50.939 1.00 66.50 321 PRO A O 1
ATOM 2477 N N . CYS A 1 322 ? 4.418 2.414 -49.684 1.00 68.69 322 CYS A N 1
ATOM 2478 C CA . CYS A 1 322 ? 3.745 1.111 -49.644 1.00 68.69 322 CYS A CA 1
ATOM 2479 C C . CYS A 1 322 ? 2.312 1.138 -49.083 1.00 68.69 322 CYS A C 1
ATOM 2481 O O . CYS A 1 322 ? 1.570 0.181 -49.291 1.00 68.69 322 CYS A O 1
ATOM 2483 N N . CYS A 1 323 ? 1.944 2.197 -48.356 1.00 74.25 323 CYS A N 1
ATOM 2484 C CA . CYS A 1 323 ? 0.613 2.392 -47.792 1.00 74.25 323 CYS A CA 1
ATOM 2485 C C . CYS A 1 323 ? 0.166 3.839 -48.004 1.00 74.25 323 CYS A C 1
ATOM 2487 O O . CYS A 1 323 ? 0.980 4.768 -47.935 1.00 74.25 323 CYS A O 1
ATOM 2489 N N . ASP A 1 324 ? -1.138 4.036 -48.173 1.00 76.31 324 ASP A N 1
ATOM 2490 C CA . ASP A 1 324 ? -1.713 5.371 -48.259 1.00 76.31 324 ASP A CA 1
ATOM 2491 C C . ASP A 1 324 ? -1.682 6.057 -46.887 1.00 76.31 324 ASP A C 1
ATOM 2493 O O . ASP A 1 324 ? -1.795 5.426 -45.833 1.00 76.31 324 ASP A O 1
ATOM 2497 N N . CYS A 1 325 ? -1.606 7.390 -46.872 1.00 82.12 325 CYS A N 1
ATOM 2498 C CA . CYS A 1 325 ? -1.679 8.178 -45.635 1.00 82.12 325 CYS A CA 1
ATOM 2499 C C . CYS A 1 325 ? -2.913 7.832 -44.774 1.00 82.12 325 CYS A C 1
ATOM 2501 O O . CYS A 1 325 ? -2.864 7.950 -43.549 1.00 82.12 325 CYS A O 1
ATOM 2503 N N . ALA A 1 326 ? -4.009 7.388 -45.401 1.00 86.06 326 ALA A N 1
ATOM 2504 C CA . ALA A 1 326 ? -5.225 6.961 -44.715 1.00 86.06 326 ALA A CA 1
ATOM 2505 C C . ALA A 1 326 ? -4.995 5.757 -43.783 1.00 86.06 326 ALA A C 1
ATOM 2507 O O . ALA A 1 326 ? -5.568 5.717 -42.694 1.00 86.06 326 ALA A O 1
ATOM 2508 N N . ASP A 1 327 ? -4.118 4.821 -44.149 1.00 79.88 327 ASP A N 1
ATOM 2509 C CA . ASP A 1 327 ? -3.847 3.625 -43.346 1.00 79.88 327 ASP A CA 1
ATOM 2510 C C . ASP A 1 327 ? -3.121 3.973 -42.046 1.00 79.88 327 ASP A C 1
ATOM 2512 O O . ASP A 1 327 ? -3.472 3.473 -40.975 1.00 79.88 327 ASP A O 1
ATOM 2516 N N . TYR A 1 328 ? -2.172 4.910 -42.105 1.00 81.94 328 TYR A N 1
ATOM 2517 C CA . TYR A 1 328 ? -1.490 5.420 -40.914 1.00 81.94 328 TYR A CA 1
ATOM 2518 C C . TYR A 1 328 ? -2.450 6.150 -39.967 1.00 81.94 328 TYR A C 1
ATOM 2520 O O . TYR A 1 328 ? -2.372 5.975 -38.748 1.00 81.94 328 TYR A O 1
ATOM 2528 N N . VAL A 1 329 ? -3.392 6.930 -40.509 1.00 88.25 329 VAL A N 1
ATOM 2529 C CA . VAL A 1 329 ? -4.430 7.599 -39.708 1.00 88.25 329 VAL A CA 1
ATOM 2530 C C . VAL A 1 329 ? -5.349 6.572 -39.045 1.00 88.25 329 VAL A C 1
ATOM 2532 O O . VAL A 1 329 ? -5.624 6.685 -37.849 1.00 88.25 329 VAL A O 1
ATOM 2535 N N . ASN A 1 330 ? -5.772 5.540 -39.777 1.00 88.44 330 ASN A N 1
ATOM 2536 C CA . ASN A 1 330 ? -6.610 4.466 -39.243 1.00 88.44 330 ASN A CA 1
ATOM 2537 C C . ASN A 1 330 ? -5.903 3.692 -38.120 1.00 88.44 330 ASN A C 1
ATOM 2539 O O . ASN A 1 330 ? -6.510 3.428 -37.079 1.00 88.44 330 ASN A O 1
ATOM 2543 N N . ALA A 1 331 ? -4.614 3.383 -38.285 1.00 91.38 331 ALA A N 1
ATOM 2544 C CA . ALA A 1 331 ? -3.808 2.733 -37.253 1.00 91.38 331 ALA A CA 1
ATOM 2545 C C . ALA A 1 331 ? -3.678 3.608 -35.995 1.00 91.38 331 ALA A C 1
ATOM 2547 O O . ALA A 1 331 ? -3.887 3.127 -34.880 1.00 91.38 331 ALA A O 1
ATOM 2548 N N . ALA A 1 332 ? -3.413 4.908 -36.155 1.00 91.25 332 ALA A N 1
ATOM 2549 C CA . ALA A 1 332 ? -3.338 5.839 -35.031 1.00 91.25 332 ALA A CA 1
ATOM 2550 C C . ALA A 1 332 ? -4.677 5.942 -34.278 1.00 91.25 332 ALA A C 1
ATOM 2552 O O . ALA A 1 332 ? -4.709 5.870 -33.049 1.00 91.25 332 ALA A O 1
ATOM 2553 N N . GLN A 1 333 ? -5.797 6.048 -35.000 1.00 94.62 333 GLN A N 1
ATOM 2554 C CA . GLN A 1 333 ? -7.134 6.077 -34.401 1.00 94.62 333 GLN A CA 1
ATOM 2555 C C . GLN A 1 333 ? -7.472 4.774 -33.667 1.00 94.62 333 GLN A C 1
ATOM 2557 O O . GLN A 1 333 ? -8.066 4.816 -32.588 1.00 94.62 333 GLN A O 1
ATOM 2562 N N . PHE A 1 334 ? -7.074 3.624 -34.219 1.00 94.00 334 PHE A N 1
ATOM 2563 C CA . PHE A 1 334 ? -7.220 2.330 -33.557 1.00 94.00 334 PHE A CA 1
ATOM 2564 C C . PHE A 1 334 ? -6.467 2.305 -32.221 1.00 94.00 334 PHE A C 1
ATOM 2566 O O . PHE A 1 334 ? -7.068 1.993 -31.194 1.00 94.00 334 PHE A O 1
ATOM 2573 N N . ILE A 1 335 ? -5.194 2.712 -32.212 1.00 92.62 335 ILE A N 1
ATOM 2574 C CA . ILE A 1 335 ? -4.364 2.752 -30.997 1.00 92.62 335 ILE A CA 1
ATOM 2575 C C . ILE A 1 335 ? -4.981 3.675 -29.936 1.00 92.62 335 ILE A C 1
ATOM 2577 O O . ILE A 1 335 ? -5.045 3.312 -28.762 1.00 92.62 335 ILE A O 1
AT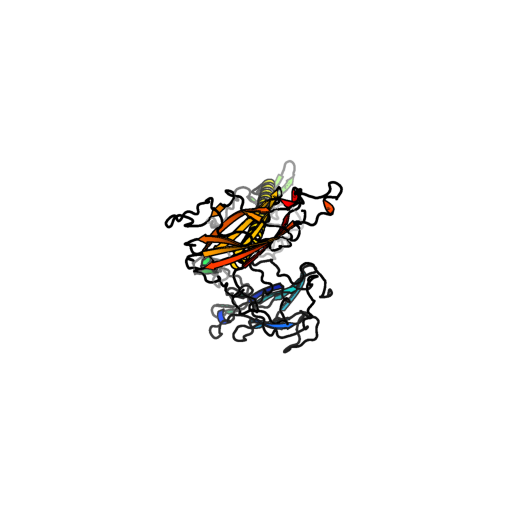OM 2581 N N . ILE A 1 336 ? -5.482 4.849 -30.334 1.00 92.94 336 ILE A N 1
ATOM 2582 C CA . ILE A 1 336 ? -6.121 5.805 -29.414 1.00 92.94 336 ILE A CA 1
ATOM 2583 C C . ILE A 1 336 ? -7.394 5.218 -28.785 1.00 92.94 336 ILE A C 1
ATOM 2585 O O . ILE A 1 336 ? -7.636 5.405 -27.588 1.00 92.94 336 ILE A O 1
ATOM 2589 N N . ARG A 1 337 ? -8.211 4.506 -29.570 1.00 96.38 337 ARG A N 1
ATOM 2590 C CA . ARG A 1 337 ? -9.427 3.849 -29.074 1.00 96.38 337 ARG A CA 1
ATOM 2591 C C . ARG A 1 337 ? -9.095 2.751 -28.066 1.00 96.38 337 ARG A C 1
ATOM 2593 O O . ARG A 1 337 ? -9.648 2.773 -26.971 1.00 96.38 337 ARG A O 1
ATOM 2600 N N . GLU A 1 338 ? -8.156 1.865 -28.390 1.00 96.12 338 GLU A N 1
ATOM 2601 C CA . GLU A 1 338 ? -7.710 0.809 -27.470 1.00 96.12 338 GLU A CA 1
ATOM 2602 C C . GLU A 1 338 ? -7.155 1.395 -26.165 1.00 96.12 338 GLU A C 1
ATOM 2604 O O . GLU A 1 338 ? -7.550 0.987 -25.073 1.00 96.12 338 GLU A O 1
ATOM 2609 N N . ALA A 1 339 ? -6.310 2.428 -26.248 1.00 90.69 339 ALA A N 1
ATOM 2610 C CA . ALA A 1 339 ? -5.781 3.107 -25.065 1.00 90.69 339 ALA A CA 1
ATOM 2611 C C . ALA A 1 339 ? -6.892 3.709 -24.180 1.00 90.69 339 ALA A C 1
ATOM 2613 O O . ALA A 1 339 ? -6.789 3.704 -22.950 1.00 90.69 339 ALA A O 1
ATOM 2614 N N . SER A 1 340 ? -7.967 4.209 -24.793 1.00 92.81 340 SER A N 1
ATOM 2615 C CA . SER A 1 340 ? -9.120 4.767 -24.079 1.00 92.81 340 SER A CA 1
ATOM 2616 C C . SER A 1 340 ? -9.927 3.686 -23.350 1.00 92.81 340 SER A C 1
ATOM 2618 O O . SER A 1 340 ? -10.311 3.898 -22.196 1.00 92.81 340 SER A O 1
ATOM 2620 N N . GLU A 1 341 ? -10.123 2.515 -23.964 1.00 94.88 341 GLU A N 1
ATOM 2621 C CA . GLU A 1 341 ? -10.778 1.363 -23.324 1.00 94.88 341 GLU A CA 1
ATOM 2622 C C . GLU A 1 341 ? -9.958 0.827 -22.142 1.00 94.88 341 GLU A C 1
ATOM 2624 O O . GLU A 1 341 ? -10.498 0.639 -21.049 1.00 94.88 341 GLU A O 1
ATOM 2629 N N . PHE A 1 342 ? -8.634 0.695 -22.285 1.00 93.19 342 PHE A N 1
ATOM 2630 C CA . PHE A 1 342 ? -7.768 0.310 -21.163 1.00 93.19 342 PHE A CA 1
ATOM 2631 C C . PHE A 1 342 ? -7.835 1.306 -20.000 1.00 93.19 342 PHE A C 1
ATOM 2633 O O . PHE A 1 342 ? -7.865 0.906 -18.834 1.00 93.19 342 PHE A O 1
ATOM 2640 N N . LYS A 1 343 ? -7.911 2.610 -20.290 1.00 89.75 343 LYS A N 1
ATOM 2641 C CA . LYS A 1 343 ? -8.053 3.646 -19.258 1.00 89.75 343 LYS A CA 1
ATOM 2642 C C . LYS A 1 343 ? -9.382 3.531 -18.506 1.00 89.75 343 LYS A C 1
ATOM 2644 O O . LYS A 1 343 ? -9.415 3.736 -17.291 1.00 89.75 343 LYS A O 1
ATOM 2649 N N . LYS A 1 344 ? -10.467 3.194 -19.207 1.00 95.12 344 LYS A N 1
ATOM 2650 C CA . LYS A 1 344 ? -11.778 2.932 -18.599 1.00 95.12 344 LYS A CA 1
ATOM 2651 C C . LYS A 1 344 ? -11.724 1.702 -17.690 1.00 95.12 344 LYS A C 1
ATOM 2653 O O . LYS A 1 344 ? -12.097 1.811 -16.523 1.00 95.12 344 LYS A O 1
ATOM 2658 N N . LEU A 1 345 ? -11.174 0.590 -18.180 1.00 93.88 345 LEU A N 1
ATOM 2659 C CA . LEU A 1 345 ? -11.014 -0.644 -17.406 1.00 93.88 345 LEU A CA 1
ATOM 2660 C C . LEU A 1 345 ? -10.186 -0.417 -16.132 1.00 93.88 345 LEU A C 1
ATOM 2662 O O . LEU A 1 345 ? -10.563 -0.875 -15.056 1.00 93.88 345 LEU A O 1
ATOM 2666 N N . ALA A 1 346 ? -9.095 0.349 -16.219 1.00 87.06 346 ALA A N 1
ATOM 2667 C CA . ALA A 1 346 ? -8.276 0.694 -15.058 1.00 87.06 346 ALA A CA 1
ATOM 2668 C C . ALA A 1 346 ? -9.058 1.497 -14.001 1.00 87.06 346 ALA A C 1
ATOM 2670 O O . ALA A 1 346 ? -8.917 1.249 -12.802 1.00 87.06 346 ALA A O 1
ATOM 2671 N N . LYS A 1 347 ? -9.919 2.434 -14.427 1.00 90.56 347 LYS A N 1
ATOM 2672 C CA . LYS A 1 347 ? -10.779 3.210 -13.518 1.00 90.56 347 LYS A CA 1
ATOM 2673 C C . LYS A 1 347 ? -11.793 2.315 -12.799 1.00 90.56 347 LYS A C 1
ATOM 2675 O O . LYS A 1 347 ? -12.004 2.493 -11.600 1.00 90.56 347 LYS A O 1
ATOM 2680 N N . GLU A 1 348 ? -12.400 1.371 -13.513 1.00 93.94 348 GLU A N 1
ATOM 2681 C CA . GLU A 1 348 ? -13.354 0.406 -12.951 1.00 93.94 348 GLU A CA 1
ATOM 2682 C C . GLU A 1 348 ? -12.671 -0.553 -11.967 1.00 93.94 348 GLU A C 1
ATOM 2684 O O . GLU A 1 348 ? -13.146 -0.716 -10.844 1.00 93.94 348 GLU A O 1
ATOM 2689 N N . ALA A 1 349 ? -11.502 -1.094 -12.323 1.00 88.88 349 ALA A N 1
ATOM 2690 C CA . ALA A 1 349 ? -10.709 -1.946 -11.437 1.00 88.88 349 ALA A CA 1
ATOM 2691 C C . ALA A 1 349 ? -10.302 -1.215 -10.144 1.00 88.88 349 ALA A C 1
ATOM 2693 O O . ALA A 1 349 ? -10.422 -1.764 -9.050 1.00 88.88 349 ALA A O 1
ATOM 2694 N N . HIS A 1 350 ? -9.889 0.051 -10.249 1.00 89.12 350 HIS A N 1
ATOM 2695 C CA . HIS A 1 350 ? -9.562 0.875 -9.085 1.00 89.12 350 HIS A CA 1
ATOM 2696 C C . HIS A 1 350 ? -10.794 1.181 -8.212 1.00 89.12 350 HIS A C 1
ATOM 2698 O O . HIS A 1 350 ? -10.693 1.229 -6.986 1.00 89.12 350 HIS A O 1
ATOM 2704 N N . ALA A 1 351 ? -11.975 1.378 -8.808 1.00 88.94 351 ALA A N 1
ATOM 2705 C CA . ALA A 1 351 ? -13.213 1.552 -8.050 1.00 88.94 351 ALA A CA 1
ATOM 2706 C C . ALA A 1 351 ? -13.587 0.279 -7.271 1.00 88.94 351 ALA A C 1
ATOM 2708 O O . ALA A 1 351 ? -13.854 0.371 -6.073 1.00 88.94 351 ALA A O 1
ATOM 2709 N N . ALA A 1 352 ? -13.515 -0.889 -7.915 1.00 90.31 352 ALA A N 1
ATOM 2710 C CA . ALA A 1 352 ? -13.774 -2.181 -7.279 1.00 90.31 352 ALA A CA 1
ATOM 2711 C C . ALA A 1 352 ? -12.782 -2.487 -6.142 1.00 90.31 352 ALA A C 1
ATOM 2713 O O . ALA A 1 352 ? -13.183 -2.980 -5.090 1.00 90.31 352 ALA A O 1
ATOM 2714 N N . ALA A 1 353 ? -11.499 -2.145 -6.312 1.00 86.06 353 ALA A N 1
ATOM 2715 C CA . ALA A 1 353 ? -10.494 -2.289 -5.257 1.00 86.06 353 ALA A CA 1
ATOM 2716 C C . ALA A 1 353 ? -10.847 -1.466 -4.004 1.00 86.06 353 ALA A C 1
ATOM 2718 O O . ALA A 1 353 ? -10.824 -1.995 -2.894 1.00 86.06 353 ALA A O 1
ATOM 2719 N N . ARG A 1 354 ? -11.264 -0.202 -4.175 1.00 87.75 354 ARG A N 1
ATOM 2720 C CA . ARG A 1 354 ? -11.696 0.653 -3.052 1.00 87.75 354 ARG A CA 1
ATOM 2721 C C . ARG A 1 354 ? -12.957 0.135 -2.364 1.00 87.75 354 ARG A C 1
ATOM 2723 O O . ARG A 1 354 ? -13.059 0.202 -1.141 1.00 87.75 354 ARG A O 1
ATOM 2730 N N . GLU A 1 355 ? -13.915 -0.385 -3.129 1.00 92.12 355 GLU A N 1
ATOM 2731 C CA . GLU A 1 355 ? -15.116 -1.006 -2.563 1.00 92.12 355 GLU A CA 1
ATOM 2732 C C . GLU A 1 355 ? -14.756 -2.239 -1.724 1.00 92.12 355 GLU A C 1
ATOM 2734 O O . GLU A 1 355 ? -15.222 -2.378 -0.591 1.00 92.12 355 GLU A O 1
ATOM 2739 N N . TYR A 1 356 ? -13.859 -3.088 -2.227 1.00 92.00 356 TYR A N 1
ATOM 2740 C CA . TYR A 1 356 ? -13.351 -4.236 -1.483 1.00 92.00 356 TYR A CA 1
ATOM 2741 C C . TYR A 1 356 ? -12.655 -3.825 -0.179 1.00 92.00 356 TYR A C 1
ATOM 2743 O O . TYR A 1 356 ? -12.920 -4.420 0.865 1.00 92.00 356 TYR A O 1
ATOM 2751 N N . GLU A 1 357 ? -11.804 -2.798 -0.201 1.00 85.69 357 GLU A N 1
ATOM 2752 C CA . GLU A 1 357 ? -11.133 -2.286 1.000 1.00 85.69 357 GLU A CA 1
ATOM 2753 C C . GLU A 1 357 ? -12.132 -1.794 2.053 1.00 85.69 357 GLU A C 1
ATOM 2755 O O . GLU A 1 357 ? -12.013 -2.155 3.227 1.00 85.69 357 GLU A O 1
ATOM 2760 N N . ALA A 1 358 ? -13.154 -1.039 1.640 1.00 82.38 358 ALA A N 1
ATOM 2761 C CA . ALA A 1 358 ? -14.206 -0.557 2.533 1.00 82.38 358 ALA A CA 1
ATOM 2762 C C . ALA A 1 358 ? -15.015 -1.713 3.146 1.00 82.38 358 ALA A C 1
ATOM 2764 O O . ALA A 1 358 ? -15.264 -1.742 4.355 1.00 82.38 358 ALA A O 1
ATOM 2765 N N . VAL A 1 359 ? -15.381 -2.706 2.330 1.00 88.06 359 VAL A N 1
ATOM 2766 C CA . VAL A 1 359 ? -16.084 -3.912 2.782 1.00 88.06 359 VAL A CA 1
ATOM 2767 C C . VAL A 1 359 ? -15.212 -4.716 3.747 1.00 88.06 359 VAL A C 1
ATOM 2769 O O . VAL A 1 359 ? -15.682 -5.117 4.813 1.00 88.06 359 VAL A O 1
ATOM 2772 N N . ARG A 1 360 ? -13.929 -4.909 3.434 1.00 91.88 360 ARG A N 1
ATOM 2773 C CA . ARG A 1 360 ? -12.972 -5.610 4.297 1.00 91.88 360 ARG A CA 1
ATOM 2774 C C . ARG A 1 360 ? -12.807 -4.904 5.639 1.00 91.88 360 ARG A C 1
ATOM 2776 O O . ARG A 1 360 ? -12.869 -5.569 6.669 1.00 91.88 360 ARG A O 1
ATOM 2783 N N . ALA A 1 361 ? -12.627 -3.584 5.643 1.00 81.38 361 ALA A N 1
ATOM 2784 C CA . ALA A 1 361 ? -12.517 -2.797 6.869 1.00 81.38 361 ALA A CA 1
ATOM 2785 C C . ALA A 1 361 ? -13.773 -2.944 7.739 1.00 81.38 361 ALA A C 1
ATOM 2787 O O . ALA A 1 361 ? -13.668 -3.190 8.939 1.00 81.38 361 ALA A O 1
ATOM 2788 N N . ARG A 1 362 ? -14.964 -2.900 7.128 1.00 85.81 362 ARG A N 1
ATOM 2789 C CA . ARG A 1 362 ? -16.227 -3.173 7.823 1.00 85.81 362 ARG A CA 1
ATOM 2790 C C . ARG A 1 362 ? -16.257 -4.576 8.433 1.00 85.81 362 ARG A C 1
ATOM 2792 O O . ARG A 1 362 ? -16.611 -4.704 9.597 1.00 85.81 362 ARG A O 1
ATOM 2799 N N . PHE A 1 363 ? -15.871 -5.617 7.694 1.00 84.75 363 PHE A N 1
ATOM 2800 C CA . PHE A 1 363 ? -15.846 -6.986 8.224 1.00 84.75 363 PHE A CA 1
ATOM 2801 C C . PHE A 1 363 ? -14.840 -7.172 9.362 1.00 84.75 363 PHE A C 1
ATOM 2803 O O . PHE A 1 363 ? -15.127 -7.913 10.299 1.00 84.75 363 PHE A O 1
ATOM 2810 N N . ILE A 1 364 ? -13.684 -6.509 9.300 1.00 83.69 364 ILE A N 1
ATOM 2811 C CA . ILE A 1 364 ? -12.695 -6.517 10.385 1.00 83.69 364 ILE A CA 1
ATOM 2812 C C . ILE A 1 364 ? -13.270 -5.828 11.622 1.00 83.69 364 ILE A C 1
ATOM 2814 O O . ILE A 1 364 ? -13.266 -6.423 12.692 1.00 83.69 364 ILE A O 1
ATOM 2818 N N . ASN A 1 365 ? -13.872 -4.648 11.469 1.00 80.75 365 ASN A N 1
ATOM 2819 C CA . ASN A 1 365 ? -14.529 -3.950 12.575 1.00 80.75 365 ASN A CA 1
ATOM 2820 C C . ASN A 1 365 ? -15.685 -4.771 13.171 1.00 80.75 365 ASN A C 1
ATOM 2822 O O . ASN A 1 365 ? -15.838 -4.839 14.390 1.00 80.75 365 ASN A O 1
ATOM 2826 N N . ASP A 1 366 ? -16.482 -5.435 12.330 1.00 79.12 366 ASP A N 1
ATOM 2827 C CA . ASP A 1 366 ? -17.560 -6.323 12.768 1.00 79.12 366 ASP A CA 1
ATOM 2828 C C . ASP A 1 366 ? -17.014 -7.557 13.498 1.00 79.12 366 ASP A C 1
ATOM 2830 O O . ASP A 1 366 ? -17.622 -8.007 14.473 1.00 79.12 366 ASP A O 1
ATOM 2834 N N . LYS A 1 367 ? -15.885 -8.113 13.040 1.00 83.81 367 LYS A N 1
ATOM 2835 C CA . LYS A 1 367 ? -15.179 -9.214 13.705 1.00 83.81 367 LYS A CA 1
ATOM 2836 C C . LYS A 1 367 ? -14.672 -8.763 15.070 1.00 83.81 367 LYS A C 1
ATOM 2838 O O . LYS A 1 367 ? -14.982 -9.434 16.045 1.00 83.81 367 LYS A O 1
ATOM 2843 N N . ASP A 1 368 ? -13.993 -7.625 15.148 1.00 82.88 368 ASP A N 1
ATOM 2844 C CA . ASP A 1 368 ? -13.455 -7.078 16.395 1.00 82.88 368 ASP A CA 1
ATOM 2845 C C . ASP A 1 368 ? -14.573 -6.720 17.384 1.00 82.88 368 ASP A C 1
ATOM 2847 O O . ASP A 1 368 ? -14.472 -6.982 18.580 1.00 82.88 368 ASP A O 1
ATOM 2851 N N . CYS A 1 369 ? -15.699 -6.190 16.896 1.00 81.69 369 CYS A N 1
ATOM 2852 C CA . CYS A 1 369 ? -16.887 -5.970 17.723 1.00 81.69 369 CYS A CA 1
ATOM 2853 C C . CYS A 1 369 ? -17.483 -7.292 18.231 1.00 81.69 369 CYS A C 1
ATOM 2855 O O . CYS A 1 369 ? -18.026 -7.357 19.332 1.00 81.69 369 CYS A O 1
ATOM 2857 N N . ARG A 1 370 ? -17.425 -8.368 17.437 1.00 81.31 370 ARG A N 1
ATOM 2858 C CA . ARG A 1 370 ? -17.842 -9.705 17.886 1.00 81.31 370 ARG A CA 1
ATOM 2859 C C . ARG A 1 370 ? -16.895 -10.212 18.949 1.00 81.31 370 ARG A C 1
ATOM 2861 O O . ARG A 1 370 ? -17.381 -10.471 20.041 1.00 81.31 370 ARG A O 1
ATOM 2868 N N . THR A 1 371 ? -15.596 -10.259 18.685 1.00 81.12 371 THR A N 1
ATOM 2869 C CA . THR A 1 371 ? -14.594 -10.790 19.619 1.00 81.12 371 THR A CA 1
ATOM 2870 C C . THR A 1 371 ? -14.559 -10.042 20.951 1.00 81.12 371 THR A C 1
ATOM 2872 O O . THR A 1 371 ? -14.406 -10.656 21.996 1.00 81.12 371 THR A O 1
ATOM 2875 N N . ARG A 1 372 ? -14.784 -8.725 20.954 1.00 82.19 372 ARG A N 1
ATOM 2876 C CA . ARG A 1 372 ? -14.797 -7.932 22.196 1.00 82.19 372 ARG A CA 1
ATOM 2877 C C . ARG A 1 372 ? -16.073 -8.077 23.024 1.00 82.19 372 ARG A C 1
ATOM 2879 O O . ARG A 1 372 ? -16.020 -7.908 24.236 1.00 82.19 372 ARG A O 1
ATOM 2886 N N . PHE A 1 373 ? -17.208 -8.357 22.385 1.00 87.38 373 PHE A N 1
ATOM 2887 C CA . PHE A 1 373 ? -18.522 -8.390 23.036 1.00 87.38 373 PHE A CA 1
ATOM 2888 C C . PHE A 1 373 ? -19.244 -9.705 22.710 1.00 87.38 373 PHE A C 1
ATOM 2890 O O . PHE A 1 373 ? -20.108 -9.741 21.819 1.00 87.38 373 PHE A O 1
ATOM 2897 N N . PRO A 1 374 ? -18.873 -10.805 23.396 1.00 91.25 374 PRO A N 1
ATOM 2898 C CA . PRO A 1 374 ? -19.475 -12.113 23.175 1.00 91.25 374 PRO A CA 1
ATOM 2899 C C . PRO A 1 374 ? -20.928 -12.164 23.641 1.00 91.25 374 PRO A C 1
ATOM 2901 O O . PRO A 1 374 ? -21.693 -12.913 23.047 1.00 91.25 374 PRO A O 1
ATOM 2904 N N . ILE A 1 375 ? -21.324 -11.353 24.631 1.00 94.56 375 ILE A N 1
ATOM 2905 C CA . ILE A 1 375 ? -22.729 -11.117 24.996 1.00 94.56 375 ILE A CA 1
ATOM 2906 C C . ILE A 1 375 ? -23.189 -9.796 24.401 1.00 94.56 375 ILE A C 1
ATOM 2908 O O . ILE A 1 375 ? -22.450 -8.811 24.377 1.00 94.56 375 ILE A O 1
ATOM 2912 N N . ARG A 1 376 ? -24.432 -9.775 23.929 1.00 93.19 376 ARG A N 1
ATOM 2913 C CA . ARG A 1 376 ? -25.096 -8.591 23.395 1.00 93.19 376 ARG A CA 1
ATOM 2914 C C . ARG A 1 376 ? -26.527 -8.563 23.871 1.00 93.19 376 ARG A C 1
ATOM 2916 O O . ARG A 1 376 ? -27.191 -9.596 23.892 1.00 93.19 376 ARG A O 1
ATOM 2923 N N . VAL A 1 377 ? -27.007 -7.365 24.159 1.00 94.88 377 VAL A N 1
ATOM 2924 C CA . VAL A 1 377 ? -28.418 -7.100 24.401 1.00 94.88 377 VAL A CA 1
ATOM 2925 C C . VAL A 1 377 ? -28.850 -5.952 23.500 1.00 94.88 377 VAL A C 1
ATOM 2927 O O . VAL A 1 377 ? -28.115 -4.982 23.325 1.00 94.88 377 VAL A O 1
ATOM 2930 N N . ALA A 1 378 ? -30.024 -6.069 22.891 1.00 94.56 378 ALA A N 1
ATOM 2931 C CA . ALA A 1 378 ? -30.678 -4.943 22.249 1.00 94.56 378 ALA A CA 1
ATOM 2932 C C . ALA A 1 378 ? -32.140 -4.874 22.642 1.00 94.56 378 ALA A C 1
ATOM 2934 O O . ALA A 1 378 ? -32.818 -5.887 22.815 1.00 94.56 378 ALA A O 1
ATOM 2935 N N . LEU A 1 379 ? -32.595 -3.634 22.717 1.00 94.38 379 LEU A N 1
ATOM 2936 C CA . LEU A 1 379 ? -33.957 -3.252 23.001 1.00 94.38 379 LEU A CA 1
ATOM 2937 C C . LEU A 1 379 ? -34.525 -2.593 21.749 1.00 94.38 379 LEU A C 1
ATOM 2939 O O . LEU A 1 379 ? -33.986 -1.590 21.274 1.00 94.38 379 LEU A O 1
ATOM 2943 N N . GLN A 1 380 ? -35.592 -3.167 21.206 1.00 93.62 380 GLN A N 1
ATOM 2944 C CA . GLN A 1 380 ? -36.306 -2.620 20.063 1.00 93.62 380 GLN A CA 1
ATOM 2945 C C . GLN A 1 380 ? -37.730 -2.247 20.488 1.00 93.62 380 GLN A C 1
ATOM 2947 O O . GLN A 1 380 ? -38.570 -3.143 20.633 1.00 93.62 380 GLN A O 1
ATOM 2952 N N . PRO A 1 381 ? -38.019 -0.944 20.669 1.00 90.62 381 PRO A N 1
ATOM 2953 C CA . PRO A 1 381 ? -39.377 -0.442 20.843 1.00 90.62 381 PRO A CA 1
ATOM 2954 C C . PRO A 1 381 ? -40.332 -1.027 19.803 1.00 90.62 381 PRO A C 1
ATOM 2956 O O . PRO A 1 381 ? -40.010 -1.117 18.615 1.00 90.62 381 PRO A O 1
ATOM 2959 N N . GLN A 1 382 ? -41.499 -1.468 20.258 1.00 89.94 382 GLN A N 1
ATOM 2960 C CA . GLN A 1 382 ? -42.616 -1.862 19.407 1.00 89.94 382 GLN A CA 1
ATOM 2961 C C . GLN A 1 382 ? -43.773 -0.883 19.645 1.00 89.94 382 GLN A C 1
ATOM 2963 O O . GLN A 1 382 ? -43.608 0.155 20.289 1.00 89.94 382 GLN A O 1
ATOM 2968 N N . ALA A 1 383 ? -44.961 -1.190 19.122 1.00 85.81 383 ALA A N 1
ATOM 2969 C CA . ALA A 1 383 ? -46.151 -0.449 19.517 1.00 85.81 383 ALA A CA 1
ATOM 2970 C C . ALA A 1 383 ? -46.331 -0.555 21.042 1.00 85.81 383 ALA A C 1
ATOM 2972 O O . ALA A 1 383 ? -46.319 -1.661 21.598 1.00 85.81 383 ALA A O 1
ATOM 2973 N N . CYS A 1 384 ? -46.475 0.591 21.714 1.00 85.25 384 CYS A N 1
ATOM 2974 C CA . CYS A 1 384 ? -46.718 0.624 23.153 1.00 85.25 384 CYS A CA 1
ATOM 2975 C C . CYS A 1 384 ? -47.887 -0.298 23.539 1.00 85.25 384 CYS A C 1
ATOM 2977 O O . CYS A 1 384 ? -48.886 -0.330 22.814 1.00 85.25 384 CYS A O 1
ATOM 2979 N N . PRO A 1 385 ? -47.787 -1.031 24.662 1.00 91.25 385 PRO A N 1
ATOM 2980 C CA . PRO A 1 385 ? -46.768 -0.934 25.719 1.00 91.25 385 PRO A CA 1
ATOM 2981 C C . PRO A 1 385 ? -45.621 -1.959 25.584 1.00 91.25 385 PRO A C 1
ATOM 2983 O O . PRO A 1 385 ? -45.103 -2.439 26.591 1.00 91.25 385 PRO A O 1
ATOM 2986 N N . THR A 1 386 ? -45.259 -2.363 24.358 1.00 93.50 386 THR A N 1
ATOM 2987 C CA . THR A 1 386 ? -44.367 -3.516 24.148 1.00 93.50 386 THR A CA 1
ATOM 2988 C C . THR A 1 386 ? -42.951 -3.162 23.692 1.00 93.50 386 THR A C 1
ATOM 2990 O O . THR A 1 386 ? -42.739 -2.212 22.935 1.00 93.50 386 THR A O 1
ATOM 2993 N N . ILE A 1 387 ? -41.976 -3.973 24.109 1.00 94.75 387 ILE A N 1
ATOM 2994 C CA . ILE A 1 387 ? -40.590 -3.938 23.625 1.00 94.75 387 ILE A CA 1
ATOM 2995 C C . ILE A 1 387 ? -40.123 -5.349 23.278 1.00 94.75 387 ILE A C 1
ATOM 2997 O O . ILE A 1 387 ? -40.460 -6.310 23.970 1.00 94.75 387 ILE A O 1
ATOM 3001 N N . ASP A 1 388 ? -39.322 -5.475 22.227 1.00 96.12 388 ASP A N 1
ATOM 3002 C CA . ASP A 1 388 ? -38.589 -6.706 21.960 1.00 96.12 388 ASP A CA 1
ATOM 3003 C C . ASP A 1 388 ? -37.185 -6.604 22.561 1.00 96.12 388 ASP A C 1
ATOM 3005 O O . ASP A 1 388 ? -36.447 -5.655 22.291 1.00 96.12 388 ASP A O 1
ATOM 3009 N N . VAL A 1 389 ? -36.809 -7.603 23.355 1.00 96.31 389 VAL A N 1
ATOM 3010 C CA . VAL A 1 389 ? -35.479 -7.758 23.945 1.00 96.31 389 VAL A CA 1
ATOM 3011 C C . VAL A 1 389 ? -34.796 -8.925 23.248 1.00 96.31 389 VAL A C 1
ATOM 3013 O O . VAL A 1 389 ? -35.296 -10.049 23.283 1.00 96.31 389 VAL A O 1
ATOM 3016 N N . LEU A 1 390 ? -33.661 -8.671 22.601 1.00 96.81 390 LEU A N 1
ATOM 3017 C CA . LEU A 1 390 ? -32.809 -9.708 22.020 1.00 96.81 390 LEU A CA 1
ATOM 3018 C C . LEU A 1 390 ? -31.536 -9.818 22.849 1.00 96.81 390 LEU A C 1
ATOM 3020 O O . LEU A 1 390 ? -30.766 -8.862 22.903 1.00 96.81 390 LEU A O 1
ATOM 3024 N N . VAL A 1 391 ? -31.297 -10.990 23.431 1.00 96.19 391 VAL A N 1
ATOM 3025 C CA . VAL A 1 391 ? -30.022 -11.335 24.064 1.00 96.19 391 VAL A CA 1
ATOM 3026 C C . VAL A 1 391 ? -29.330 -12.387 23.214 1.00 96.19 391 VAL A C 1
ATOM 3028 O O . VAL A 1 391 ? -29.906 -13.433 22.919 1.00 96.19 391 VAL A O 1
ATOM 3031 N N . GLN A 1 392 ? -28.095 -12.110 22.809 1.00 95.81 392 GLN A N 1
ATOM 3032 C CA . GLN A 1 392 ? -27.272 -13.003 22.003 1.00 95.81 392 GLN A CA 1
ATOM 3033 C C . GLN A 1 392 ? -25.956 -13.290 22.715 1.00 95.81 392 GLN A C 1
ATOM 3035 O O . GLN A 1 392 ? -25.327 -12.382 23.254 1.00 95.81 392 GLN A O 1
ATOM 3040 N N . PHE A 1 393 ? -25.512 -14.539 22.627 1.00 95.31 393 PHE A N 1
ATOM 3041 C CA . PHE A 1 393 ? -24.179 -14.961 23.013 1.00 95.31 393 PHE A CA 1
ATOM 3042 C C . PHE A 1 393 ? -23.457 -15.659 21.855 1.00 95.31 393 PHE A C 1
ATOM 3044 O O . PHE A 1 393 ? -24.044 -16.473 21.140 1.00 95.31 393 PHE A O 1
ATOM 3051 N N . CYS A 1 394 ? -22.176 -15.354 21.677 1.00 94.19 394 CYS A N 1
ATOM 3052 C CA . CYS A 1 394 ? -21.283 -16.007 20.726 1.00 94.19 394 CYS A CA 1
ATOM 3053 C C . CYS A 1 394 ? -20.194 -16.759 21.492 1.00 94.19 394 CYS A C 1
ATOM 3055 O O . CYS A 1 394 ? -19.375 -16.127 22.158 1.00 94.19 394 CYS A O 1
ATOM 3057 N N . ASN A 1 395 ? -20.146 -18.085 21.349 1.00 93.81 395 ASN A N 1
ATOM 3058 C CA . ASN A 1 395 ? -19.036 -18.870 21.866 1.00 93.81 395 ASN A CA 1
ATOM 3059 C C . ASN A 1 395 ? -17.800 -18.622 20.994 1.00 93.81 395 ASN A C 1
ATOM 3061 O O . ASN A 1 395 ? -17.784 -18.999 19.828 1.00 93.81 395 ASN A O 1
ATOM 3065 N N . GLN A 1 396 ? -16.788 -17.966 21.549 1.00 90.25 396 GLN A N 1
ATOM 3066 C CA . GLN A 1 396 ? -15.551 -17.619 20.839 1.00 90.25 396 GLN A CA 1
ATOM 3067 C C . GLN A 1 396 ? -14.379 -18.517 21.204 1.00 90.25 396 GLN A C 1
ATOM 3069 O O . GLN A 1 396 ? -13.273 -18.308 20.710 1.00 90.25 396 GLN A O 1
ATOM 3074 N N . THR A 1 397 ? -14.602 -19.483 22.089 1.00 90.69 397 THR A N 1
ATOM 3075 C CA . THR A 1 397 ? -13.572 -20.441 22.454 1.00 90.69 397 THR A CA 1
ATOM 3076 C C . THR A 1 397 ? -13.501 -21.545 21.404 1.00 90.69 397 THR A C 1
ATOM 3078 O O . THR A 1 397 ? -14.438 -21.780 20.637 1.00 90.69 397 THR A O 1
ATOM 3081 N N . ASP A 1 398 ? -12.386 -22.271 21.409 1.00 91.75 398 ASP A N 1
ATOM 3082 C CA . ASP A 1 398 ? -12.219 -23.491 20.615 1.00 91.75 398 ASP A CA 1
ATOM 3083 C C . ASP A 1 398 ? -12.827 -24.729 21.296 1.00 91.75 398 ASP A C 1
ATOM 3085 O O . ASP A 1 398 ? -12.691 -25.855 20.818 1.00 91.75 398 ASP A O 1
ATOM 3089 N N . THR A 1 399 ? -13.514 -24.536 22.424 1.00 93.94 399 THR A N 1
ATOM 3090 C CA . THR A 1 399 ? -14.137 -25.597 23.215 1.00 93.94 399 THR A CA 1
ATOM 3091 C C . THR A 1 399 ? -15.650 -25.442 23.240 1.00 93.94 399 THR A C 1
ATOM 3093 O O . THR A 1 399 ? -16.214 -24.363 23.075 1.00 93.94 399 THR A O 1
ATOM 3096 N N . CYS A 1 400 ? -16.348 -26.560 23.408 1.00 93.12 400 CYS A N 1
ATOM 3097 C CA . CYS A 1 400 ? -17.794 -26.518 23.564 1.00 93.12 400 CYS A CA 1
ATOM 3098 C C . CYS A 1 400 ? -18.130 -25.972 24.953 1.00 93.12 400 CYS A C 1
ATOM 3100 O O . CYS A 1 400 ? -17.580 -26.457 25.943 1.00 93.12 400 CYS A O 1
ATOM 3102 N N . LEU A 1 401 ? -19.062 -25.026 25.035 1.00 94.38 401 LEU A N 1
ATOM 3103 C CA . LEU A 1 401 ? -19.633 -24.623 26.317 1.00 94.38 401 LEU A CA 1
ATOM 3104 C C . LEU A 1 401 ? -20.818 -25.525 26.641 1.00 94.38 401 LEU A C 1
ATOM 3106 O O . LEU A 1 401 ? -21.600 -25.879 25.757 1.00 94.38 401 LEU A O 1
ATOM 3110 N N . THR A 1 402 ? -20.934 -25.905 27.908 1.00 95.06 402 THR A N 1
ATOM 3111 C CA . THR A 1 402 ? -22.018 -26.746 28.421 1.00 95.06 402 THR A CA 1
ATOM 3112 C C . THR A 1 402 ? -22.748 -26.016 29.536 1.00 95.06 402 THR A C 1
ATOM 3114 O O . THR A 1 402 ? -22.133 -25.223 30.245 1.00 95.06 402 THR A O 1
ATOM 3117 N N . ALA A 1 403 ? -24.061 -26.235 29.641 1.00 94.75 403 ALA A N 1
ATOM 3118 C CA . ALA A 1 403 ? -24.926 -25.546 30.604 1.00 94.75 403 ALA A CA 1
ATOM 3119 C C . ALA A 1 403 ? -24.725 -24.014 30.602 1.00 94.75 403 ALA A C 1
ATOM 3121 O O . ALA A 1 403 ? -24.517 -23.394 31.646 1.00 94.75 403 ALA A O 1
ATOM 3122 N N . LEU A 1 404 ? -24.749 -23.409 29.409 1.00 96.19 404 LEU A N 1
ATOM 3123 C CA . LEU A 1 404 ? -24.727 -21.956 29.257 1.00 96.19 404 LEU A CA 1
ATOM 3124 C C . LEU A 1 404 ? -26.088 -21.400 29.680 1.00 96.19 404 LEU A C 1
ATOM 3126 O O . LEU A 1 404 ? -27.110 -21.774 29.106 1.00 96.19 404 LEU A O 1
ATOM 3130 N N . VAL A 1 405 ? -26.103 -20.458 30.615 1.00 97.19 405 VAL A N 1
ATOM 3131 C CA . VAL A 1 405 ? -27.298 -19.700 30.992 1.00 97.19 405 VAL A CA 1
ATOM 3132 C C . VAL A 1 405 ? -27.074 -18.239 30.638 1.00 97.19 405 VAL A C 1
ATOM 3134 O O . VAL A 1 405 ? -26.091 -17.636 31.063 1.00 97.19 405 VAL A O 1
ATOM 3137 N N . LEU A 1 406 ? -27.986 -17.664 29.859 1.00 97.50 406 LEU A N 1
ATOM 3138 C CA . LEU A 1 406 ? -28.049 -16.223 29.640 1.00 97.50 406 LEU A CA 1
ATOM 3139 C C . LEU A 1 406 ? -29.070 -15.644 30.607 1.00 97.50 406 LEU A C 1
ATOM 3141 O O . LEU A 1 406 ? -30.249 -15.989 30.530 1.00 97.50 406 LEU A O 1
ATOM 3145 N N . ASN A 1 407 ? -28.609 -14.776 31.499 1.00 97.94 407 ASN A N 1
ATOM 3146 C CA . ASN A 1 407 ? -29.446 -14.060 32.450 1.00 97.94 407 ASN A CA 1
ATOM 3147 C C . ASN A 1 407 ? -29.741 -12.668 31.896 1.00 97.94 407 ASN A C 1
ATOM 3149 O O . ASN A 1 407 ? -28.856 -12.021 31.337 1.00 97.94 407 ASN A O 1
ATOM 3153 N N . LEU A 1 408 ? -30.974 -12.219 32.063 1.00 98.00 408 LEU A N 1
ATOM 3154 C CA . LEU A 1 408 ? -31.474 -10.916 31.666 1.00 98.00 408 LEU A CA 1
ATOM 3155 C C . LEU A 1 408 ? -32.123 -10.262 32.881 1.00 98.00 408 LEU A C 1
ATOM 3157 O O . LEU A 1 408 ? -33.133 -10.744 33.386 1.00 98.00 408 LEU A O 1
ATOM 3161 N N . GLU A 1 409 ? -31.556 -9.145 33.300 1.00 98.00 409 GLU A N 1
ATOM 3162 C CA . GLU A 1 409 ? -32.131 -8.245 34.286 1.00 98.00 409 GLU A CA 1
ATOM 3163 C C . GLU A 1 409 ? -32.727 -7.043 33.552 1.00 98.00 409 GLU A C 1
ATOM 3165 O O . GLU A 1 409 ? -32.079 -6.441 32.689 1.00 98.00 409 GLU A O 1
ATOM 3170 N N . LEU A 1 410 ? -33.978 -6.718 33.861 1.00 96.81 410 LEU A N 1
ATOM 3171 C CA . LEU A 1 410 ? -34.683 -5.565 33.319 1.00 96.81 410 LEU A CA 1
ATOM 3172 C C . LEU A 1 410 ? -34.973 -4.565 34.434 1.00 96.81 410 LEU A C 1
ATOM 3174 O O . LEU A 1 410 ? -35.516 -4.923 35.471 1.00 96.81 410 LEU A O 1
ATOM 3178 N N . ASP A 1 411 ? -34.678 -3.300 34.177 1.00 95.94 411 ASP A N 1
ATOM 3179 C CA . ASP A 1 411 ? -35.050 -2.181 35.034 1.00 95.94 411 ASP A CA 1
ATOM 3180 C C . ASP A 1 411 ? -35.856 -1.164 34.221 1.00 95.94 411 ASP A C 1
ATOM 3182 O O . ASP A 1 411 ? -35.613 -0.973 33.027 1.00 95.94 411 ASP A O 1
ATOM 3186 N N . ALA A 1 412 ? -36.838 -0.528 34.850 1.00 93.50 412 ALA A N 1
ATOM 3187 C CA . ALA A 1 412 ? -37.690 0.466 34.214 1.00 93.50 412 ALA A CA 1
ATOM 3188 C C . ALA A 1 412 ? -38.019 1.596 35.192 1.00 93.50 412 ALA A C 1
ATOM 3190 O O . ALA A 1 412 ? -38.286 1.354 36.367 1.00 93.50 412 ALA A O 1
ATOM 3191 N N . ASN A 1 413 ? -38.088 2.837 34.700 1.00 90.12 413 ASN A N 1
ATOM 3192 C CA . ASN A 1 413 ? -38.366 4.029 35.516 1.00 90.12 413 ASN A CA 1
ATOM 3193 C C . ASN A 1 413 ? -39.821 4.141 36.047 1.00 90.12 413 ASN A C 1
ATOM 3195 O O . ASN A 1 413 ? -40.248 5.222 36.448 1.00 90.12 413 ASN A O 1
ATOM 3199 N N . GLY A 1 414 ? -40.564 3.031 36.112 1.00 79.44 414 GLY A N 1
ATOM 3200 C CA . GLY A 1 414 ? -41.843 2.907 36.816 1.00 79.44 414 GLY A CA 1
ATOM 3201 C C . GLY A 1 414 ? -42.677 1.719 36.332 1.00 79.44 414 GLY A C 1
ATOM 3202 O O . GLY A 1 414 ? -42.990 1.637 3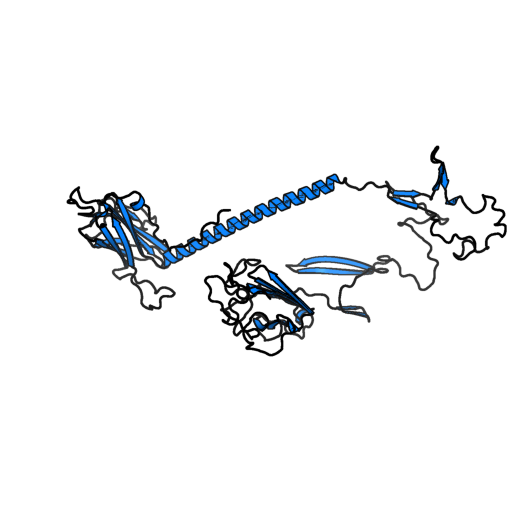5.163 1.00 79.44 414 GLY A O 1
ATOM 3203 N N . GLY A 1 415 ? -43.110 0.807 37.202 1.00 86.31 415 GLY A N 1
ATOM 3204 C CA . GLY A 1 415 ? -43.950 -0.343 36.812 1.00 86.31 415 GLY A CA 1
ATOM 3205 C C . GLY A 1 415 ? -43.176 -1.646 36.598 1.00 86.31 415 GLY A C 1
ATOM 3206 O O . GLY A 1 415 ? -41.981 -1.727 36.871 1.00 86.31 415 GLY A O 1
ATOM 3207 N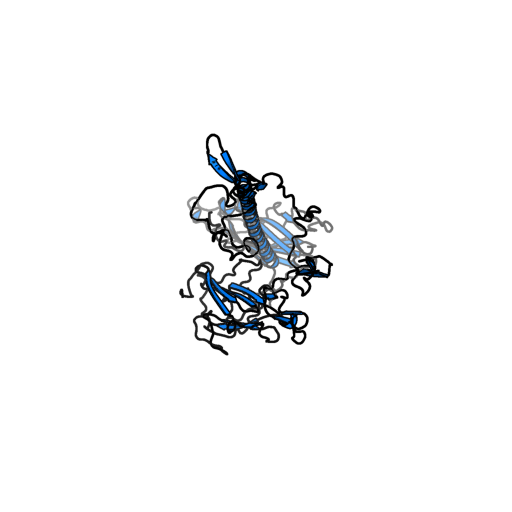 N . THR A 1 416 ? -43.891 -2.686 36.174 1.00 94.06 416 THR A N 1
ATOM 3208 C CA . THR A 1 416 ? -43.362 -4.041 35.969 1.00 94.06 416 THR A CA 1
ATOM 3209 C C . THR A 1 416 ? -43.566 -4.489 34.530 1.00 94.06 416 THR A C 1
ATOM 3211 O O . THR A 1 416 ? -44.563 -4.136 33.902 1.00 94.06 416 THR A O 1
ATOM 3214 N N . GLY A 1 417 ? -42.614 -5.257 34.000 1.00 93.88 417 GLY A N 1
ATOM 3215 C CA . GLY A 1 417 ? -42.711 -5.877 32.682 1.00 93.88 417 GLY A CA 1
ATOM 3216 C C . GLY A 1 417 ? -43.073 -7.359 32.768 1.00 93.88 417 GLY A C 1
ATOM 3217 O O . GLY A 1 417 ? -42.425 -8.112 33.495 1.00 93.88 417 GLY A O 1
ATOM 3218 N N . GLU A 1 418 ? -44.052 -7.796 31.981 1.00 96.44 418 GLU A N 1
ATOM 3219 C CA . GLU A 1 418 ? -44.424 -9.206 31.818 1.00 96.44 418 GLU A CA 1
ATOM 3220 C C . GLU A 1 418 ? -44.012 -9.714 30.428 1.00 96.44 418 GLU A C 1
ATOM 3222 O O . GLU A 1 418 ? -44.220 -9.040 29.414 1.00 96.44 418 GLU A O 1
ATOM 3227 N N . GLU A 1 419 ? -43.416 -10.908 30.366 1.00 97.31 419 GLU A N 1
ATOM 3228 C CA . GLU A 1 419 ? -43.147 -11.600 29.102 1.00 97.31 419 GLU A CA 1
ATOM 3229 C C . GLU A 1 419 ? -44.471 -11.965 28.409 1.00 97.31 419 GLU A C 1
ATOM 3231 O O . GLU A 1 419 ? -45.310 -12.678 28.957 1.00 97.31 419 GLU A O 1
ATOM 3236 N N . LEU A 1 420 ? -44.653 -11.537 27.159 1.00 96.69 420 LEU A N 1
ATOM 3237 C CA . LEU A 1 420 ? -45.814 -11.927 26.366 1.00 96.69 420 LEU A CA 1
ATOM 3238 C C . LEU A 1 420 ? -45.666 -13.365 25.861 1.00 96.69 420 LEU A C 1
ATOM 3240 O O . LEU A 1 420 ? -44.884 -13.657 24.948 1.00 96.69 420 LEU A O 1
ATOM 3244 N N . ALA A 1 421 ? -46.495 -14.252 26.412 1.00 95.06 421 ALA A N 1
ATOM 3245 C CA . ALA A 1 421 ? -46.529 -15.662 26.050 1.00 95.06 421 ALA A CA 1
ATOM 3246 C C . ALA A 1 421 ? -46.618 -15.873 24.526 1.00 95.06 421 ALA A C 1
ATOM 3248 O O . ALA A 1 421 ? -47.454 -15.298 23.823 1.00 95.06 421 ALA A O 1
ATOM 3249 N N . GLY A 1 422 ? -45.741 -16.733 24.005 1.00 93.06 422 GLY A N 1
ATOM 3250 C CA . GLY A 1 422 ? -45.711 -17.119 22.595 1.00 93.06 422 GLY A CA 1
ATOM 3251 C C . GLY A 1 422 ? -44.940 -16.182 21.661 1.00 93.06 422 GLY A C 1
ATOM 3252 O O . GLY A 1 422 ? -44.816 -16.523 20.481 1.00 93.06 422 GLY A O 1
ATOM 3253 N N . TYR A 1 423 ? -44.402 -15.058 22.147 1.00 95.31 423 TYR A N 1
ATOM 3254 C CA . TYR A 1 423 ? -43.528 -14.168 21.367 1.00 95.31 423 TYR A CA 1
ATOM 3255 C C . TYR A 1 423 ? -42.039 -14.458 21.550 1.00 95.31 423 TYR A C 1
ATOM 3257 O O . TYR A 1 423 ? -41.227 -13.972 20.760 1.00 95.31 423 TYR A O 1
ATOM 3265 N N . THR A 1 424 ? -41.684 -15.277 22.537 1.00 96.25 424 THR A N 1
ATOM 3266 C CA . THR A 1 424 ? -40.295 -15.638 22.787 1.00 96.25 424 THR A CA 1
ATOM 3267 C C . THR A 1 424 ? -39.804 -16.675 21.787 1.00 96.25 424 THR A C 1
ATOM 3269 O O . THR A 1 424 ? -40.371 -17.758 21.633 1.00 96.25 424 THR A O 1
ATOM 3272 N N . GLN A 1 425 ? -38.747 -16.312 21.069 1.00 95.75 425 GLN A N 1
ATOM 3273 C CA . GLN A 1 425 ? -38.066 -17.128 20.077 1.00 95.75 425 GLN A CA 1
ATOM 3274 C C . GLN A 1 425 ? -36.647 -17.403 20.544 1.00 95.75 425 GLN A C 1
ATOM 3276 O O . GLN A 1 425 ? -35.904 -16.473 20.843 1.00 95.75 425 GLN A O 1
ATOM 3281 N N . VAL A 1 426 ? -36.245 -18.663 20.537 1.00 94.06 426 VAL A N 1
ATOM 3282 C CA . VAL A 1 426 ? -34.899 -19.094 20.900 1.00 94.06 426 VAL A CA 1
ATOM 3283 C C . VAL A 1 426 ? -34.246 -19.731 19.684 1.00 94.06 426 VAL A C 1
ATOM 3285 O O . VAL A 1 426 ? -34.897 -20.427 18.903 1.00 94.06 426 VAL A O 1
ATOM 3288 N N . LYS A 1 427 ? -32.956 -19.465 19.490 1.00 93.31 427 LYS A N 1
ATOM 3289 C CA . LYS A 1 427 ? -32.144 -20.092 18.451 1.00 93.31 427 LYS A CA 1
ATOM 3290 C C . LYS A 1 427 ? -30.815 -20.541 19.032 1.00 93.31 427 LYS A C 1
ATOM 3292 O O . LYS A 1 427 ? -30.143 -19.787 19.730 1.00 93.31 427 LYS A O 1
ATOM 3297 N N . GLY A 1 428 ? -30.408 -21.750 18.678 1.00 86.88 428 GLY A N 1
ATOM 3298 C CA . GLY A 1 428 ? -29.117 -22.322 19.037 1.00 86.88 428 GLY A CA 1
ATOM 3299 C C . GLY A 1 428 ? -29.044 -23.778 18.603 1.00 86.88 428 GLY A C 1
ATOM 3300 O O . GLY A 1 428 ? -30.070 -24.385 18.299 1.00 86.88 428 GLY A O 1
ATOM 3301 N N . ALA A 1 429 ? -27.839 -24.339 18.539 1.00 73.94 429 ALA A N 1
ATOM 3302 C CA . ALA A 1 429 ? -27.705 -25.785 18.403 1.00 73.94 429 ALA A CA 1
ATOM 3303 C C . ALA A 1 429 ? -28.222 -26.452 19.694 1.00 73.94 429 ALA A C 1
ATOM 3305 O O . ALA A 1 429 ? -28.021 -25.905 20.775 1.00 73.94 429 ALA A O 1
ATOM 3306 N N . HIS A 1 430 ? -28.890 -27.604 19.582 1.00 69.75 430 HIS A N 1
ATOM 3307 C CA . HIS A 1 430 ? -29.347 -28.413 20.726 1.00 69.75 430 HIS A CA 1
ATOM 3308 C C . HIS A 1 430 ? -30.319 -27.741 21.713 1.00 69.75 430 HIS A C 1
ATOM 3310 O O . HIS A 1 430 ? -30.505 -28.247 22.818 1.00 69.75 430 HIS A O 1
ATOM 3316 N N . PHE A 1 431 ? -30.984 -26.645 21.339 1.00 73.88 431 PHE A N 1
ATOM 3317 C CA . PHE A 1 431 ? -32.086 -26.142 22.157 1.00 73.88 431 PHE A CA 1
ATOM 3318 C C . PHE A 1 431 ? -33.235 -27.169 22.156 1.00 73.88 431 PHE A C 1
ATOM 3320 O O . PHE A 1 431 ? -33.661 -27.601 21.089 1.00 73.88 431 PHE A O 1
ATOM 3327 N N . GLY A 1 432 ? -33.658 -27.637 23.337 1.00 65.31 432 GLY A N 1
ATOM 3328 C CA . GLY A 1 432 ? -34.792 -28.557 23.521 1.00 65.31 432 GLY A CA 1
ATOM 3329 C C . GLY A 1 432 ? -34.603 -30.013 23.061 1.00 65.31 432 GLY A C 1
ATOM 3330 O O . GLY A 1 432 ? -35.430 -30.860 23.401 1.00 65.31 432 GLY A O 1
ATOM 3331 N N . ASN A 1 433 ? -33.545 -30.342 22.306 1.00 72.31 433 ASN A N 1
ATOM 3332 C CA . ASN A 1 433 ? -33.310 -31.704 21.814 1.00 72.31 433 ASN A CA 1
ATOM 3333 C C . ASN A 1 433 ? -31.806 -32.045 21.684 1.00 72.31 433 ASN A C 1
ATOM 3335 O O . ASN A 1 433 ? -31.170 -31.686 20.678 1.00 72.31 433 ASN A O 1
ATOM 3339 N N . PRO A 1 434 ? -31.218 -32.754 22.666 1.00 65.75 434 PRO A N 1
ATOM 3340 C CA . PRO A 1 434 ? -29.821 -33.170 22.626 1.00 65.75 434 PRO A CA 1
ATOM 3341 C C . PRO A 1 434 ? -29.587 -34.190 21.498 1.00 65.75 434 PRO A C 1
ATOM 3343 O O . PRO A 1 434 ? -29.814 -35.386 21.630 1.00 65.75 434 PRO A O 1
ATOM 3346 N N . GLY A 1 435 ? -29.130 -33.694 20.347 1.00 69.94 435 GLY A N 1
ATOM 3347 C CA . GLY A 1 435 ? -28.739 -34.492 19.180 1.00 69.94 435 GLY A CA 1
ATOM 3348 C C . GLY A 1 435 ? -28.914 -33.756 17.850 1.00 69.94 435 GLY A C 1
ATOM 3349 O O . GLY A 1 435 ? -28.360 -34.176 16.835 1.00 69.94 435 GLY A O 1
ATOM 3350 N N . ASN A 1 436 ? -29.651 -32.641 17.842 1.00 71.88 436 ASN A N 1
ATOM 3351 C CA . ASN A 1 436 ? -29.914 -31.881 16.628 1.00 71.88 436 ASN A CA 1
ATOM 3352 C C . ASN A 1 436 ? -28.900 -30.739 16.439 1.00 71.88 436 ASN A C 1
ATOM 3354 O O . ASN A 1 436 ? -28.969 -29.697 17.090 1.00 71.88 436 ASN A O 1
ATOM 3358 N N . LEU A 1 437 ? -27.968 -30.936 15.502 1.00 70.81 437 LEU A N 1
ATOM 3359 C CA . LEU A 1 437 ? -26.932 -29.955 15.152 1.00 70.81 437 LEU A CA 1
ATOM 3360 C C . LEU A 1 437 ? -27.460 -28.784 14.307 1.00 70.81 437 LEU A C 1
ATOM 3362 O O . LEU A 1 437 ? -26.746 -27.803 14.097 1.00 70.81 437 LEU A O 1
ATOM 3366 N N . LYS A 1 438 ? -28.689 -28.869 13.780 1.00 73.44 438 LYS A N 1
ATOM 3367 C CA . LYS A 1 438 ? -29.274 -27.771 13.005 1.00 73.44 438 LYS A CA 1
ATOM 3368 C C . LYS A 1 438 ? -29.844 -26.722 13.963 1.00 73.44 438 LYS A C 1
ATOM 3370 O O . LYS A 1 438 ? -30.696 -27.075 14.772 1.00 73.44 438 LYS A O 1
ATOM 3375 N N . PRO A 1 439 ? -29.436 -25.443 13.860 1.00 71.00 439 PRO A N 1
ATOM 3376 C CA . PRO A 1 439 ? -30.015 -24.385 14.673 1.00 71.00 439 PRO A CA 1
ATOM 3377 C C . PRO A 1 439 ? -31.478 -24.192 14.267 1.00 71.00 439 PRO A C 1
ATOM 3379 O O . PRO A 1 439 ? -31.766 -23.636 13.204 1.00 71.00 439 PRO A O 1
ATOM 3382 N N . LEU A 1 440 ? -32.395 -24.676 15.099 1.00 79.06 440 LEU A N 1
ATOM 3383 C CA . LEU A 1 440 ? -33.824 -24.449 14.938 1.00 79.06 440 LEU A CA 1
ATOM 3384 C C . LEU A 1 440 ? -34.209 -23.150 15.644 1.00 79.06 440 LEU A C 1
ATOM 3386 O O . LEU A 1 440 ? -33.643 -22.788 16.674 1.00 79.06 440 LEU A O 1
ATOM 3390 N N . LEU A 1 441 ? -35.134 -22.417 15.027 1.00 86.50 441 LEU A N 1
ATOM 3391 C CA . LEU A 1 441 ? -35.826 -21.313 15.674 1.00 86.50 441 LEU A CA 1
ATOM 3392 C C . LEU A 1 441 ? -37.060 -21.910 16.347 1.00 86.50 441 LEU A C 1
ATOM 3394 O O . LEU A 1 441 ? -37.978 -22.349 15.654 1.00 86.50 441 LEU A O 1
ATOM 3398 N N . GLU A 1 442 ? -37.074 -21.937 17.670 1.00 91.75 442 GLU A N 1
ATOM 3399 C CA . GLU A 1 442 ? -38.153 -22.534 18.454 1.00 91.75 442 GLU A CA 1
ATOM 3400 C C . GLU A 1 442 ? -38.835 -21.477 19.315 1.00 91.75 442 GLU A C 1
ATOM 3402 O O . GLU A 1 442 ? -38.235 -20.461 19.671 1.00 91.75 442 GLU A O 1
ATOM 3407 N N . ARG A 1 443 ? -40.114 -21.692 19.629 1.00 92.56 443 ARG A N 1
ATOM 3408 C CA . ARG A 1 443 ? -40.797 -20.875 20.631 1.00 92.56 443 ARG A CA 1
ATOM 3409 C C . ARG A 1 443 ? -40.525 -21.472 22.001 1.00 92.56 443 ARG A C 1
ATOM 3411 O O . ARG A 1 443 ? -40.707 -22.671 22.181 1.00 92.56 443 ARG A O 1
ATOM 3418 N N . ALA A 1 444 ? -40.127 -20.633 22.942 1.00 94.12 444 ALA A N 1
ATOM 3419 C CA . ALA A 1 444 ? -39.912 -21.023 24.330 1.00 94.12 444 ALA A CA 1
ATOM 3420 C C . ALA A 1 444 ? -40.568 -20.001 25.258 1.00 94.12 444 ALA A C 1
ATOM 3422 O O . ALA A 1 444 ? -41.138 -19.020 24.787 1.00 94.12 444 ALA A O 1
ATOM 3423 N N . GLN A 1 445 ? -40.479 -20.239 26.558 1.00 95.50 445 GLN A N 1
ATOM 3424 C CA . GLN A 1 445 ? -40.787 -19.262 27.596 1.00 95.50 445 GLN A CA 1
ATOM 3425 C C . GLN A 1 445 ? -39.507 -19.023 28.393 1.00 95.50 445 GLN A C 1
ATOM 3427 O O . GLN A 1 445 ? -38.732 -19.967 28.582 1.00 95.50 445 GLN A O 1
ATOM 3432 N N . LEU A 1 446 ? -39.247 -17.785 28.809 1.00 97.19 446 LEU A N 1
ATOM 3433 C CA . LEU A 1 446 ? -38.101 -17.513 29.667 1.00 97.19 446 LEU A CA 1
ATOM 3434 C C . LEU A 1 446 ? -38.334 -18.114 31.056 1.00 97.19 446 LEU A C 1
ATOM 3436 O O . LEU A 1 446 ? -39.453 -18.151 31.568 1.00 97.19 446 LEU A O 1
ATOM 3440 N N . ASN A 1 447 ? -37.260 -18.581 31.683 1.00 97.44 447 ASN A N 1
ATOM 3441 C CA . ASN A 1 447 ? -37.297 -18.955 33.089 1.00 97.44 447 ASN A CA 1
ATOM 3442 C C . ASN A 1 447 ? -37.268 -17.685 33.948 1.00 97.44 447 ASN A C 1
ATOM 3444 O O . ASN A 1 447 ? -36.617 -16.710 33.580 1.00 97.44 447 ASN A O 1
ATOM 3448 N N . GLY A 1 448 ? -37.911 -17.717 35.114 1.00 96.50 448 GLY A N 1
ATOM 3449 C CA . GLY A 1 448 ? -37.919 -16.595 36.056 1.00 96.50 448 GLY A CA 1
ATOM 3450 C C . GLY A 1 448 ? -39.162 -15.713 35.952 1.00 96.50 448 GLY A C 1
ATOM 3451 O O . GLY A 1 448 ? -40.208 -16.134 35.463 1.00 96.50 448 GLY A O 1
ATOM 3452 N N . ALA A 1 449 ? -39.056 -14.510 36.504 1.00 96.94 449 ALA A N 1
ATOM 3453 C CA . ALA A 1 449 ? -40.109 -13.506 36.556 1.00 96.94 449 ALA A CA 1
ATOM 3454 C C . ALA A 1 449 ? -39.470 -12.132 36.773 1.00 96.94 449 ALA A C 1
ATOM 3456 O O . ALA A 1 449 ? -38.331 -12.039 37.231 1.00 96.94 449 ALA A O 1
ATOM 3457 N N . TRP A 1 450 ? -40.214 -11.065 36.489 1.00 96.25 450 TRP A N 1
ATOM 3458 C CA . TRP A 1 450 ? -39.737 -9.695 36.667 1.00 96.25 450 TRP A CA 1
ATOM 3459 C C . TRP A 1 450 ? -39.005 -9.480 38.009 1.00 96.25 450 TRP A C 1
ATOM 3461 O O . TRP A 1 450 ? -39.541 -9.867 39.053 1.00 96.25 450 TRP A O 1
ATOM 3471 N N . PRO A 1 451 ? -37.820 -8.835 38.019 1.00 97.00 451 PRO A N 1
ATOM 3472 C CA . PRO A 1 451 ? -37.075 -8.270 36.881 1.00 97.00 451 PRO A CA 1
ATOM 3473 C C . PRO A 1 451 ? -36.078 -9.237 36.211 1.00 97.00 451 PRO A C 1
ATOM 3475 O O . PRO A 1 451 ? -35.360 -8.833 35.300 1.00 97.00 451 PRO A O 1
ATOM 3478 N N . ASN A 1 452 ? -36.011 -10.496 36.653 1.00 97.94 452 ASN A N 1
ATOM 3479 C CA . ASN A 1 452 ? -34.944 -11.434 36.310 1.00 97.94 452 ASN A CA 1
ATOM 3480 C C . ASN A 1 452 ? -35.458 -12.612 35.484 1.00 97.94 452 ASN A C 1
ATOM 3482 O O . ASN A 1 452 ? -36.226 -13.451 35.960 1.00 97.94 452 ASN A O 1
ATOM 3486 N N . TYR A 1 453 ? -34.949 -12.717 34.265 1.00 98.19 453 TYR A N 1
ATOM 3487 C CA . TYR A 1 453 ? -35.275 -13.777 33.329 1.00 98.19 453 TYR A CA 1
ATOM 3488 C C . TYR A 1 453 ? -34.018 -14.538 32.921 1.00 98.19 453 TYR A C 1
ATOM 3490 O O . TYR A 1 453 ? -32.919 -13.986 32.910 1.00 98.19 453 TYR A O 1
ATOM 3498 N N . SER A 1 454 ? -34.155 -15.806 32.553 1.00 97.75 454 SER A N 1
ATOM 3499 C CA . SER A 1 454 ? -33.031 -16.583 32.041 1.00 97.75 454 SER A CA 1
ATOM 3500 C C . SER A 1 454 ? -33.429 -17.581 30.962 1.00 97.75 454 SER A C 1
ATOM 3502 O O . SER A 1 454 ? -34.582 -17.999 30.841 1.00 97.75 454 SER A O 1
ATOM 3504 N N . MET A 1 455 ? -32.448 -17.956 30.147 1.00 97.25 455 MET A N 1
ATOM 3505 C CA . MET A 1 455 ? -32.573 -19.003 29.139 1.00 97.25 455 MET A CA 1
ATOM 3506 C C . MET A 1 455 ? -31.327 -19.881 29.155 1.00 97.25 455 MET A C 1
ATOM 3508 O O . MET A 1 455 ? -30.209 -19.372 29.241 1.00 97.25 455 MET A O 1
ATOM 3512 N N . THR A 1 456 ? -31.523 -21.194 29.056 1.00 95.44 456 THR A N 1
ATOM 3513 C CA . THR A 1 456 ? -30.450 -22.183 29.198 1.00 95.44 456 THR A CA 1
ATOM 3514 C C . THR A 1 456 ? -30.236 -22.954 27.903 1.00 95.44 456 THR A C 1
ATOM 3516 O O . THR A 1 456 ? -31.186 -23.359 27.234 1.00 95.44 456 THR A O 1
ATOM 3519 N N . TRP A 1 457 ? -28.970 -23.204 27.583 1.00 94.88 457 TRP A N 1
ATOM 3520 C CA . TRP A 1 457 ? -28.527 -24.103 26.528 1.00 94.88 457 TRP A CA 1
ATOM 3521 C C . TRP A 1 457 ? -27.624 -25.172 27.122 1.00 94.88 457 TRP A C 1
ATOM 3523 O O . TRP A 1 457 ? -26.605 -24.874 27.744 1.00 94.88 457 TRP A O 1
ATOM 3533 N N . GLU A 1 458 ? -27.964 -26.433 26.878 1.00 92.62 458 GLU A N 1
ATOM 3534 C CA . GLU A 1 458 ? -27.147 -27.560 27.330 1.00 92.62 458 GLU A CA 1
ATOM 3535 C C . GLU A 1 458 ? -25.772 -27.570 26.660 1.00 92.62 458 GLU A C 1
ATOM 3537 O O . GLU A 1 458 ? -24.789 -27.973 27.279 1.00 92.62 458 GLU A O 1
ATOM 3542 N N . TYR A 1 459 ? -25.700 -27.115 25.406 1.00 90.81 459 TYR A N 1
ATOM 3543 C CA . TYR A 1 459 ? -24.514 -27.236 24.571 1.00 90.81 459 TYR A CA 1
ATOM 3544 C C . TYR A 1 459 ? -24.417 -26.106 23.538 1.00 90.81 459 TYR A C 1
ATOM 3546 O O . TYR A 1 459 ? -25.349 -25.875 22.767 1.00 90.81 459 TYR A O 1
ATOM 3554 N N . VAL A 1 460 ? -23.262 -25.438 23.478 1.00 93.38 460 VAL A N 1
ATOM 3555 C CA . VAL A 1 460 ? -22.936 -24.431 22.459 1.00 93.38 460 VAL A CA 1
ATOM 3556 C C . VAL A 1 460 ? -21.589 -24.776 21.809 1.00 93.38 460 VAL A C 1
ATOM 3558 O O . VAL A 1 460 ? -20.553 -24.679 22.474 1.00 93.38 460 VAL A O 1
ATOM 3561 N N . PRO A 1 461 ? -21.570 -25.173 20.519 1.00 92.56 461 PRO A N 1
ATOM 3562 C CA . PRO A 1 461 ? -20.332 -25.498 19.815 1.00 92.56 461 PRO A CA 1
ATOM 3563 C C . PRO A 1 461 ? -19.335 -24.325 19.781 1.00 92.56 461 PRO A C 1
ATOM 3565 O O . PRO A 1 461 ? -19.757 -23.168 19.891 1.00 92.56 461 PRO A O 1
ATOM 3568 N N . PRO A 1 462 ? -18.034 -24.596 19.565 1.00 92.56 462 PRO A N 1
ATOM 3569 C CA . PRO A 1 462 ? -17.046 -23.574 19.241 1.00 92.56 462 PRO A CA 1
ATOM 3570 C C . PRO A 1 462 ? -17.528 -22.709 18.081 1.00 92.56 462 PRO A C 1
ATOM 3572 O O . PRO A 1 462 ? -18.082 -23.228 17.106 1.00 92.56 462 PRO A O 1
ATOM 3575 N N . HIS A 1 463 ? -17.319 -21.398 18.176 1.00 90.62 463 HIS A N 1
ATOM 3576 C CA . HIS A 1 463 ? -17.647 -20.428 17.121 1.00 90.62 463 HIS A CA 1
ATOM 3577 C C . HIS A 1 463 ? -19.140 -20.361 16.741 1.00 90.62 463 HIS A C 1
ATOM 3579 O O . HIS A 1 463 ? -19.505 -19.735 15.743 1.00 90.62 463 HIS A O 1
ATOM 3585 N N . ALA A 1 464 ? -20.026 -20.978 17.530 1.00 91.44 464 ALA A N 1
ATOM 3586 C CA . ALA A 1 464 ? -21.471 -20.901 17.352 1.00 91.44 464 ALA A CA 1
ATOM 3587 C C . ALA A 1 464 ? -22.073 -19.728 18.139 1.00 91.44 464 ALA A C 1
ATOM 3589 O O . ALA A 1 464 ? -21.521 -19.260 19.134 1.00 91.44 464 ALA A O 1
ATOM 3590 N N . SER A 1 465 ? -23.250 -19.268 17.709 1.00 92.94 465 SER A N 1
ATOM 3591 C CA . SER A 1 465 ? -24.025 -18.272 18.452 1.00 92.94 465 SER A CA 1
ATOM 3592 C C . SER A 1 465 ? -25.387 -18.818 18.842 1.00 92.94 465 SER A C 1
ATOM 3594 O O . SER A 1 465 ? -26.005 -19.580 18.090 1.00 92.94 465 SER A O 1
ATOM 3596 N N . VAL A 1 466 ? -25.848 -18.396 20.010 1.00 95.12 466 VAL A N 1
ATOM 3597 C CA . VAL A 1 466 ? -27.189 -18.651 20.522 1.00 95.12 466 VAL A CA 1
ATOM 3598 C C . VAL A 1 466 ? -27.841 -17.326 20.880 1.00 95.12 466 VAL A C 1
ATOM 3600 O O . VAL A 1 466 ? -27.157 -16.357 21.208 1.00 95.12 466 VAL A O 1
ATOM 3603 N N . TYR A 1 467 ? -29.159 -17.246 20.777 1.00 96.19 467 TYR A N 1
ATOM 3604 C CA . TYR A 1 467 ? -29.888 -16.063 21.210 1.00 96.19 467 TYR A CA 1
ATOM 3605 C C . TYR A 1 467 ? -31.310 -16.405 21.623 1.00 96.19 467 TYR A C 1
ATOM 3607 O O . TYR A 1 467 ? -31.886 -17.386 21.145 1.00 96.19 467 TYR A O 1
ATOM 3615 N N . PHE A 1 468 ? -31.902 -15.539 22.438 1.00 96.69 468 PHE A N 1
ATOM 3616 C CA . PHE A 1 468 ? -33.346 -15.476 22.605 1.00 96.69 468 PHE A CA 1
ATOM 3617 C C . PHE A 1 468 ? -33.850 -14.063 22.309 1.00 96.69 468 PHE A C 1
ATOM 3619 O O . PHE A 1 468 ? -33.223 -13.072 22.677 1.00 96.69 468 PHE A O 1
ATOM 3626 N N . ARG A 1 469 ? -34.991 -13.974 21.632 1.00 97.25 469 ARG A N 1
ATOM 3627 C CA . ARG A 1 469 ? -35.771 -12.752 21.453 1.00 97.25 469 ARG A CA 1
ATOM 3628 C C . ARG A 1 469 ? -37.061 -12.925 22.228 1.00 97.25 469 ARG A C 1
ATOM 3630 O O . ARG A 1 469 ? -37.823 -13.809 21.868 1.00 97.25 469 ARG A O 1
ATOM 3637 N N . ALA A 1 470 ? -37.317 -12.091 23.221 1.00 97.50 470 ALA A N 1
ATOM 3638 C CA . ALA A 1 470 ? -38.565 -12.084 23.975 1.00 97.50 470 ALA A CA 1
ATOM 3639 C C . ALA A 1 470 ? -39.275 -10.743 23.806 1.00 97.50 470 ALA A C 1
ATOM 3641 O O . ALA A 1 470 ? -38.625 -9.718 23.595 1.00 97.50 470 ALA A O 1
ATOM 3642 N N . ARG A 1 471 ? -40.605 -10.751 23.886 1.00 97.44 471 ARG A N 1
ATOM 3643 C CA . ARG A 1 471 ? -41.405 -9.525 23.899 1.00 97.44 471 ARG A CA 1
ATOM 3644 C C . ARG A 1 471 ? -41.933 -9.300 25.299 1.00 97.44 471 ARG A C 1
ATOM 3646 O O . ARG A 1 471 ? -42.553 -10.201 25.852 1.00 97.44 471 ARG A O 1
ATOM 3653 N N . PHE A 1 472 ? -41.746 -8.101 25.825 1.00 97.00 472 PHE A N 1
ATOM 3654 C CA . PHE A 1 472 ? -42.280 -7.702 27.121 1.00 97.00 472 PHE A CA 1
ATOM 3655 C C . PHE A 1 472 ? -43.349 -6.635 26.941 1.00 97.00 472 PHE A C 1
ATOM 3657 O O . PHE A 1 472 ? -43.239 -5.797 26.045 1.00 97.00 472 PHE A O 1
ATOM 3664 N N . SER A 1 473 ? -44.372 -6.682 27.784 1.00 95.19 473 SER A N 1
ATOM 3665 C CA . SER A 1 473 ? -45.388 -5.646 27.951 1.00 95.19 473 SER A CA 1
ATOM 3666 C C . SER A 1 473 ? -45.188 -4.992 29.309 1.00 95.19 473 SER A C 1
ATOM 3668 O O . SER A 1 473 ? -45.034 -5.705 30.296 1.00 95.19 473 SER A O 1
ATOM 3670 N N . PHE A 1 474 ? -45.189 -3.664 29.369 1.00 92.38 474 PHE A N 1
ATOM 3671 C CA . PHE A 1 474 ? -44.952 -2.928 30.611 1.00 92.38 474 PHE A CA 1
ATOM 3672 C C . PHE A 1 474 ? -46.224 -2.284 31.138 1.00 92.38 474 PHE A C 1
ATOM 3674 O O . PHE A 1 474 ? -46.895 -1.522 30.432 1.00 92.38 474 PHE A O 1
ATOM 3681 N N . ASP A 1 475 ? -46.515 -2.542 32.407 1.00 87.56 475 ASP A N 1
ATOM 3682 C CA . ASP A 1 475 ? -47.603 -1.882 33.106 1.00 87.56 475 ASP A CA 1
ATOM 3683 C C . ASP A 1 475 ? -47.275 -0.396 33.270 1.00 87.56 475 ASP A C 1
ATOM 3685 O O . ASP A 1 475 ? -46.170 -0.019 33.659 1.00 87.56 475 ASP A O 1
ATOM 3689 N N . ASN A 1 476 ? -48.254 0.462 32.982 1.00 78.06 476 ASN A N 1
ATOM 3690 C CA . ASN A 1 476 ? -48.141 1.925 33.055 1.00 78.06 476 ASN A CA 1
ATOM 3691 C C . ASN A 1 476 ? -47.218 2.584 32.011 1.00 78.06 476 ASN A C 1
ATOM 3693 O O . ASN A 1 476 ? -46.996 3.795 32.078 1.00 78.06 476 ASN A O 1
ATOM 3697 N N . CYS A 1 477 ? -46.749 1.848 31.000 1.00 74.25 477 CYS A N 1
ATOM 3698 C CA . CYS A 1 477 ? -46.053 2.437 29.859 1.00 74.25 477 CYS A CA 1
ATOM 3699 C C . CYS A 1 477 ? -47.028 3.305 29.040 1.00 74.25 477 CYS A C 1
ATOM 3701 O O . CYS A 1 477 ? -47.837 2.797 28.263 1.00 74.25 477 CYS A O 1
ATOM 3703 N N . GLY A 1 478 ? -46.964 4.626 29.229 1.00 61.97 478 GLY A N 1
ATOM 3704 C CA . GLY A 1 478 ? -47.819 5.595 28.532 1.00 61.97 478 GLY A CA 1
ATOM 3705 C C . GLY A 1 478 ? -49.011 6.125 29.329 1.00 61.97 478 GLY A C 1
ATOM 3706 O O . GLY A 1 478 ? -49.911 6.696 28.726 1.00 61.97 478 GLY A O 1
ATOM 3707 N N . GLY A 1 479 ? -49.018 5.962 30.657 1.00 54.56 479 GLY A N 1
ATOM 3708 C CA . GLY A 1 479 ? -49.965 6.622 31.555 1.00 54.56 479 GLY A CA 1
ATOM 3709 C C . GLY A 1 479 ? -51.431 6.310 31.243 1.00 54.56 479 GLY A C 1
ATOM 3710 O O . GLY A 1 479 ? -52.149 7.074 30.608 1.00 54.56 479 GLY A O 1
ATOM 3711 N N . THR A 1 480 ? -51.951 5.237 31.825 1.00 50.38 480 THR A N 1
ATOM 3712 C CA . THR A 1 480 ? -53.400 4.973 31.889 1.00 50.38 480 THR A CA 1
ATOM 3713 C C . THR A 1 480 ? -54.186 6.034 32.692 1.00 50.38 480 THR A C 1
ATOM 3715 O O . THR A 1 480 ? -55.395 5.898 32.864 1.00 50.38 480 THR A O 1
ATOM 3718 N N . GLN A 1 481 ? -53.533 7.115 33.142 1.00 52.00 481 GLN A N 1
ATOM 3719 C CA . GLN A 1 481 ? -54.126 8.286 33.796 1.00 52.00 481 GLN A CA 1
ATOM 3720 C C . GLN A 1 481 ? -53.520 9.629 33.348 1.00 52.00 481 GLN A C 1
ATOM 3722 O O . GLN A 1 481 ? -53.529 10.587 34.121 1.00 52.00 481 GLN A O 1
ATOM 3727 N N . VAL A 1 482 ? -52.980 9.753 32.131 1.00 53.47 482 VAL A N 1
ATOM 3728 C CA . VAL A 1 482 ? -52.621 11.104 31.671 1.00 53.47 482 VAL A CA 1
ATOM 3729 C C . VAL A 1 482 ? -53.907 11.861 31.354 1.00 53.47 482 VAL A C 1
ATOM 3731 O O . VAL A 1 482 ? -54.677 11.454 30.484 1.00 53.47 482 VAL A O 1
ATOM 3734 N N . ASP A 1 483 ? -54.146 12.943 32.091 1.00 63.19 483 ASP A N 1
ATOM 3735 C CA . ASP A 1 483 ? -55.148 13.950 31.756 1.00 63.19 483 ASP A CA 1
ATOM 3736 C C . ASP A 1 483 ? -55.015 14.291 30.256 1.00 63.19 483 ASP A C 1
ATOM 3738 O O . ASP A 1 483 ? -53.918 14.661 29.827 1.00 63.19 483 ASP A O 1
ATOM 3742 N N . PRO A 1 484 ? -56.078 14.155 29.435 1.00 67.44 484 PRO A N 1
ATOM 3743 C CA . PRO A 1 484 ? -56.028 14.438 27.997 1.00 67.44 484 PRO A CA 1
ATOM 3744 C C . PRO A 1 484 ? -55.584 15.873 27.657 1.00 67.44 484 PRO A C 1
ATOM 3746 O O . PRO A 1 484 ? -55.393 16.188 26.483 1.00 67.44 484 PRO A O 1
ATOM 3749 N N . LEU A 1 485 ? -55.431 16.743 28.659 1.00 75.44 485 LEU A N 1
ATOM 3750 C CA . LEU A 1 485 ? -54.904 18.096 28.535 1.00 75.44 485 LEU A CA 1
ATOM 3751 C C . LEU A 1 485 ? -53.369 18.200 28.598 1.00 75.44 485 LEU A C 1
ATOM 3753 O O . LEU A 1 485 ? -52.850 19.259 28.245 1.00 75.44 485 LEU A O 1
ATOM 3757 N N . VAL A 1 486 ? -52.630 17.162 29.012 1.00 72.75 486 VAL A N 1
ATOM 3758 C CA . VAL A 1 486 ? -51.155 17.206 29.041 1.00 72.75 486 VAL A CA 1
ATOM 3759 C C . VAL A 1 486 ? -50.604 16.921 27.637 1.00 72.75 486 VAL A C 1
ATOM 3761 O O . VAL A 1 486 ? -50.874 15.852 27.079 1.00 72.75 486 VAL A O 1
ATOM 3764 N N . PRO A 1 487 ? -49.822 17.837 27.036 1.00 73.88 487 PRO A N 1
ATOM 3765 C CA . PRO A 1 487 ? -49.198 17.606 25.739 1.00 73.88 487 PRO A CA 1
ATOM 3766 C C . PRO A 1 487 ? -48.297 16.367 25.771 1.00 73.88 487 PRO A C 1
ATOM 3768 O O . PRO A 1 487 ? -47.487 16.197 26.680 1.00 73.88 487 PRO A O 1
ATOM 3771 N N . THR A 1 488 ? -48.345 15.534 24.729 1.00 65.94 488 THR A N 1
ATOM 3772 C CA . THR A 1 488 ? -47.493 14.333 24.600 1.00 65.94 488 THR A CA 1
ATOM 3773 C C . THR A 1 488 ? -45.989 14.631 24.641 1.00 65.94 488 THR A C 1
ATOM 3775 O O . THR A 1 488 ? -45.193 13.724 24.856 1.00 65.94 488 THR A O 1
ATOM 3778 N N . SER A 1 489 ? -45.582 15.887 24.433 1.00 70.75 489 SER A N 1
ATOM 3779 C CA . SER A 1 489 ? -44.197 16.349 24.567 1.00 70.75 489 SER A CA 1
ATOM 3780 C C . SER A 1 489 ? -43.716 16.497 26.014 1.00 70.75 489 SER A C 1
ATOM 3782 O O . SER A 1 489 ? -42.512 16.594 26.224 1.00 70.75 489 SER A O 1
ATOM 3784 N N . GLU A 1 490 ? -44.628 16.547 26.988 1.00 73.62 490 GLU A N 1
ATOM 3785 C CA . GLU A 1 490 ? -44.316 16.709 28.418 1.00 73.62 490 GLU A CA 1
ATOM 3786 C C . GLU A 1 490 ? -44.308 15.378 29.182 1.00 73.62 490 GLU A C 1
ATOM 3788 O O . GLU A 1 490 ? -43.948 15.341 30.357 1.00 73.62 490 GLU A O 1
ATOM 3793 N N . LEU A 1 491 ? -44.670 14.274 28.524 1.00 73.38 491 LEU A N 1
ATOM 3794 C CA . LEU A 1 491 ? -44.575 12.946 29.116 1.00 73.38 491 LEU A CA 1
ATOM 3795 C C . LEU A 1 491 ? -43.119 12.490 29.149 1.00 73.38 491 LEU A C 1
ATOM 3797 O O . LEU A 1 491 ? -42.463 12.390 28.107 1.00 73.38 491 LEU A O 1
ATOM 3801 N N . GLU A 1 492 ? -42.620 12.189 30.349 1.00 79.38 492 GLU A N 1
ATOM 3802 C CA . GLU A 1 492 ? -41.301 11.586 30.485 1.00 79.38 492 GLU A CA 1
ATOM 3803 C C . GLU A 1 492 ? -41.273 10.231 29.762 1.00 79.38 492 GLU A C 1
ATOM 3805 O O . GLU A 1 492 ? -42.196 9.421 29.913 1.00 79.38 492 GLU A O 1
ATOM 3810 N N . PRO A 1 493 ? -40.239 9.969 28.943 1.00 84.38 493 PRO A N 1
ATOM 3811 C CA . PRO A 1 493 ? -40.117 8.700 28.252 1.00 84.38 493 PRO A CA 1
ATOM 3812 C C . PRO A 1 493 ? -39.998 7.557 29.259 1.00 84.38 493 PRO A C 1
ATOM 3814 O O . PRO A 1 493 ? -39.300 7.658 30.270 1.00 84.38 493 PRO A O 1
ATOM 3817 N N . TYR A 1 494 ? -40.639 6.440 28.938 1.00 87.06 494 TYR A N 1
ATOM 3818 C CA . TYR A 1 494 ? -40.524 5.224 29.723 1.00 87.06 494 TYR A CA 1
ATOM 3819 C C . TYR A 1 494 ? -39.188 4.556 29.388 1.00 87.06 494 TYR A C 1
ATOM 3821 O O . TYR A 1 494 ? -39.020 3.992 28.304 1.00 87.06 494 TYR A O 1
ATOM 3829 N N . VAL A 1 495 ? -38.196 4.705 30.262 1.00 91.38 495 VAL A N 1
ATOM 3830 C CA . VAL A 1 495 ? -36.824 4.244 30.037 1.00 91.38 495 VAL A CA 1
ATOM 3831 C C . VAL A 1 495 ? -36.678 2.842 30.599 1.00 91.38 495 VAL A C 1
ATOM 3833 O O . VAL A 1 495 ? -36.852 2.627 31.794 1.00 91.38 495 VAL A O 1
ATOM 3836 N N . ILE A 1 496 ? -36.321 1.909 29.724 1.00 93.31 496 ILE A N 1
ATOM 3837 C CA . ILE A 1 496 ? -36.017 0.523 30.059 1.00 93.31 496 ILE A CA 1
ATOM 3838 C C . ILE A 1 496 ? -34.519 0.316 29.899 1.00 93.31 496 ILE A C 1
ATOM 3840 O O . ILE A 1 496 ? -33.954 0.606 28.839 1.00 93.31 496 ILE A O 1
ATOM 3844 N N . THR A 1 497 ? -33.899 -0.229 30.935 1.00 95.56 497 THR A N 1
ATOM 3845 C CA . THR A 1 497 ? -32.521 -0.709 30.929 1.00 95.56 497 THR A CA 1
ATOM 3846 C C . THR A 1 497 ? -32.545 -2.228 30.970 1.00 95.56 497 THR A C 1
ATOM 3848 O O . THR A 1 497 ? -33.265 -2.826 31.761 1.00 95.56 497 THR A O 1
ATOM 3851 N N . ALA A 1 498 ? -31.762 -2.864 30.112 1.00 96.38 498 ALA A N 1
ATOM 3852 C CA . ALA A 1 498 ? -31.569 -4.303 30.118 1.00 96.38 498 ALA A CA 1
ATOM 3853 C C . ALA A 1 498 ? -30.098 -4.613 30.329 1.00 96.38 498 ALA A C 1
ATOM 3855 O O . ALA A 1 498 ? -29.252 -4.061 29.623 1.00 96.38 498 ALA A O 1
ATOM 3856 N N . ILE A 1 499 ? -29.806 -5.509 31.263 1.00 96.62 499 ILE A N 1
ATOM 3857 C CA . ILE A 1 499 ? -28.467 -6.015 31.544 1.00 96.62 499 ILE A CA 1
ATOM 3858 C C . ILE A 1 499 ? -28.491 -7.518 31.296 1.00 96.62 499 ILE A C 1
ATOM 3860 O O . ILE A 1 499 ? -29.249 -8.256 31.916 1.00 96.62 499 ILE A O 1
ATOM 3864 N N . ALA A 1 500 ? -27.664 -7.978 30.365 1.00 96.88 500 ALA A N 1
ATOM 3865 C CA . ALA A 1 500 ? -27.477 -9.390 30.088 1.00 96.88 500 ALA A CA 1
ATOM 3866 C C . ALA A 1 500 ? -26.139 -9.865 30.653 1.00 96.88 500 ALA A C 1
ATOM 3868 O O . ALA A 1 500 ? -25.113 -9.223 30.430 1.00 96.88 500 ALA A O 1
ATOM 3869 N N . THR A 1 501 ? -26.135 -11.011 31.329 1.00 96.75 501 THR A N 1
ATOM 3870 C CA . THR A 1 501 ? -24.924 -11.707 31.791 1.00 96.75 501 THR A CA 1
ATOM 3871 C C . THR A 1 501 ? -24.973 -13.177 31.383 1.00 96.75 501 THR A C 1
ATOM 3873 O O . THR A 1 501 ? -26.030 -13.683 31.003 1.00 96.75 501 THR A O 1
ATOM 3876 N N . ALA A 1 502 ? -23.838 -13.876 31.431 1.00 96.62 502 ALA A N 1
ATOM 3877 C CA . ALA A 1 502 ? -23.796 -15.313 31.171 1.00 96.62 502 ALA A CA 1
ATOM 3878 C C . ALA A 1 502 ? -23.115 -16.080 32.302 1.00 96.62 502 ALA A C 1
ATOM 3880 O O . ALA A 1 502 ? -22.123 -15.620 32.874 1.00 96.62 502 ALA A O 1
ATOM 3881 N N . THR A 1 503 ? -23.619 -17.280 32.569 1.00 96.38 503 THR A N 1
ATOM 3882 C CA . THR A 1 503 ? -22.952 -18.290 33.392 1.00 96.38 503 THR A CA 1
ATOM 3883 C C . THR A 1 503 ? -22.763 -19.576 32.589 1.00 96.38 503 THR A C 1
ATOM 3885 O O . THR A 1 503 ? -23.537 -19.880 31.683 1.00 96.38 503 THR A O 1
ATOM 3888 N N . VAL A 1 504 ? -21.705 -20.324 32.887 1.00 95.25 504 VAL A N 1
ATOM 3889 C CA . VAL A 1 504 ? -21.399 -21.638 32.308 1.00 95.25 504 VAL A CA 1
ATOM 3890 C C . VAL A 1 504 ? -21.136 -22.576 33.475 1.00 95.25 504 VAL A C 1
ATOM 3892 O O . VAL A 1 504 ? -20.258 -22.295 34.288 1.00 95.25 504 VAL A O 1
ATOM 3895 N N . ASN A 1 505 ? -21.895 -23.670 33.579 1.00 94.19 505 ASN A N 1
ATOM 3896 C CA . ASN A 1 505 ? -21.825 -24.588 34.728 1.00 94.19 505 ASN A CA 1
ATOM 3897 C C . ASN A 1 505 ? -21.946 -23.850 36.079 1.00 94.19 505 ASN A C 1
ATOM 3899 O O . ASN A 1 505 ? -21.126 -24.041 36.975 1.00 94.19 505 ASN A O 1
ATOM 3903 N N . ASP A 1 506 ? -22.927 -22.948 36.180 1.00 93.94 506 ASP A N 1
ATOM 3904 C CA . ASP A 1 506 ? -23.199 -22.097 37.352 1.00 93.94 506 ASP A CA 1
ATOM 3905 C C . ASP A 1 506 ? -22.073 -21.124 37.754 1.00 93.94 506 ASP A C 1
ATOM 3907 O O . ASP A 1 506 ? -22.190 -20.412 38.752 1.00 93.94 506 ASP A O 1
ATOM 3911 N N . GLN A 1 507 ? -21.000 -21.026 36.966 1.00 95.06 507 GLN A N 1
ATOM 3912 C CA . GLN A 1 507 ? -19.934 -20.046 37.160 1.00 95.06 507 GLN A CA 1
ATOM 3913 C C . GLN A 1 507 ? -20.126 -18.859 36.225 1.00 95.06 507 GLN A C 1
ATOM 3915 O O . GLN A 1 507 ? -20.435 -19.032 35.046 1.00 95.06 507 GLN A O 1
ATOM 3920 N N . THR A 1 508 ? -19.926 -17.643 36.733 1.00 94.19 508 THR A N 1
ATOM 3921 C CA . THR A 1 508 ? -19.907 -16.432 35.906 1.00 94.19 508 THR A CA 1
ATOM 3922 C C . THR A 1 508 ? -18.900 -16.588 34.777 1.00 94.19 508 THR A C 1
ATOM 3924 O O . THR A 1 508 ? -17.737 -16.906 35.018 1.00 94.19 508 THR A O 1
ATOM 3927 N N . LEU A 1 509 ? -19.346 -16.366 33.539 1.00 92.81 509 LEU A N 1
ATOM 3928 C CA . LEU A 1 509 ? -18.452 -16.413 32.396 1.00 92.81 509 LEU A CA 1
ATOM 3929 C C . LEU A 1 509 ? -17.533 -15.193 32.442 1.00 92.81 509 LEU A C 1
ATOM 3931 O O . LEU A 1 509 ? -17.975 -14.059 32.246 1.00 92.81 509 LEU A O 1
ATOM 3935 N N . MET A 1 510 ? -16.257 -15.446 32.698 1.00 90.75 510 MET A N 1
ATOM 3936 C CA . MET A 1 510 ? -15.214 -14.433 32.694 1.00 90.75 510 MET A CA 1
ATOM 3937 C C . MET A 1 510 ? -14.597 -14.343 31.300 1.00 90.75 510 MET A C 1
ATOM 3939 O O . MET A 1 510 ? -14.324 -15.361 30.660 1.00 90.75 510 MET A O 1
ATOM 3943 N N . LEU A 1 511 ? -14.416 -13.123 30.804 1.00 85.25 511 LEU A N 1
ATOM 3944 C CA . LEU A 1 511 ? -13.754 -12.857 29.536 1.00 85.25 511 LEU A CA 1
ATOM 3945 C C . LEU A 1 511 ? -12.276 -12.569 29.783 1.00 85.25 511 LEU A C 1
ATOM 3947 O O . LEU A 1 511 ? -11.945 -11.900 30.769 1.00 85.25 511 LEU A O 1
ATOM 3951 N N . PRO A 1 512 ? -11.387 -13.032 28.886 1.00 81.00 512 PRO A N 1
ATOM 3952 C CA . PRO A 1 512 ? -9.995 -12.629 28.946 1.00 81.00 512 PRO A CA 1
ATOM 3953 C C . PRO A 1 512 ? -9.900 -11.095 28.884 1.00 81.00 512 PRO A C 1
ATOM 3955 O O . PRO A 1 512 ? -10.716 -10.459 28.203 1.00 81.00 512 PRO A O 1
ATOM 3958 N N . PRO A 1 513 ? -8.924 -10.494 29.588 1.00 77.00 513 PRO A N 1
ATOM 3959 C CA . PRO A 1 513 ? -8.729 -9.053 29.575 1.00 77.00 513 PRO A CA 1
ATOM 3960 C C . PRO A 1 513 ? -8.562 -8.566 28.135 1.00 77.00 513 PRO A C 1
ATOM 3962 O O . PRO A 1 513 ? -7.969 -9.239 27.286 1.00 77.00 513 PRO A O 1
ATOM 3965 N N . ARG A 1 514 ? -9.126 -7.394 27.840 1.00 72.81 514 ARG A N 1
ATOM 3966 C CA . ARG A 1 514 ? -9.097 -6.843 26.484 1.00 72.81 514 ARG A CA 1
ATOM 3967 C C . ARG A 1 514 ? -7.647 -6.549 26.122 1.00 72.81 514 ARG A C 1
ATOM 3969 O O . ARG A 1 514 ? -6.949 -5.888 26.889 1.00 72.81 514 ARG A O 1
ATOM 3976 N N . GLU A 1 515 ? -7.204 -6.965 24.934 1.00 63.72 515 GLU A N 1
ATOM 3977 C CA . GLU A 1 515 ? -5.954 -6.452 24.369 1.00 63.72 515 GLU A CA 1
ATOM 3978 C C . GLU A 1 515 ? -6.035 -4.914 24.399 1.00 63.72 515 GLU A C 1
ATOM 3980 O O . GLU A 1 515 ? -6.901 -4.322 23.747 1.00 63.72 515 GLU A O 1
ATOM 3985 N N . ASN A 1 516 ? -5.167 -4.283 25.199 1.00 63.28 516 ASN A N 1
ATOM 3986 C CA . ASN A 1 516 ? -5.084 -2.844 25.505 1.00 63.28 516 ASN A CA 1
ATOM 3987 C C . ASN A 1 516 ? -5.914 -2.293 26.687 1.00 63.28 516 ASN A C 1
ATOM 3989 O O . ASN A 1 516 ? -5.922 -1.075 26.877 1.00 63.28 516 ASN A O 1
ATOM 3993 N N . SER A 1 517 ? -6.584 -3.107 27.512 1.00 69.19 517 SER A N 1
ATOM 3994 C CA . SER A 1 517 ? -7.048 -2.618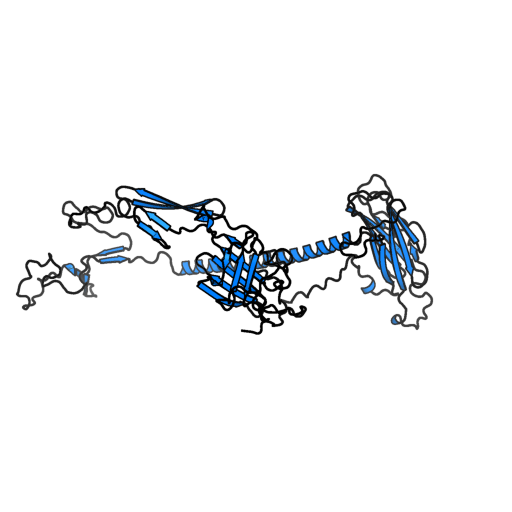 28.819 1.00 69.19 517 SER A CA 1
ATOM 3995 C C . SER A 1 517 ? -5.926 -2.738 29.846 1.00 69.19 517 SER A C 1
ATOM 3997 O O . SER A 1 517 ? -5.449 -3.835 30.106 1.00 69.19 517 SER A O 1
ATOM 3999 N N . ASN A 1 518 ? -5.567 -1.634 30.505 1.00 75.62 518 ASN A N 1
ATOM 4000 C CA . ASN A 1 518 ? -4.644 -1.642 31.654 1.00 75.62 518 ASN A CA 1
ATOM 4001 C C . ASN A 1 518 ? -5.201 -2.410 32.874 1.00 75.62 518 ASN A C 1
ATOM 4003 O O . ASN A 1 518 ? -4.540 -2.503 33.905 1.00 75.62 518 ASN A O 1
ATOM 4007 N N . ASN A 1 519 ? -6.427 -2.923 32.773 1.00 70.00 519 ASN A N 1
ATOM 4008 C CA . ASN A 1 519 ? -7.021 -3.802 33.759 1.00 70.00 519 ASN A CA 1
ATOM 4009 C C . ASN A 1 519 ? -6.576 -5.235 33.453 1.00 70.00 519 ASN A C 1
ATOM 4011 O O . ASN A 1 519 ? -7.066 -5.853 32.514 1.00 70.00 519 ASN A O 1
ATOM 4015 N N . GLU A 1 520 ? -5.664 -5.758 34.269 1.00 76.62 520 GLU A N 1
ATOM 4016 C CA . GLU A 1 520 ? -5.252 -7.171 34.245 1.00 76.62 520 GLU A CA 1
ATOM 4017 C C . GLU A 1 520 ? -6.319 -8.111 34.846 1.00 76.62 520 GLU A C 1
ATOM 4019 O O . GLU A 1 520 ? -6.127 -9.323 34.904 1.00 76.62 520 GLU A O 1
ATOM 4024 N N . GLY A 1 521 ? -7.445 -7.563 35.314 1.00 79.00 521 GLY A N 1
ATOM 4025 C CA . GLY A 1 521 ? -8.555 -8.335 35.860 1.00 79.00 521 GLY A CA 1
ATOM 4026 C C . GLY A 1 521 ? -9.431 -8.929 34.762 1.00 79.00 521 GLY A C 1
ATOM 4027 O O . GLY A 1 521 ? -9.791 -8.246 33.805 1.00 79.00 521 GLY A O 1
ATOM 4028 N N . GLU A 1 522 ? -9.807 -10.191 34.933 1.00 83.25 522 GLU A N 1
ATOM 4029 C CA . GLU A 1 522 ? -10.879 -10.809 34.160 1.00 83.25 522 GLU A CA 1
ATOM 4030 C C . GLU A 1 522 ? -12.175 -9.981 34.298 1.00 83.25 522 GLU A C 1
ATOM 4032 O O . GLU A 1 522 ? -12.576 -9.616 35.407 1.00 83.25 522 GLU A O 1
ATOM 4037 N N . GLU A 1 523 ? -12.839 -9.674 33.180 1.00 85.12 523 GLU A N 1
ATOM 4038 C CA . GLU A 1 523 ? -14.121 -8.955 33.176 1.00 85.12 523 GLU A CA 1
ATOM 4039 C C . GLU A 1 523 ? -15.275 -9.958 33.089 1.00 85.12 523 GLU A C 1
ATOM 4041 O O . GLU A 1 523 ? -15.255 -10.878 32.270 1.00 85.12 523 GLU A O 1
ATOM 4046 N N . GLN A 1 524 ? -16.322 -9.770 33.895 1.00 89.50 524 GLN A N 1
ATOM 4047 C CA . GLN A 1 524 ? -17.555 -10.537 33.732 1.00 89.50 524 GLN A CA 1
ATOM 4048 C C . GLN A 1 524 ? -18.162 -10.249 32.355 1.00 89.50 524 GLN A C 1
ATOM 4050 O O . GLN A 1 524 ? -18.392 -9.089 31.997 1.00 89.50 524 GLN A O 1
ATOM 4055 N N . ALA A 1 525 ? -18.492 -11.307 31.611 1.00 88.25 525 ALA A N 1
ATOM 4056 C CA . ALA A 1 525 ? -19.242 -11.190 30.374 1.00 88.25 525 ALA A CA 1
ATOM 4057 C C . ALA A 1 525 ? -20.604 -10.552 30.684 1.00 88.25 525 ALA A C 1
ATOM 4059 O O . ALA A 1 525 ? -21.489 -11.179 31.276 1.00 88.25 525 ALA A O 1
ATOM 4060 N N . SER A 1 526 ? -20.761 -9.288 30.295 1.00 91.38 526 SER A N 1
ATOM 4061 C CA . SER A 1 526 ? -21.985 -8.519 30.478 1.00 91.38 526 SER A CA 1
ATOM 4062 C C . SER A 1 526 ? -22.210 -7.566 29.307 1.00 91.38 526 SER A C 1
ATOM 4064 O O . SER A 1 526 ? -21.266 -7.120 28.652 1.00 91.38 526 SER A O 1
ATOM 4066 N N . ALA A 1 527 ? -23.472 -7.272 29.018 1.00 90.69 527 ALA A N 1
ATOM 4067 C CA . ALA A 1 527 ? -23.865 -6.247 28.062 1.00 90.69 527 ALA A CA 1
ATOM 4068 C C . ALA A 1 527 ? -25.064 -5.483 28.610 1.00 90.69 527 ALA A C 1
ATOM 4070 O O . ALA A 1 527 ? -25.941 -6.085 29.225 1.00 90.69 527 ALA A O 1
ATOM 4071 N N . SER A 1 528 ? -25.129 -4.178 28.355 1.00 92.38 528 SER A N 1
ATOM 4072 C CA . SER A 1 528 ? -26.284 -3.362 28.713 1.00 92.38 528 SER A CA 1
ATOM 4073 C C . SER A 1 528 ? -26.842 -2.615 27.506 1.00 92.38 528 SER A C 1
ATOM 4075 O O . SER A 1 528 ? -26.115 -2.243 26.584 1.00 92.38 528 SER A O 1
ATOM 4077 N N . ALA A 1 529 ? -28.155 -2.415 27.497 1.00 91.12 529 ALA A N 1
ATOM 4078 C CA . ALA A 1 529 ? -28.848 -1.583 26.526 1.00 91.12 529 ALA A CA 1
ATOM 4079 C C . ALA A 1 529 ? -29.905 -0.747 27.235 1.00 91.12 529 ALA A C 1
ATOM 4081 O O . ALA A 1 529 ? -30.524 -1.196 28.195 1.00 91.12 529 ALA A O 1
ATOM 4082 N N . VAL A 1 530 ? -30.125 0.461 26.723 1.00 92.00 530 VAL A N 1
ATOM 4083 C CA . VAL A 1 530 ? -31.156 1.376 27.211 1.00 92.00 530 VAL A CA 1
ATOM 4084 C C . VAL A 1 530 ? -32.036 1.773 26.034 1.00 92.00 530 VAL A C 1
ATOM 4086 O O . VAL A 1 530 ? -31.536 2.115 24.958 1.00 92.00 530 VAL A O 1
ATOM 4089 N N . ALA A 1 531 ? -33.348 1.726 26.223 1.00 89.25 531 ALA A N 1
ATOM 4090 C CA . ALA A 1 531 ? -34.319 2.206 25.253 1.00 89.25 531 ALA A CA 1
ATOM 4091 C C . ALA A 1 531 ? -35.415 3.007 25.945 1.00 89.25 531 ALA A C 1
ATOM 4093 O O . ALA A 1 531 ? -35.819 2.703 27.061 1.00 89.25 531 ALA A O 1
ATOM 4094 N N . ALA A 1 532 ? -35.906 4.024 25.246 1.00 86.81 532 ALA A N 1
ATOM 4095 C CA . ALA A 1 532 ? -37.069 4.789 25.652 1.00 86.81 532 ALA A CA 1
ATOM 4096 C C . ALA A 1 532 ? -38.282 4.310 24.848 1.00 86.81 532 ALA A C 1
ATOM 4098 O O . ALA A 1 532 ? -38.248 4.336 23.617 1.00 86.81 532 ALA A O 1
ATOM 4099 N N . LEU A 1 533 ? -39.349 3.900 25.527 1.00 84.06 533 LEU A N 1
ATOM 4100 C CA . LEU A 1 533 ? -40.675 3.754 24.940 1.00 84.06 533 LEU A CA 1
ATOM 4101 C C . LEU A 1 533 ? -41.389 5.106 25.029 1.00 84.06 533 LEU A C 1
ATOM 4103 O O . LEU A 1 533 ? -41.585 5.662 26.112 1.00 84.06 533 LEU A O 1
ATOM 4107 N N . ARG A 1 534 ? -41.767 5.646 23.870 1.00 83.12 534 ARG A N 1
ATOM 4108 C CA . ARG A 1 534 ? -42.626 6.827 23.752 1.00 83.12 534 ARG A CA 1
ATOM 4109 C C . ARG A 1 534 ? -44.012 6.357 23.351 1.00 83.12 534 ARG A C 1
ATOM 4111 O O . ARG A 1 534 ? -44.140 5.607 22.389 1.00 83.12 534 ARG A O 1
ATOM 4118 N N . CYS A 1 535 ? -45.036 6.779 24.084 1.00 78.75 535 CYS A N 1
ATOM 4119 C CA . CYS A 1 535 ? -46.416 6.401 23.804 1.00 78.75 535 CYS A CA 1
ATOM 4120 C C . CYS A 1 535 ? -47.241 7.662 23.513 1.00 78.75 535 CYS A C 1
ATOM 4122 O O . CYS A 1 535 ? -47.368 8.498 24.407 1.00 78.75 535 CYS A O 1
ATOM 4124 N N . PRO A 1 536 ? -47.803 7.817 22.296 1.00 73.69 536 PRO A N 1
ATOM 4125 C CA . PRO A 1 536 ? -47.737 6.894 21.154 1.00 73.69 536 PRO A CA 1
ATOM 4126 C C . PRO A 1 536 ? -46.345 6.844 20.494 1.00 73.69 536 PRO A C 1
ATOM 4128 O O . PRO A 1 536 ? -45.638 7.848 20.453 1.00 73.69 536 PRO A O 1
ATOM 4131 N N . ALA A 1 537 ? -45.971 5.676 19.960 1.00 69.94 537 ALA A N 1
ATOM 4132 C CA . ALA A 1 537 ? -44.697 5.498 19.262 1.00 69.94 537 ALA A CA 1
ATOM 4133 C C . ALA A 1 537 ? -44.713 6.240 17.920 1.00 69.94 537 ALA A C 1
ATOM 4135 O O . ALA A 1 537 ? -45.687 6.156 17.166 1.00 69.94 537 ALA A O 1
ATOM 4136 N N . THR A 1 538 ? -43.631 6.944 17.601 1.00 73.75 538 THR A N 1
ATOM 4137 C CA . THR A 1 538 ? -43.430 7.532 16.274 1.00 73.75 538 THR A CA 1
ATOM 4138 C C . THR A 1 538 ? -42.810 6.504 15.326 1.00 73.75 538 THR A C 1
ATOM 4140 O O . THR A 1 538 ? -42.217 5.515 15.752 1.00 73.75 538 THR A O 1
ATOM 4143 N N . GLN A 1 539 ? -42.928 6.714 14.011 1.00 66.69 539 GLN A N 1
ATOM 4144 C CA . GLN A 1 539 ? -42.341 5.803 13.019 1.00 66.69 539 GLN A CA 1
ATOM 4145 C C . GLN A 1 539 ? -40.801 5.733 13.115 1.00 66.69 539 GLN A C 1
ATOM 4147 O O . GLN A 1 539 ? -40.214 4.712 12.759 1.00 66.69 539 GLN A O 1
ATOM 4152 N N . GLU A 1 540 ? -40.155 6.779 13.642 1.00 70.62 540 GLU A N 1
ATOM 4153 C CA . GLU A 1 540 ? -38.711 6.808 13.913 1.00 70.62 540 GLU A CA 1
ATOM 4154 C C . GLU A 1 540 ? -38.311 5.900 15.088 1.00 70.62 540 GLU A C 1
ATOM 4156 O O . GLU A 1 540 ? -37.226 5.317 15.065 1.00 70.62 540 GLU A O 1
ATOM 4161 N N . ASP A 1 541 ? -39.201 5.689 16.065 1.00 66.44 541 ASP A N 1
ATOM 4162 C CA . ASP A 1 541 ? -38.928 4.857 17.246 1.00 66.44 541 ASP A CA 1
ATOM 4163 C C . ASP A 1 541 ? -38.829 3.353 16.910 1.00 66.44 541 ASP A C 1
ATOM 4165 O O . ASP A 1 541 ? -38.253 2.580 17.676 1.00 66.44 541 ASP A O 1
ATOM 4169 N N . VAL A 1 542 ? -39.355 2.923 15.754 1.00 65.62 542 VAL A N 1
ATOM 4170 C CA . VAL A 1 542 ? -39.459 1.503 15.350 1.00 65.62 542 VAL A CA 1
ATOM 4171 C C . VAL A 1 542 ? -38.279 1.043 14.471 1.00 65.62 542 VAL A C 1
ATOM 4173 O O . VAL A 1 542 ? -38.157 -0.146 14.153 1.00 65.62 542 VAL A O 1
ATOM 4176 N N . ALA A 1 543 ? -37.379 1.950 14.074 1.00 67.38 543 ALA A N 1
ATOM 4177 C CA . ALA A 1 543 ? -36.273 1.619 13.180 1.00 67.38 543 ALA A CA 1
ATOM 4178 C C . ALA A 1 543 ? -35.317 0.575 13.808 1.00 67.38 543 ALA A C 1
ATOM 4180 O O . ALA A 1 543 ? -34.891 0.729 14.957 1.00 67.38 543 ALA A O 1
ATOM 4181 N N . PRO A 1 544 ? -34.948 -0.497 13.078 1.00 61.12 544 PRO A N 1
ATOM 4182 C CA . PRO A 1 544 ? -34.058 -1.527 13.601 1.00 61.12 544 PRO A CA 1
ATOM 4183 C C . PRO A 1 544 ? -32.671 -0.941 13.888 1.00 61.12 544 PRO A C 1
ATOM 4185 O O . PRO A 1 544 ? -31.996 -0.433 12.992 1.00 61.12 544 PRO A O 1
ATOM 4188 N N . LYS A 1 545 ? -32.225 -1.035 15.144 1.00 61.03 545 LYS A N 1
ATOM 4189 C CA . LYS A 1 545 ? -30.861 -0.669 15.542 1.00 61.03 545 LYS A CA 1
ATOM 4190 C C . LYS A 1 545 ? -29.922 -1.856 15.322 1.00 61.03 545 LYS A C 1
ATOM 4192 O O . LYS A 1 545 ? -30.202 -2.970 15.758 1.00 61.03 545 LYS A O 1
ATOM 4197 N N . ASN A 1 546 ? -28.795 -1.616 14.653 1.00 57.94 546 ASN A N 1
ATOM 4198 C CA . ASN A 1 546 ? -27.751 -2.626 14.479 1.00 57.94 546 ASN A CA 1
ATOM 4199 C C . ASN A 1 546 ? -26.993 -2.856 15.801 1.00 57.94 546 ASN A C 1
ATOM 4201 O O . ASN A 1 546 ? -26.623 -1.906 16.483 1.00 57.94 546 ASN A O 1
ATOM 4205 N N . PHE A 1 547 ? -26.704 -4.122 16.121 1.00 56.84 547 PHE A N 1
ATOM 4206 C CA . PHE A 1 547 ? -26.046 -4.575 17.364 1.00 56.84 547 PHE A CA 1
ATOM 4207 C C . PHE A 1 547 ? -24.591 -4.111 17.544 1.00 56.84 547 PHE A C 1
ATOM 4209 O O . PHE A 1 547 ? -24.039 -4.224 18.632 1.00 56.84 547 PHE A O 1
ATOM 4216 N N . CYS A 1 548 ? -23.963 -3.625 16.476 1.00 55.47 548 CYS A N 1
ATOM 4217 C CA . CYS A 1 548 ? -22.604 -3.096 16.467 1.00 55.47 548 CYS A CA 1
ATOM 4218 C C . CYS A 1 548 ? -22.600 -1.866 15.566 1.00 55.47 548 CYS A C 1
ATOM 4220 O O . CYS A 1 548 ? -22.304 -1.961 14.378 1.00 55.47 548 CYS A O 1
ATOM 4222 N N . VAL A 1 549 ? -22.970 -0.712 16.110 1.00 48.34 549 VAL A N 1
ATOM 4223 C CA . VAL A 1 549 ? -22.625 0.563 15.482 1.00 48.34 549 VAL A CA 1
ATOM 4224 C C . VAL A 1 549 ? -21.491 1.140 16.309 1.00 48.34 549 VAL A C 1
ATOM 4226 O O . VAL A 1 549 ? -21.713 1.882 17.259 1.00 48.34 549 VAL A O 1
ATOM 4229 N N . ILE A 1 550 ? -20.257 0.769 15.964 1.00 42.06 550 ILE A N 1
ATOM 4230 C CA . ILE A 1 550 ? -19.148 1.679 16.243 1.00 42.06 550 ILE A CA 1
ATOM 4231 C C . ILE A 1 550 ? -19.440 2.887 15.347 1.00 42.06 550 ILE A C 1
ATOM 4233 O O . ILE A 1 550 ? -19.661 2.675 14.152 1.00 42.06 550 ILE A O 1
ATOM 4237 N N . PRO A 1 551 ? -19.534 4.118 15.875 1.00 37.12 551 PRO A N 1
ATOM 4238 C CA . PRO A 1 551 ? -19.745 5.289 15.041 1.00 37.12 551 PRO A CA 1
ATOM 4239 C C . PRO A 1 551 ? -18.526 5.446 14.129 1.00 37.12 551 PRO A C 1
ATOM 4241 O O . PRO A 1 551 ? -17.511 6.023 14.506 1.00 37.12 551 PRO A O 1
ATOM 4244 N N . VAL A 1 552 ? -18.602 4.875 12.929 1.00 37.00 552 VAL A N 1
ATOM 4245 C CA . VAL A 1 552 ? -17.640 5.140 11.870 1.00 37.00 552 VAL A CA 1
ATOM 4246 C C . VAL A 1 552 ? -18.103 6.443 11.245 1.00 37.00 552 VAL A C 1
ATOM 4248 O O . VAL A 1 552 ? -19.056 6.461 10.468 1.00 37.00 552 VAL A O 1
ATOM 4251 N N . SER A 1 553 ? -17.464 7.549 11.617 1.00 32.88 553 SER A N 1
ATOM 4252 C CA . SER A 1 553 ? -17.550 8.785 10.847 1.00 32.88 553 SER A CA 1
ATOM 4253 C C . SER A 1 553 ? -16.897 8.525 9.489 1.00 32.88 553 SER A C 1
ATOM 4255 O O . SER A 1 553 ? -15.689 8.701 9.322 1.00 32.88 553 SER A O 1
ATOM 4257 N N . LEU A 1 554 ? -17.668 8.010 8.534 1.00 32.66 554 LEU A N 1
ATOM 4258 C CA . LEU A 1 554 ? -17.233 7.967 7.147 1.00 32.66 554 LEU A CA 1
ATOM 4259 C C . LEU A 1 554 ? -17.212 9.416 6.641 1.00 32.66 554 LEU A C 1
ATOM 4261 O O . LEU A 1 554 ? -18.218 10.109 6.797 1.00 32.66 554 LEU A O 1
ATOM 4265 N N . PRO A 1 555 ? -16.097 9.906 6.075 1.00 33.88 555 PRO A N 1
ATOM 4266 C CA . PRO A 1 555 ? -16.121 11.168 5.354 1.00 33.88 555 PRO A CA 1
ATOM 4267 C C . PRO A 1 555 ? -17.102 11.048 4.182 1.00 33.88 555 PRO A C 1
ATOM 4269 O O . PRO A 1 555 ? -17.140 10.009 3.516 1.00 33.88 555 PRO A O 1
ATOM 4272 N N . ASP A 1 556 ? -17.905 12.093 3.971 1.00 31.77 556 ASP A N 1
ATOM 4273 C CA . ASP A 1 556 ? -18.932 12.143 2.931 1.00 31.77 556 ASP A CA 1
ATOM 4274 C C . ASP A 1 556 ? -18.397 11.661 1.570 1.00 31.77 556 ASP A C 1
ATOM 4276 O O . ASP A 1 556 ? -17.274 12.014 1.180 1.00 31.77 556 ASP A O 1
ATOM 4280 N N . PRO A 1 557 ? -19.191 10.896 0.800 1.00 35.97 557 PRO A N 1
ATOM 4281 C CA . PRO A 1 557 ? -18.874 10.638 -0.591 1.00 35.97 557 PRO A CA 1
ATOM 4282 C C . PRO A 1 557 ? -18.929 11.974 -1.337 1.00 35.97 557 PRO A C 1
ATOM 4284 O O . PRO A 1 557 ? -19.997 12.544 -1.550 1.00 35.97 557 PRO A O 1
ATOM 4287 N N . ILE A 1 558 ? -17.757 12.490 -1.706 1.00 39.34 558 ILE A N 1
ATOM 4288 C CA . ILE A 1 558 ? -17.624 13.700 -2.517 1.00 39.34 558 ILE A CA 1
ATOM 4289 C C . ILE A 1 558 ? -18.424 13.487 -3.807 1.00 39.34 558 ILE A C 1
ATOM 4291 O O . ILE A 1 558 ? -18.137 12.569 -4.580 1.00 39.34 558 ILE A O 1
ATOM 4295 N N . GLY A 1 559 ? -19.443 14.332 -3.995 1.00 36.44 559 GLY A N 1
ATOM 4296 C CA . GLY A 1 559 ? -20.179 14.463 -5.245 1.00 36.44 559 GLY A CA 1
ATOM 4297 C C . GLY A 1 559 ? -19.208 14.688 -6.400 1.00 36.44 559 GLY A C 1
ATOM 4298 O O . GLY A 1 559 ? -18.273 15.479 -6.277 1.00 36.44 559 GLY A O 1
ATOM 4299 N N . GLY A 1 560 ? -19.400 13.909 -7.466 1.00 35.47 560 GLY A N 1
ATOM 4300 C CA . GLY A 1 560 ? -18.554 13.921 -8.659 1.00 35.47 560 GLY A CA 1
ATOM 4301 C C . GLY A 1 560 ? -18.568 15.230 -9.431 1.00 35.47 560 GLY A C 1
ATOM 4302 O O . GLY A 1 560 ? -19.534 16.011 -9.275 1.00 35.47 560 GLY A O 1
#

pLDDT: mean 81.23, std 16.41, range [31.77, 98.5]